Protein AF-0000000066668047 (afdb_homodimer)

Radius of gyration: 26.84 Å; Cα contacts (8 Å, |Δi|>4): 1616; chains: 2; bounding box: 47×83×62 Å

Sequence (648 aa):
MSNALHILTRTDLADIDLTPAEVIDLVEEGYLAYARGESRCPVKLMMPIPKVERDAVSYSMLGYDSSLEQIGFKTSYRQGSESADKYYTTISLYDDTTGLPFAFMDCQRVGAARTPATTAITAKHCAREGATKALMIGTGVQGRNTLPYLLTALPDLQELRLFGTHPDGIAETLATMRRWYPDRKIELVGDVPTAVADSDIVVVASGRAAHPKVRTEWLPPGGLLISVASKGVESGALRAADYAIATSAGQLGVTGTRLAGPDGPVIDAELPDIVAGRARGRIGADDRVFAFASGMIITDIPVAHALATRAVAAGRGQRVELWSMSNALHILTRTDLADIDLTPAEVIDLVEEGYLAYARGESRCPVKLMMPIPKVERDAVSYSMLGYDSSLEQIGFKTSYRQGSESADKYYTTISLYDDTTGLPFAFMDCQRVGAARTPATTAITAKHCAREGATKALMIGTGVQGRNTLPYLLTALPDLQELRLFGTHPDGIAETLATMRRWYPDRKIELVGDVPTAVADSDIVVVASGRAAHPKVRTEWLPPGGLLISVASKGVESGALRAADYAIATSAGQLGVTGTRLAGPDGPVIDAELPDIVAGRARGRIGADDRVFAFASGMIITDIPVAHALATRAVAAGRGQRVELWS

InterPro domains:
  IPR003462 Ornithine cyclodeaminase/mu-crystallin [PF02423] (21-311)
  IPR003462 Ornithine cyclodeaminase/mu-crystallin [PIRSF001439] (4-323)
  IPR003462 Ornithine cyclodeaminase/mu-crystallin [PTHR13812] (6-316)
  IPR023401 Ornithine cyclodeaminase, N-terminal [G3DSA:3.30.1780.10] (8-318)
  IPR036291 NAD(P)-binding domain superfamily [SSF51735] (5-323)

Solvent-accessible surface area (backbone atoms only — not comparable to full-atom values): 32433 Å² total; per-residue (Å²): 135,75,67,34,30,34,39,32,25,35,62,49,51,66,81,62,89,73,52,58,67,57,47,32,51,42,32,50,49,27,34,38,36,38,57,70,65,59,26,42,63,62,65,60,48,73,44,76,46,82,60,63,90,47,46,30,42,34,38,38,35,49,25,32,35,55,87,79,35,31,36,34,41,35,40,35,42,31,38,39,84,83,46,79,81,28,58,52,43,35,35,35,37,29,36,61,85,80,42,37,50,45,35,37,28,43,29,63,67,32,51,36,46,40,49,17,26,50,51,15,54,49,44,60,55,35,42,36,90,83,52,33,29,37,34,40,33,25,35,43,73,54,28,31,46,25,63,57,22,36,40,67,58,38,70,70,51,67,48,38,34,37,33,61,87,47,69,69,27,46,53,48,26,52,50,48,33,42,72,76,40,65,87,62,70,73,43,80,55,84,56,61,68,64,51,43,42,69,21,34,31,37,38,30,31,29,62,87,72,87,62,81,53,44,50,59,81,44,39,32,81,16,10,23,40,36,33,43,70,58,34,52,47,34,68,26,32,36,67,66,27,75,39,19,35,23,49,36,72,63,43,36,65,73,67,31,52,63,32,27,41,93,86,42,77,65,65,76,39,37,46,28,39,31,74,61,67,75,40,68,55,55,90,52,70,56,36,32,30,25,32,41,49,56,89,51,57,37,33,38,44,51,48,41,50,54,54,50,53,52,27,50,72,70,68,42,54,46,79,38,56,39,79,74,135,76,70,33,31,35,39,32,28,36,60,50,52,66,80,61,85,74,53,58,66,57,46,35,51,41,33,50,50,28,32,38,37,38,58,69,66,59,26,44,62,62,66,61,48,74,45,77,46,81,57,63,90,47,46,30,43,36,38,39,37,49,25,32,36,52,87,78,35,32,38,34,42,36,39,35,42,29,35,40,83,83,46,78,82,30,58,51,41,35,36,35,38,30,37,62,84,80,43,37,52,47,35,39,29,41,29,62,67,33,50,36,45,40,49,16,26,52,52,16,53,48,44,61,55,34,42,36,90,82,51,33,29,37,34,39,33,25,35,42,72,53,28,31,45,24,62,56,23,35,40,65,57,39,70,70,52,67,47,37,34,38,33,62,86,48,69,67,27,45,52,49,26,53,50,46,32,42,72,77,38,64,88,60,70,71,44,79,54,86,56,62,67,63,51,42,42,69,22,34,32,37,37,30,36,31,60,86,72,87,61,81,54,44,50,57,80,45,40,32,81,18,11,24,40,37,31,54,66,57,35,52,46,34,69,25,32,36,65,65,27,75,41,18,34,22,48,35,72,63,43,35,66,74,67,30,52,62,31,25,40,93,87,41,78,66,66,76,37,37,44,28,37,33,76,62,67,75,39,67,56,56,88,52,70,57,36,31,30,26,33,41,46,56,91,53,56,37,33,37,45,52,47,42,49,53,54,49,53,53,28,48,73,69,68,43,54,47,79,38,55,39,79,73

Secondary structure (DSSP, 8-state):
---PEEEE-HHHHTT----HHHHHHHHHHHHHHHHTT-SB-PPPEEEE-S-GGG--EEEEEEEEETTTTEEEEEEEEE--SS-GGGEEEEEEEEETTTTEEEEEEE-HHHHHHHHHHHHHHHHHHHSPTT--EEEEE--STTTTTHHHHHHHH-TT--EEEEE-S-HHHHHHHHHHHHHH-TT--EEE-S-HHHHHHT-SEEEE---S---PPB-GGGSPTT-EEEEETTTTB-TTHHHHSSEEEES-HHHHHHH-HHHH-TT----SEEHHHHHTTSS-S-SSTT--EEEEE---HHHHHHHHHHHHHHHHHTT-SEEE-TT-/----EEEE-HHHHTT----HHHHHHHHHHHHHHHHTT-SB-PPPEEEE-S-GGG--EEEEEEEEETTTTEEEEEEEEE--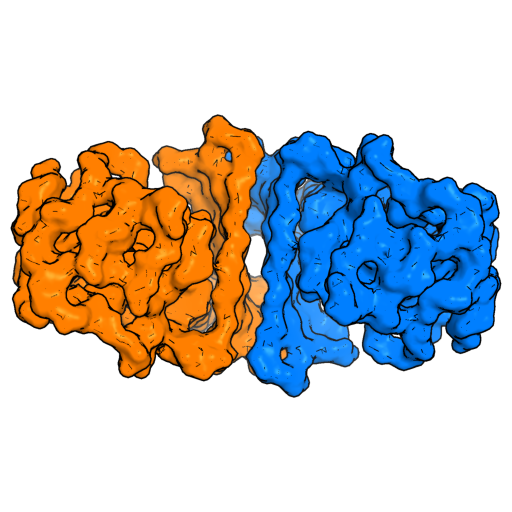SS-GGGEEEEEEEEETTTTEEEEEEE-HHHHHHHHHHHHHHHHHHHSPTT--EEEEE--STTTTTHHHHHHHH-TT--EEEEE-S-HHHHHHHHHHHHHH-TT--EEE-S-HHHHHHT-SEEEE---S--PPPB-GGGSPTT-EEEESSSTTB-TTHHHHSSEEEES-HHHHHHH-HHHH-TT----SEEHHHHHTTSS-S-SSTT--EEEE----HHHHHHHHHHHHHHHHHTT-SEEE-TT-

pLDDT: mean 93.53, std 8.3, range [48.72, 98.88]

Organism: Nocardia brasiliensis (strain ATCC 700358 / HUJEG-1) (NCBI:txid1133849)

Nearest PDB structures (foldseek):
  4m54-assembly1_A-2  TM=8.499E-01  e=1.352E-21  Staphylococcus aureus subsp. aureus MW2
  4mp6-assembly1_A  TM=8.282E-01  e=1.007E-21  Staphylococcus aureus subsp. aureus MW2
  4mpd-assembly1_A-2  TM=8.189E-01  e=7.497E-22  Staphylococcus aureus subsp. aureus MW2
  8j1g-assembly1_B  TM=7.868E-01  e=1.434E-21  Pseudomonas veronii
  8j1c-assembly2_C  TM=8.004E-01  e=3.262E-20  Pseudomonas veronii

Structure (mmCIF, N/CA/C/O backbone):
data_AF-0000000066668047-model_v1
#
loop_
_entity.id
_entity.type
_entity.pdbx_description
1 polymer 'Ornithine cyclodeaminase'
#
loop_
_atom_site.group_PDB
_atom_site.id
_atom_site.type_symbol
_atom_site.label_atom_id
_atom_site.label_alt_id
_atom_site.label_comp_id
_atom_site.label_asym_id
_atom_site.label_entity_id
_atom_site.label_seq_id
_atom_site.pdbx_PDB_ins_code
_atom_site.Cartn_x
_atom_site.Cartn_y
_atom_site.Cartn_z
_atom_site.occupancy
_atom_site.B_iso_or_equiv
_atom_site.auth_seq_id
_atom_site.auth_comp_id
_atom_site.auth_asym_id
_atom_site.auth_atom_id
_atom_site.pdbx_PDB_model_num
ATOM 1 N N . MET A 1 1 ? 19.797 12.312 -14.797 1 48.72 1 MET A N 1
ATOM 2 C CA . MET A 1 1 ? 18.891 11.18 -14.977 1 48.72 1 MET A CA 1
ATOM 3 C C . MET A 1 1 ? 17.469 11.547 -14.57 1 48.72 1 MET A C 1
ATOM 5 O O . MET A 1 1 ? 17.266 12.289 -13.609 1 48.72 1 MET A O 1
ATOM 9 N N . SER A 1 2 ? 16.438 11.367 -15.508 1 65.19 2 SER A N 1
ATOM 10 C CA . SER A 1 2 ? 15.156 12.055 -15.383 1 65.19 2 SER A CA 1
ATOM 11 C C . SER A 1 2 ? 14.258 11.375 -14.359 1 65.19 2 SER A C 1
ATOM 13 O O . SER A 1 2 ? 14.344 10.164 -14.156 1 65.19 2 SER A O 1
ATOM 15 N N . ASN A 1 3 ? 13.617 12.117 -13.438 1 84 3 ASN A N 1
ATOM 16 C CA . ASN A 1 3 ? 12.633 11.742 -12.43 1 84 3 ASN A CA 1
ATOM 17 C C . ASN A 1 3 ? 11.305 11.352 -13.062 1 84 3 ASN A C 1
ATOM 19 O O . ASN A 1 3 ? 10.25 11.469 -12.43 1 84 3 ASN A O 1
ATOM 23 N N . ALA A 1 4 ? 11.523 10.836 -14.359 1 92.25 4 ALA A N 1
ATOM 24 C CA . ALA A 1 4 ? 10.289 10.484 -15.055 1 92.25 4 ALA A CA 1
ATOM 25 C C . ALA A 1 4 ? 9.859 9.062 -14.711 1 92.25 4 ALA A C 1
ATOM 27 O O . ALA A 1 4 ? 10.695 8.18 -14.539 1 92.25 4 ALA A O 1
ATOM 28 N N . LEU A 1 5 ? 8.594 8.883 -14.617 1 96.88 5 LEU A N 1
ATOM 29 C CA . LEU A 1 5 ? 7.957 7.59 -14.383 1 96.88 5 LEU A CA 1
ATOM 30 C C . LEU A 1 5 ? 7.465 6.977 -15.688 1 96.88 5 LEU A C 1
ATOM 32 O O . LEU A 1 5 ? 6.762 7.637 -16.469 1 96.88 5 LEU A O 1
ATOM 36 N N . HIS A 1 6 ? 7.93 5.777 -16.078 1 98.12 6 HIS A N 1
ATOM 37 C CA . HIS A 1 6 ? 7.387 5.078 -17.234 1 98.12 6 HIS A CA 1
ATOM 38 C C . HIS A 1 6 ? 6.027 4.465 -16.922 1 98.12 6 HIS A C 1
ATOM 40 O O . HIS A 1 6 ? 5.922 3.588 -16.062 1 98.12 6 HIS A O 1
ATOM 46 N N . ILE A 1 7 ? 5.008 4.906 -17.578 1 98.56 7 ILE A N 1
ATOM 47 C CA . ILE A 1 7 ? 3.68 4.316 -17.438 1 98.56 7 ILE A CA 1
ATOM 48 C C . ILE A 1 7 ? 3.473 3.242 -18.5 1 98.56 7 ILE A C 1
ATOM 50 O O . ILE A 1 7 ? 3.537 3.525 -19.703 1 98.56 7 ILE A O 1
ATOM 54 N N . LEU A 1 8 ? 3.258 2.047 -18.125 1 98.69 8 LEU A N 1
ATOM 55 C CA . LEU A 1 8 ? 3.088 0.919 -19.031 1 98.69 8 LEU A CA 1
ATOM 56 C C . LEU A 1 8 ? 1.704 0.298 -18.875 1 98.69 8 LEU A C 1
ATOM 58 O O . LEU A 1 8 ? 1.38 -0.246 -17.812 1 98.69 8 LEU A O 1
ATOM 62 N N . THR A 1 9 ? 0.876 0.34 -19.922 1 98.19 9 THR A N 1
ATOM 63 C CA . THR A 1 9 ? -0.474 -0.212 -19.906 1 98.19 9 THR A CA 1
ATOM 64 C C . THR A 1 9 ? -0.442 -1.725 -20.109 1 98.19 9 THR A C 1
ATOM 66 O O . THR A 1 9 ? 0.596 -2.287 -20.453 1 98.19 9 THR A O 1
ATOM 69 N N . ARG A 1 10 ? -1.607 -2.326 -19.859 1 97 10 ARG A N 1
ATOM 70 C CA . ARG A 1 10 ? -1.738 -3.754 -20.125 1 97 10 ARG A CA 1
ATOM 71 C C . ARG A 1 10 ? -1.345 -4.074 -21.562 1 97 10 ARG A C 1
ATOM 73 O O . ARG A 1 10 ? -0.663 -5.07 -21.828 1 97 10 ARG A O 1
ATOM 80 N N . THR A 1 11 ? -1.739 -3.258 -22.484 1 96.88 11 THR A N 1
ATOM 81 C CA . THR A 1 11 ? -1.427 -3.449 -23.906 1 96.88 11 THR A CA 1
ATOM 82 C C . THR A 1 11 ? 0.074 -3.32 -24.141 1 96.88 11 THR A C 1
ATOM 84 O O . THR A 1 11 ? 0.649 -4.086 -24.922 1 96.88 11 THR A O 1
ATOM 87 N N . ASP A 1 12 ? 0.731 -2.35 -23.484 1 97.88 12 ASP A N 1
ATOM 88 C CA . ASP A 1 12 ? 2.17 -2.148 -23.625 1 97.88 12 ASP A CA 1
ATOM 89 C C . ASP A 1 12 ? 2.943 -3.402 -23.219 1 97.88 12 ASP A C 1
ATOM 91 O O . ASP A 1 12 ? 4.047 -3.643 -23.719 1 97.88 12 ASP A O 1
ATOM 95 N N . LEU A 1 13 ? 2.326 -4.258 -22.312 1 97.94 13 LEU A N 1
ATOM 96 C CA . LEU A 1 13 ? 3.039 -5.391 -21.734 1 97.94 13 LEU A CA 1
ATOM 97 C C . LEU A 1 13 ? 2.607 -6.699 -22.375 1 97.94 13 LEU A C 1
ATOM 99 O O . LEU A 1 13 ? 3.223 -7.746 -22.156 1 97.94 13 LEU A O 1
ATOM 103 N N . ALA A 1 14 ? 1.573 -6.746 -23.188 1 93.44 14 ALA A N 1
ATOM 104 C CA . ALA A 1 14 ? 0.835 -7.934 -23.609 1 93.44 14 ALA A CA 1
ATOM 105 C C . ALA A 1 14 ? 1.739 -8.898 -24.359 1 93.44 14 ALA A C 1
ATOM 107 O O . ALA A 1 14 ? 1.618 -10.117 -24.219 1 93.44 14 ALA A O 1
ATOM 108 N N . ASP A 1 15 ? 2.656 -8.461 -25.156 1 91.69 15 ASP A N 1
ATOM 109 C CA . ASP A 1 15 ? 3.389 -9.383 -26.031 1 91.69 15 ASP A CA 1
ATOM 110 C C . ASP A 1 15 ? 4.875 -9.406 -25.672 1 91.69 15 ASP A C 1
ATOM 112 O O . ASP A 1 15 ? 5.711 -9.75 -26.5 1 91.69 15 ASP A O 1
ATOM 116 N N . ILE A 1 16 ? 5.137 -8.922 -24.469 1 94.69 16 ILE A N 1
ATOM 117 C CA . ILE A 1 16 ? 6.516 -9.031 -24.016 1 94.69 16 ILE A CA 1
ATOM 118 C C . ILE A 1 16 ? 6.82 -10.484 -23.641 1 94.69 16 ILE A C 1
ATOM 120 O O . ILE A 1 16 ? 6.09 -11.102 -22.859 1 94.69 16 ILE A O 1
ATOM 124 N N . ASP A 1 17 ? 7.812 -10.969 -24.172 1 89 17 ASP A N 1
ATOM 125 C CA . ASP A 1 17 ? 8.133 -12.383 -24.016 1 89 17 ASP A CA 1
ATOM 126 C C . ASP A 1 17 ? 8.844 -12.633 -22.688 1 89 17 ASP A C 1
ATOM 128 O O . ASP A 1 17 ? 9.898 -12.055 -22.422 1 89 17 ASP A O 1
ATOM 132 N N . LEU A 1 18 ? 8.336 -13.438 -21.859 1 95.31 18 LEU A N 1
ATOM 133 C CA . LEU A 1 18 ? 8.93 -14.078 -20.688 1 95.31 18 LEU A CA 1
ATOM 134 C C . LEU A 1 18 ? 8.609 -15.57 -20.672 1 95.31 18 LEU A C 1
ATOM 136 O O . LEU A 1 18 ? 7.441 -15.961 -20.562 1 95.31 18 LEU A O 1
ATOM 140 N N . THR A 1 19 ? 9.672 -16.406 -20.734 1 97.69 19 THR A N 1
ATOM 141 C CA . THR A 1 19 ? 9.438 -17.844 -20.734 1 97.69 19 THR A CA 1
ATOM 142 C C . THR A 1 19 ? 9.141 -18.344 -19.312 1 97.69 19 THR A C 1
ATOM 144 O O . THR A 1 19 ? 9.555 -17.719 -18.344 1 97.69 19 THR A O 1
ATOM 147 N N . PRO A 1 20 ? 8.453 -19.5 -19.25 1 98 20 PRO A N 1
ATOM 148 C CA . PRO A 1 20 ? 8.227 -20.078 -17.922 1 98 20 PRO A CA 1
ATOM 149 C C . PRO A 1 20 ? 9.523 -20.297 -17.156 1 98 20 PRO A C 1
ATOM 151 O O . PRO A 1 20 ? 9.594 -19.984 -15.961 1 98 20 PRO A O 1
ATOM 154 N N . ALA A 1 21 ? 10.531 -20.75 -17.812 1 98.62 21 ALA A N 1
ATOM 155 C CA . ALA A 1 21 ? 11.812 -21 -17.172 1 98.62 21 ALA A CA 1
ATOM 156 C C . ALA A 1 21 ? 12.406 -19.719 -16.609 1 98.62 21 ALA A C 1
ATOM 158 O O . ALA A 1 21 ? 12.898 -19.703 -15.469 1 98.62 21 ALA A O 1
ATOM 159 N N . GLU A 1 22 ? 12.336 -18.656 -17.391 1 98.5 22 GLU A N 1
ATOM 160 C CA . GLU A 1 22 ? 12.859 -17.375 -16.953 1 98.5 22 GLU A CA 1
ATOM 161 C C . GLU A 1 22 ? 12.109 -16.859 -15.734 1 98.5 22 GLU A C 1
ATOM 163 O O . GLU A 1 22 ? 12.727 -16.359 -14.781 1 98.5 22 GLU A O 1
ATOM 168 N N . VAL A 1 23 ? 10.828 -16.938 -15.789 1 98.69 23 VAL A N 1
ATOM 169 C CA . VAL A 1 23 ? 10.016 -16.438 -14.688 1 98.69 23 VAL A CA 1
ATOM 170 C C . VAL A 1 23 ? 10.273 -17.266 -13.43 1 98.69 23 VAL A C 1
ATOM 172 O O . VAL A 1 23 ? 10.391 -16.719 -12.328 1 98.69 23 VAL A O 1
ATOM 175 N N . ILE A 1 24 ? 10.344 -18.594 -13.57 1 98.88 24 ILE A N 1
ATOM 176 C CA . ILE A 1 24 ? 10.633 -19.453 -12.43 1 98.88 24 ILE A CA 1
ATOM 177 C C . ILE A 1 24 ? 11.953 -19.047 -11.789 1 98.88 24 ILE A C 1
ATOM 179 O O . ILE A 1 24 ? 12.055 -18.953 -10.562 1 98.88 24 ILE A O 1
ATOM 183 N N . ASP A 1 25 ? 12.938 -18.75 -12.586 1 98.75 25 ASP A N 1
ATOM 184 C CA . ASP A 1 25 ? 14.242 -18.312 -12.078 1 98.75 25 ASP A CA 1
ATOM 185 C C . ASP A 1 25 ? 14.125 -17 -11.312 1 98.75 25 ASP A C 1
ATOM 187 O O . ASP A 1 25 ? 14.703 -16.859 -10.234 1 98.75 25 ASP A O 1
ATOM 191 N N . LEU A 1 26 ? 13.422 -16.047 -11.883 1 98.62 26 LEU A N 1
ATOM 192 C CA . LEU A 1 26 ? 13.234 -14.742 -11.258 1 98.62 26 LEU A CA 1
ATOM 193 C C . LEU A 1 26 ? 12.555 -14.883 -9.906 1 98.62 26 LEU A C 1
ATOM 195 O O . LEU A 1 26 ? 12.977 -14.273 -8.922 1 98.62 26 LEU A O 1
ATOM 199 N N . VAL A 1 27 ? 11.531 -15.672 -9.875 1 98.69 27 VAL A N 1
ATOM 200 C CA . VAL A 1 27 ? 10.734 -15.859 -8.664 1 98.69 27 VAL A CA 1
ATOM 201 C C . VAL A 1 27 ? 11.555 -16.609 -7.617 1 98.69 27 VAL A C 1
ATOM 203 O O . VAL A 1 27 ? 11.539 -16.25 -6.438 1 98.69 27 VAL A O 1
ATOM 206 N N . GLU A 1 28 ? 12.273 -17.641 -8.016 1 98.5 28 GLU A N 1
ATOM 207 C CA . GLU A 1 28 ? 13.141 -18.391 -7.102 1 98.5 28 GLU A CA 1
ATOM 208 C C . GLU A 1 28 ? 14.188 -17.469 -6.473 1 98.5 28 GLU A C 1
ATOM 210 O O . GLU A 1 28 ? 14.445 -17.547 -5.27 1 98.5 28 GLU A O 1
ATOM 215 N N . GLU A 1 29 ? 14.742 -16.656 -7.273 1 97.88 29 GLU A N 1
ATOM 216 C CA . GLU A 1 29 ? 15.711 -15.703 -6.754 1 97.88 29 GLU A CA 1
ATOM 217 C C . GLU A 1 29 ? 15.07 -14.742 -5.754 1 97.88 29 GLU A C 1
ATOM 219 O O . GLU A 1 29 ? 15.703 -14.359 -4.766 1 97.88 29 GLU A O 1
ATOM 224 N N . GLY A 1 30 ? 13.875 -14.312 -6.066 1 98.06 30 GLY A N 1
ATOM 225 C CA . GLY A 1 30 ? 13.148 -13.5 -5.109 1 98.06 30 GLY A CA 1
ATOM 226 C C . GLY A 1 30 ? 12.992 -14.156 -3.754 1 98.06 30 GLY A C 1
ATOM 227 O O . GLY A 1 30 ? 13.25 -13.531 -2.721 1 98.06 30 GLY A O 1
ATOM 228 N N . TYR A 1 31 ? 12.594 -15.43 -3.75 1 98.38 31 TYR A N 1
ATOM 229 C CA . TYR A 1 31 ? 12.461 -16.188 -2.508 1 98.38 31 TYR A CA 1
ATOM 230 C C . TYR A 1 31 ? 13.805 -16.328 -1.806 1 98.38 31 TYR A C 1
ATOM 232 O O . TYR A 1 31 ? 13.891 -16.188 -0.583 1 98.38 31 TYR A O 1
ATOM 240 N N . LEU A 1 32 ? 14.867 -16.609 -2.547 1 97.94 32 LEU A N 1
ATOM 241 C CA . LEU A 1 32 ? 16.188 -16.812 -1.978 1 97.94 32 LEU A CA 1
ATOM 242 C C . LEU A 1 32 ? 16.688 -15.531 -1.305 1 97.94 32 LEU A C 1
ATOM 244 O O . LEU A 1 32 ? 17.203 -15.578 -0.187 1 97.94 32 LEU A O 1
ATOM 248 N N . ALA A 1 33 ? 16.516 -14.43 -1.989 1 96.88 33 ALA A N 1
ATOM 249 C CA . ALA A 1 33 ? 16.938 -13.141 -1.438 1 96.88 33 ALA A CA 1
ATOM 250 C C . ALA A 1 33 ? 16.188 -12.828 -0.147 1 96.88 33 ALA A C 1
ATOM 252 O O . ALA A 1 33 ? 16.781 -12.305 0.807 1 96.88 33 ALA A O 1
ATOM 253 N N . TYR A 1 34 ? 14.992 -13.148 -0.135 1 97.5 34 TYR A N 1
ATOM 254 C CA . TYR A 1 34 ? 14.195 -12.945 1.067 1 97.5 34 TYR A CA 1
ATOM 255 C C . TYR A 1 34 ? 14.664 -13.859 2.193 1 97.5 34 TYR A C 1
ATOM 257 O O . TYR A 1 34 ? 14.805 -13.422 3.336 1 97.5 34 TYR A O 1
ATOM 265 N N . ALA A 1 35 ? 14.844 -15.078 1.88 1 97.44 35 ALA A N 1
ATOM 266 C CA . ALA A 1 35 ? 15.273 -16.047 2.875 1 97.44 35 ALA A CA 1
ATOM 267 C C . ALA A 1 35 ? 16.625 -15.656 3.484 1 97.44 35 ALA A C 1
ATOM 269 O O . ALA A 1 35 ? 16.891 -15.961 4.648 1 97.44 35 ALA A O 1
ATOM 270 N N . ARG A 1 36 ? 17.422 -14.969 2.711 1 94.81 36 ARG A N 1
ATOM 271 C CA . ARG A 1 36 ? 18.734 -14.523 3.184 1 94.81 36 ARG A CA 1
ATOM 272 C C . ARG A 1 36 ? 18.609 -13.344 4.141 1 94.81 36 ARG A C 1
ATOM 274 O O . ARG A 1 36 ? 19.594 -12.922 4.754 1 94.81 36 ARG A O 1
ATOM 281 N N . GLY A 1 37 ? 17.484 -12.789 4.281 1 92 37 GLY A N 1
ATOM 282 C CA . GLY A 1 37 ? 17.25 -11.703 5.219 1 92 37 GLY A CA 1
ATOM 283 C C . GLY A 1 37 ? 17.594 -10.336 4.656 1 92 37 GLY A C 1
ATOM 284 O O . GLY A 1 37 ? 17.641 -9.352 5.391 1 92 37 GLY A O 1
ATOM 285 N N . GLU A 1 38 ? 17.828 -10.312 3.406 1 90.06 38 GLU A N 1
ATOM 286 C CA . GLU A 1 38 ? 18.25 -9.07 2.77 1 90.06 38 GLU A CA 1
ATOM 287 C C . GLU A 1 38 ? 17.062 -8.328 2.164 1 90.06 38 GLU A C 1
ATOM 289 O O . GLU A 1 38 ? 17.094 -7.105 2.004 1 90.06 38 GLU A O 1
ATOM 294 N N . SER A 1 39 ? 16.078 -9.031 1.711 1 96.19 39 SER A N 1
ATOM 295 C CA . SER A 1 39 ? 14.859 -8.461 1.158 1 96.19 39 SER A CA 1
ATOM 296 C C . SER A 1 39 ? 13.789 -8.297 2.236 1 96.19 39 SER A C 1
ATOM 298 O O . SER A 1 39 ? 13.922 -8.836 3.336 1 96.19 39 SER A O 1
ATOM 300 N N . ARG A 1 40 ? 12.875 -7.387 2.002 1 96.94 40 ARG A N 1
ATOM 301 C CA . ARG A 1 40 ? 11.773 -7.129 2.932 1 96.94 40 ARG A CA 1
ATOM 302 C C . ARG A 1 40 ? 10.422 -7.355 2.262 1 96.94 40 ARG A C 1
ATOM 304 O O . ARG A 1 40 ? 10.234 -6.996 1.099 1 96.94 40 ARG A O 1
ATOM 311 N N . CYS A 1 41 ? 9.586 -7.934 2.998 1 97.25 41 CYS A N 1
ATOM 312 C CA . CYS A 1 41 ? 8.242 -8.227 2.51 1 97.25 41 CYS A CA 1
ATOM 313 C C . CYS A 1 41 ? 7.23 -8.219 3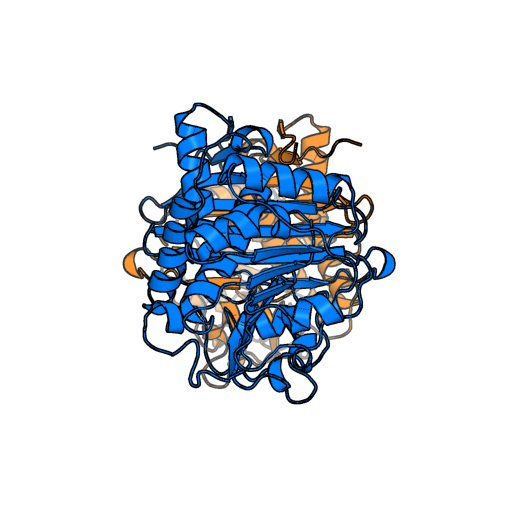.652 1 97.25 41 CYS A C 1
ATOM 315 O O . CYS A 1 41 ? 6.789 -9.281 4.102 1 97.25 41 CYS A O 1
ATOM 317 N N . PRO A 1 42 ? 6.828 -7.039 4.129 1 96.31 42 PRO A N 1
ATOM 318 C CA . PRO A 1 42 ? 5.793 -7.008 5.164 1 96.31 42 PRO A CA 1
ATOM 319 C C . PRO A 1 42 ? 4.492 -7.668 4.715 1 96.31 42 PRO A C 1
ATOM 321 O O . PRO A 1 42 ? 4.242 -7.793 3.514 1 96.31 42 PRO A O 1
ATOM 324 N N . VAL A 1 43 ? 3.713 -8.148 5.695 1 95.81 43 VAL A N 1
ATOM 325 C CA . VAL A 1 43 ? 2.395 -8.703 5.414 1 95.81 43 VAL A CA 1
ATOM 326 C C . VAL A 1 43 ? 1.519 -7.648 4.742 1 95.81 43 VAL A C 1
ATOM 328 O O . VAL A 1 43 ? 1.516 -6.484 5.148 1 95.81 43 VAL A O 1
ATOM 331 N N . LYS A 1 44 ? 0.84 -8.047 3.736 1 96.19 44 LYS A N 1
ATOM 332 C CA . LYS A 1 44 ? 0.03 -7.113 2.959 1 96.19 44 LYS A CA 1
ATOM 333 C C . LYS A 1 44 ? -1.118 -6.555 3.795 1 96.19 44 LYS A C 1
ATOM 335 O O . LYS A 1 44 ? -1.547 -7.18 4.766 1 96.19 44 LYS A O 1
ATOM 340 N N . LEU A 1 45 ? -1.521 -5.336 3.418 1 95.88 45 LEU A N 1
ATOM 341 C CA . LEU A 1 45 ? -2.785 -4.797 3.904 1 95.88 45 LEU A CA 1
ATOM 342 C C . LEU A 1 45 ? -3.957 -5.355 3.104 1 95.88 45 LEU A C 1
ATOM 344 O O . LEU A 1 45 ? -3.949 -5.309 1.87 1 95.88 45 LEU A O 1
ATOM 348 N N . MET A 1 46 ? -4.844 -5.934 3.764 1 93.31 46 MET A N 1
ATOM 349 C CA . MET A 1 46 ? -6.117 -6.328 3.166 1 93.31 46 MET A CA 1
ATOM 350 C C . MET A 1 46 ? -7.281 -5.617 3.844 1 93.31 46 MET A C 1
ATOM 352 O O . MET A 1 46 ? -7.344 -5.551 5.074 1 93.31 46 MET A O 1
ATOM 356 N N . MET A 1 47 ? -8.078 -5.094 3.043 1 92.25 47 MET A N 1
ATOM 357 C CA . MET A 1 47 ? -9.188 -4.32 3.6 1 92.25 47 MET A CA 1
ATOM 358 C C . MET A 1 47 ? -10.492 -4.656 2.891 1 92.25 47 MET A C 1
ATOM 360 O O . MET A 1 47 ? -10.648 -4.371 1.702 1 92.25 47 MET A O 1
ATOM 364 N N . PRO A 1 48 ? -11.391 -5.293 3.639 1 84.75 48 PRO A N 1
ATOM 365 C CA . PRO A 1 48 ? -12.75 -5.398 3.1 1 84.75 48 PRO A CA 1
ATOM 366 C C . PRO A 1 48 ? -13.477 -4.055 3.053 1 84.75 48 PRO A C 1
ATOM 368 O O . PRO A 1 48 ? -13.25 -3.199 3.914 1 84.75 48 PRO A O 1
ATOM 371 N N . ILE A 1 49 ? -14.234 -3.842 2.092 1 82.88 49 ILE A N 1
ATOM 372 C CA . ILE A 1 49 ? -15.055 -2.639 1.989 1 82.88 49 ILE A CA 1
ATOM 373 C C . ILE A 1 49 ? -16.391 -2.861 2.693 1 82.88 49 ILE A C 1
ATOM 375 O O . ILE A 1 49 ? -17.016 -3.908 2.523 1 82.88 49 ILE A O 1
ATOM 379 N N . PRO A 1 50 ? -16.781 -1.975 3.564 1 80.31 50 PRO A N 1
ATOM 380 C CA . PRO A 1 50 ? -17.922 -2.188 4.457 1 80.31 50 PRO A CA 1
ATOM 381 C C . PRO A 1 50 ? -19.203 -2.518 3.699 1 80.31 50 PRO A C 1
ATOM 383 O O . PRO A 1 50 ? -20.094 -3.188 4.238 1 80.31 50 PRO A O 1
ATOM 386 N N . LYS A 1 51 ? -19.422 -2.09 2.551 1 84.5 51 LYS A N 1
ATOM 387 C CA . LYS A 1 51 ? -20.609 -2.457 1.791 1 84.5 51 LYS A CA 1
ATOM 388 C C . LYS A 1 51 ? -20.484 -3.861 1.213 1 84.5 51 LYS A C 1
ATOM 390 O O . LYS A 1 51 ? -20.062 -4.031 0.066 1 84.5 51 LYS A O 1
ATOM 395 N N . VAL A 1 52 ? -20.953 -4.832 1.919 1 80.31 52 VAL A N 1
ATOM 396 C CA . VAL A 1 52 ? -20.734 -6.254 1.677 1 80.31 52 VAL A CA 1
ATOM 397 C C . VAL A 1 52 ? -21.375 -6.652 0.345 1 80.31 52 VAL A C 1
ATOM 399 O O . VAL A 1 52 ? -20.844 -7.512 -0.366 1 80.31 52 VAL A O 1
ATOM 402 N N . GLU A 1 53 ? -22.406 -5.926 0.002 1 82.5 53 GLU A N 1
ATOM 403 C CA . GLU A 1 53 ? -23.141 -6.262 -1.218 1 82.5 53 GLU A CA 1
ATOM 404 C C . GLU A 1 53 ? -22.281 -6.004 -2.457 1 82.5 53 GLU A C 1
ATOM 406 O O . GLU A 1 53 ? -22.516 -6.602 -3.512 1 82.5 53 GLU A O 1
ATOM 411 N N . ARG A 1 54 ? -21.359 -5.148 -2.307 1 83.94 54 ARG A N 1
ATOM 412 C CA . ARG A 1 54 ? -20.5 -4.824 -3.441 1 83.94 54 ARG A CA 1
ATOM 413 C C . ARG A 1 54 ? -19.406 -5.867 -3.613 1 83.94 54 ARG A C 1
ATOM 415 O O . ARG A 1 54 ? -18.766 -5.934 -4.664 1 83.94 54 ARG A O 1
ATOM 422 N N . ASP A 1 55 ? -19.188 -6.719 -2.578 1 84.06 55 ASP A N 1
ATOM 423 C CA . ASP A 1 55 ? -18.188 -7.781 -2.625 1 84.06 55 ASP A CA 1
ATOM 424 C C . ASP A 1 55 ? -16.844 -7.25 -3.09 1 84.06 55 ASP A C 1
ATOM 426 O O . ASP A 1 55 ? -16.234 -7.789 -4.023 1 84.06 55 ASP A O 1
ATOM 430 N N . ALA A 1 56 ? -16.484 -6.156 -2.531 1 86.12 56 ALA A N 1
ATOM 431 C CA . ALA A 1 56 ? -15.258 -5.484 -2.926 1 86.12 56 ALA A CA 1
ATOM 432 C C . ALA A 1 56 ? -14.125 -5.789 -1.943 1 86.12 56 ALA A C 1
ATOM 434 O O . ALA A 1 56 ? -14.375 -6.07 -0.77 1 86.12 56 ALA A O 1
ATOM 435 N N . VAL A 1 57 ? -12.93 -5.836 -2.51 1 87.94 57 VAL A N 1
ATOM 436 C CA . VAL A 1 57 ? -11.742 -6.035 -1.681 1 87.94 57 VAL A CA 1
ATOM 437 C C . VAL A 1 57 ? -10.586 -5.195 -2.221 1 87.94 57 VAL A C 1
ATOM 439 O O . VAL A 1 57 ? -10.547 -4.879 -3.412 1 87.94 57 VAL A O 1
ATOM 442 N N . SER A 1 58 ? -9.75 -4.82 -1.361 1 93.81 58 SER A N 1
ATOM 443 C CA . SER A 1 58 ? -8.555 -4.062 -1.727 1 93.81 58 SER A CA 1
ATOM 444 C C . SER A 1 58 ? -7.34 -4.535 -0.938 1 93.81 58 SER A C 1
ATOM 446 O O . SER A 1 58 ? -7.461 -4.945 0.219 1 93.81 58 SER A O 1
ATOM 448 N N . TYR A 1 59 ? -6.18 -4.492 -1.653 1 95.12 59 TYR A N 1
ATOM 449 C CA . TYR A 1 59 ? -4.918 -4.863 -1.019 1 95.12 59 TYR A CA 1
ATOM 450 C C . TYR A 1 59 ? -3.82 -3.863 -1.367 1 95.12 59 TYR A C 1
ATOM 452 O O . TYR A 1 59 ? -3.842 -3.258 -2.441 1 95.12 59 TYR A O 1
ATOM 460 N N . SER A 1 60 ? -2.971 -3.67 -0.442 1 97.94 60 SER A N 1
ATOM 461 C CA . SER A 1 60 ? -1.739 -2.92 -0.664 1 97.94 60 SER A CA 1
ATOM 462 C C . SER A 1 60 ? -0.523 -3.689 -0.161 1 97.94 60 SER A C 1
ATOM 464 O O . SER A 1 60 ? -0.535 -4.223 0.951 1 97.94 60 SER A O 1
ATOM 466 N N . MET A 1 61 ? 0.44 -3.82 -1.03 1 98.38 61 MET A N 1
ATOM 467 C CA . MET A 1 61 ? 1.691 -4.488 -0.682 1 98.38 61 MET A CA 1
ATOM 468 C C . MET A 1 61 ? 2.879 -3.549 -0.872 1 98.38 61 MET A C 1
ATOM 470 O O . MET A 1 61 ? 2.844 -2.662 -1.727 1 98.38 61 MET A O 1
ATOM 474 N N . LEU A 1 62 ? 3.828 -3.73 -0.04 1 98.44 62 LEU A N 1
ATOM 475 C CA . LEU A 1 62 ? 5.098 -3.014 -0.053 1 98.44 62 LEU A CA 1
ATOM 476 C C . LEU A 1 62 ? 6.266 -3.975 0.144 1 98.44 62 LEU A C 1
ATOM 478 O O . LEU A 1 62 ? 6.199 -4.879 0.979 1 98.44 62 LEU A O 1
ATOM 482 N N . GLY A 1 63 ? 7.297 -3.83 -0.711 1 98.19 63 GLY A N 1
ATOM 483 C CA . GLY A 1 63 ? 8.445 -4.703 -0.527 1 98.19 63 GLY A CA 1
ATOM 484 C C . GLY A 1 63 ? 9.719 -4.152 -1.132 1 98.19 63 GLY A C 1
ATOM 485 O O . GLY A 1 63 ? 9.688 -3.154 -1.855 1 98.19 63 GLY A O 1
ATOM 486 N N . TYR A 1 64 ? 10.82 -4.75 -0.774 1 97.88 64 TYR A N 1
ATOM 487 C CA . TYR A 1 64 ? 12.164 -4.445 -1.251 1 97.88 64 TYR A CA 1
ATOM 488 C C . TYR A 1 64 ? 12.883 -5.711 -1.711 1 97.88 64 TYR A C 1
ATOM 490 O O . TYR A 1 64 ? 12.992 -6.68 -0.954 1 97.88 64 TYR A O 1
ATOM 498 N N . ASP A 1 65 ? 13.289 -5.734 -2.91 1 97.69 65 ASP A N 1
ATOM 499 C CA . ASP A 1 65 ? 14.117 -6.809 -3.443 1 97.69 65 ASP A CA 1
ATOM 500 C C . ASP A 1 65 ? 15.594 -6.434 -3.402 1 97.69 65 ASP A C 1
ATOM 502 O O . ASP A 1 65 ? 16.031 -5.539 -4.125 1 97.69 65 ASP A O 1
ATOM 506 N N . SER A 1 66 ? 16.391 -7.113 -2.672 1 95.5 66 SER A N 1
ATOM 507 C CA . SER A 1 66 ? 17.781 -6.758 -2.482 1 95.5 66 SER A CA 1
ATOM 508 C C . SER A 1 66 ? 18.625 -7.145 -3.697 1 95.5 66 SER A C 1
ATOM 510 O O . SER A 1 66 ? 19.688 -6.559 -3.943 1 95.5 66 SER A O 1
ATOM 512 N N . SER A 1 67 ? 18.188 -8.188 -4.414 1 96.06 67 SER A N 1
ATOM 513 C CA . SER A 1 67 ? 18.953 -8.625 -5.586 1 96.06 67 SER A CA 1
ATOM 514 C C . SER A 1 67 ? 18.953 -7.547 -6.668 1 96.06 67 SER A C 1
ATOM 516 O O . SER A 1 67 ? 20 -7.27 -7.27 1 96.06 67 SER A O 1
ATOM 518 N N . LEU A 1 68 ? 17.812 -6.949 -6.867 1 96.81 68 LEU A N 1
ATOM 519 C CA . LEU A 1 68 ? 17.672 -5.914 -7.891 1 96.81 68 LEU A CA 1
ATOM 520 C C . LEU A 1 68 ? 17.812 -4.527 -7.281 1 96.81 68 LEU A C 1
ATOM 522 O O . LEU A 1 68 ? 17.969 -3.537 -8.008 1 96.81 68 LEU A O 1
ATOM 526 N N . GLU A 1 69 ? 17.734 -4.43 -5.945 1 96 69 GLU A N 1
ATOM 527 C CA . GLU A 1 69 ? 17.703 -3.174 -5.203 1 96 69 GLU A CA 1
ATOM 528 C C . GLU A 1 69 ? 16.578 -2.271 -5.68 1 96 69 GLU A C 1
ATOM 530 O O . GLU A 1 69 ? 16.797 -1.102 -5.996 1 96 69 GLU A O 1
ATOM 535 N N . GLN A 1 70 ? 15.398 -2.857 -5.754 1 97.31 70 GLN A N 1
ATOM 536 C CA . GLN A 1 70 ? 14.172 -2.188 -6.164 1 97.31 70 GLN A CA 1
ATOM 537 C C . GLN A 1 70 ? 13.141 -2.188 -5.035 1 97.31 70 GLN A C 1
ATOM 539 O O . GLN A 1 70 ? 13.008 -3.178 -4.312 1 97.31 70 GLN A O 1
ATOM 544 N N . ILE A 1 71 ? 12.5 -1.035 -4.855 1 97.56 71 ILE A N 1
ATOM 545 C CA . ILE A 1 71 ? 11.305 -0.953 -4.02 1 97.56 71 ILE A CA 1
ATOM 546 C C . ILE A 1 71 ? 10.055 -1.162 -4.875 1 97.56 71 ILE A C 1
ATOM 548 O O . ILE A 1 71 ? 9.977 -0.659 -5.996 1 97.56 71 ILE A O 1
ATOM 552 N N . GLY A 1 72 ? 9.148 -1.946 -4.383 1 98.62 72 GLY A N 1
ATOM 553 C CA . GLY A 1 72 ? 7.902 -2.174 -5.102 1 98.62 72 GLY A CA 1
ATOM 554 C C . GLY A 1 72 ? 6.672 -1.876 -4.266 1 98.62 72 GLY A C 1
ATOM 555 O O . GLY A 1 72 ? 6.637 -2.182 -3.072 1 98.62 72 GLY A O 1
ATOM 556 N N . PHE A 1 73 ? 5.672 -1.189 -4.848 1 98.81 73 PHE A N 1
ATOM 557 C CA . PHE A 1 73 ? 4.328 -1.004 -4.312 1 98.81 73 PHE A CA 1
ATOM 558 C C . PHE A 1 73 ? 3.293 -1.666 -5.215 1 98.81 73 PHE A C 1
ATOM 560 O O . PHE A 1 73 ? 3.217 -1.363 -6.406 1 98.81 73 PHE A O 1
ATOM 567 N N . LYS A 1 74 ? 2.557 -2.537 -4.668 1 98.75 74 LYS A N 1
ATOM 568 C CA . LYS A 1 74 ? 1.47 -3.154 -5.422 1 98.75 74 LYS A CA 1
ATOM 569 C C . LYS A 1 74 ? 0.116 -2.85 -4.789 1 98.75 74 LYS A C 1
ATOM 571 O O . LYS A 1 74 ? -0.028 -2.898 -3.564 1 98.75 74 LYS A O 1
ATOM 576 N N . THR A 1 75 ? -0.807 -2.477 -5.609 1 98.38 75 THR A N 1
ATOM 577 C CA . THR A 1 75 ? -2.162 -2.207 -5.141 1 98.38 75 THR A CA 1
ATOM 578 C C . THR A 1 75 ? -3.184 -2.994 -5.957 1 98.38 75 THR A C 1
ATOM 580 O O . THR A 1 75 ? -2.93 -3.336 -7.113 1 98.38 75 THR A O 1
ATOM 583 N N . SER A 1 76 ? -4.285 -3.311 -5.328 1 95.94 76 SER A N 1
ATOM 584 C CA . SER A 1 76 ? -5.375 -4.012 -5.992 1 95.94 76 SER A CA 1
ATOM 585 C C . SER A 1 76 ? -6.73 -3.541 -5.477 1 95.94 76 SER A C 1
ATOM 587 O O . SER A 1 76 ? -6.926 -3.402 -4.266 1 95.94 76 SER A O 1
ATOM 589 N N . TYR A 1 77 ? -7.574 -3.238 -6.367 1 95.31 77 TYR A N 1
ATOM 590 C CA . TYR A 1 77 ? -8.977 -2.969 -6.074 1 95.31 77 TYR A CA 1
ATOM 591 C C . TYR A 1 77 ? -9.891 -3.785 -6.98 1 95.31 77 TYR A C 1
ATOM 593 O O . TYR A 1 77 ? -9.727 -3.787 -8.203 1 95.31 77 TYR A O 1
ATOM 601 N N . ARG A 1 78 ? -10.75 -4.48 -6.355 1 91.5 78 ARG A N 1
ATOM 602 C CA . ARG A 1 78 ? -11.758 -5.246 -7.09 1 91.5 78 ARG A CA 1
ATOM 603 C C . ARG A 1 78 ? -13.156 -4.945 -6.57 1 91.5 78 ARG A C 1
ATOM 605 O O . ARG A 1 78 ? -13.375 -4.879 -5.359 1 91.5 78 ARG A O 1
ATOM 612 N N . GLN A 1 79 ? -14 -4.645 -7.477 1 88.38 79 GLN A N 1
ATOM 613 C CA . GLN A 1 79 ? -15.414 -4.641 -7.125 1 88.38 79 GLN A CA 1
ATOM 614 C C . GLN A 1 79 ? -16.156 -5.801 -7.789 1 88.38 79 GLN A C 1
ATOM 616 O O . GLN A 1 79 ? -16.078 -5.973 -9.008 1 88.38 79 GLN A O 1
ATOM 621 N N . GLY A 1 80 ? -16.969 -6.473 -7.012 1 78 80 GLY A N 1
ATOM 622 C CA . GLY A 1 80 ? -17.703 -7.625 -7.496 1 78 80 GLY A CA 1
ATOM 623 C C . GLY A 1 80 ? -16.875 -8.883 -7.605 1 78 80 GLY A C 1
ATOM 624 O O . GLY A 1 80 ? -15.641 -8.805 -7.715 1 78 80 GLY A O 1
ATOM 625 N N . SER A 1 81 ? -17.547 -9.977 -7.328 1 61.56 81 SER A N 1
ATOM 626 C CA . SER A 1 81 ? -16.844 -11.25 -7.387 1 61.56 81 SER A CA 1
ATOM 627 C C . SER A 1 81 ? -17.078 -11.953 -8.719 1 61.56 81 SER A C 1
ATOM 629 O O . SER A 1 81 ? -16.391 -12.914 -9.047 1 61.56 81 SER A O 1
ATOM 631 N N . GLU A 1 82 ? -18 -11.375 -9.406 1 56.5 82 GLU A N 1
ATOM 632 C CA . GLU A 1 82 ? -18.422 -12.203 -10.539 1 56.5 82 GLU A CA 1
ATOM 633 C C . GLU A 1 82 ? -17.781 -11.711 -11.844 1 56.5 82 GLU A C 1
ATOM 635 O O . GLU A 1 82 ? -17.766 -12.43 -12.844 1 56.5 82 GLU A O 1
ATOM 640 N N . SER A 1 83 ? -17.422 -10.461 -11.836 1 58.84 83 SER A N 1
ATOM 641 C CA . SER A 1 83 ? -16.828 -10.016 -13.094 1 58.84 83 SER A CA 1
ATOM 642 C C . SER A 1 83 ? -15.391 -9.539 -12.883 1 58.84 83 SER A C 1
ATOM 644 O O . SER A 1 83 ? -15.102 -8.852 -11.898 1 58.84 83 SER A O 1
ATOM 646 N N . ALA A 1 84 ? -14.562 -10.156 -13.719 1 62.66 84 ALA A N 1
ATOM 647 C CA . ALA A 1 84 ? -13.156 -9.773 -13.781 1 62.66 84 ALA A CA 1
ATOM 648 C C . ALA A 1 84 ? -13 -8.367 -14.359 1 62.66 84 ALA A C 1
ATOM 650 O O . ALA A 1 84 ? -11.898 -7.809 -14.352 1 62.66 84 ALA A O 1
ATOM 651 N N . ASP A 1 85 ? -14.07 -7.875 -14.602 1 70.56 85 ASP A N 1
ATOM 652 C CA . ASP A 1 85 ? -13.977 -6.652 -15.398 1 70.56 85 ASP A CA 1
ATOM 653 C C . ASP A 1 85 ? -13.586 -5.461 -14.531 1 70.56 85 ASP A C 1
ATOM 655 O O . ASP A 1 85 ? -12.977 -4.508 -15.016 1 70.56 85 ASP A O 1
ATOM 659 N N . LYS A 1 86 ? -13.828 -5.582 -13.266 1 87 86 LYS A N 1
ATOM 660 C CA . LYS A 1 86 ? -13.492 -4.465 -12.391 1 87 86 LYS A CA 1
ATOM 661 C C . LYS A 1 86 ? -12.422 -4.863 -11.383 1 87 86 LYS A C 1
ATOM 663 O O . LYS A 1 86 ? -12.672 -4.867 -10.172 1 87 86 LYS A O 1
ATOM 668 N N . TYR A 1 87 ? -11.414 -5.285 -11.875 1 89.69 87 TYR A N 1
ATOM 669 C CA . TYR A 1 87 ? -10.242 -5.66 -11.094 1 89.69 87 TYR A CA 1
ATOM 670 C C . TYR A 1 87 ? -9.016 -4.875 -11.539 1 89.69 87 TYR A C 1
ATOM 672 O O . TYR A 1 87 ? -8.477 -5.105 -12.625 1 89.69 87 TYR A O 1
ATOM 680 N N . TYR A 1 88 ? -8.562 -3.932 -10.695 1 95.19 88 TYR A N 1
ATOM 681 C CA . TYR A 1 88 ? -7.504 -2.984 -11.039 1 95.19 88 TYR A CA 1
ATOM 682 C C . TYR A 1 88 ? -6.27 -3.215 -10.172 1 95.19 88 TYR A C 1
ATOM 684 O O . TYR A 1 88 ? -6.258 -2.875 -8.992 1 95.19 88 TYR A O 1
ATOM 692 N N . THR A 1 89 ? -5.305 -3.84 -10.766 1 96.5 89 THR A N 1
ATOM 693 C CA . THR A 1 89 ? -4.039 -4.066 -10.078 1 96.5 89 THR A CA 1
ATOM 694 C C . THR A 1 89 ? -2.936 -3.201 -10.68 1 96.5 89 THR A C 1
ATOM 696 O O . THR A 1 89 ? -2.891 -2.994 -11.891 1 96.5 89 THR A O 1
ATOM 699 N N . THR A 1 90 ? -2.111 -2.604 -9.852 1 98.56 90 THR A N 1
ATOM 700 C CA . THR A 1 90 ? -0.955 -1.829 -10.289 1 98.56 90 THR A CA 1
ATOM 701 C C . THR A 1 90 ? 0.292 -2.229 -9.5 1 98.56 90 THR A C 1
ATOM 703 O O . THR A 1 90 ? 0.19 -2.811 -8.422 1 98.56 90 THR A O 1
ATOM 706 N N . ILE A 1 91 ? 1.414 -1.99 -10.07 1 98.81 91 ILE A N 1
ATOM 707 C CA . ILE A 1 91 ? 2.68 -2.064 -9.352 1 98.81 91 ILE A CA 1
ATOM 708 C C . ILE A 1 91 ? 3.594 -0.924 -9.789 1 98.81 91 ILE A C 1
ATOM 710 O O . ILE A 1 91 ? 3.658 -0.595 -10.977 1 98.81 91 ILE A O 1
ATOM 714 N N . SER A 1 92 ? 4.215 -0.238 -8.891 1 98.75 92 SER A N 1
ATOM 715 C CA . SER A 1 92 ? 5.238 0.765 -9.164 1 98.75 92 SER A CA 1
ATOM 716 C C . SER A 1 92 ? 6.594 0.336 -8.609 1 98.75 92 SER A C 1
ATOM 718 O O . SER A 1 92 ? 6.668 -0.321 -7.57 1 98.75 92 SER A O 1
ATOM 720 N N . LEU A 1 93 ? 7.609 0.668 -9.344 1 98.62 93 LEU A N 1
ATOM 721 C CA . LEU A 1 93 ? 8.984 0.309 -8.992 1 98.62 93 LEU A CA 1
ATOM 722 C C . LEU A 1 93 ? 9.852 1.555 -8.852 1 98.62 93 LEU A C 1
ATOM 724 O O . LEU A 1 93 ? 9.719 2.502 -9.625 1 98.62 93 LEU A O 1
ATOM 728 N N . TYR A 1 94 ? 10.711 1.522 -7.883 1 97.25 94 TYR A N 1
ATOM 729 C CA . TYR A 1 94 ? 11.711 2.555 -7.641 1 97.25 94 TYR A CA 1
ATOM 730 C C . TYR A 1 94 ? 13.102 1.942 -7.488 1 97.25 94 TYR A C 1
ATOM 732 O O . TYR A 1 94 ? 13.266 0.915 -6.828 1 97.25 94 TYR A O 1
ATOM 740 N N . ASP A 1 95 ? 14.07 2.574 -8.102 1 95.69 95 ASP A N 1
ATOM 741 C CA . ASP A 1 95 ? 15.461 2.143 -8 1 95.69 95 ASP A CA 1
ATOM 742 C C . ASP A 1 95 ? 16.109 2.682 -6.727 1 95.69 95 ASP A C 1
ATOM 744 O O . ASP A 1 95 ? 16.391 3.877 -6.625 1 95.69 95 ASP A O 1
ATOM 748 N N . ASP A 1 96 ? 16.406 1.801 -5.797 1 93.5 96 ASP A N 1
ATOM 749 C CA . ASP A 1 96 ? 16.938 2.227 -4.508 1 93.5 96 ASP A CA 1
ATOM 750 C C . ASP A 1 96 ? 18.391 2.674 -4.633 1 93.5 96 ASP A C 1
ATOM 752 O O . ASP A 1 96 ? 18.906 3.389 -3.771 1 93.5 96 ASP A O 1
ATOM 756 N N . THR A 1 97 ? 19.094 2.23 -5.641 1 92.25 97 THR A N 1
ATOM 757 C CA . THR A 1 97 ? 20.469 2.633 -5.848 1 92.25 97 THR A CA 1
ATOM 758 C C . THR A 1 97 ? 20.562 4.113 -6.215 1 92.25 97 THR A C 1
ATOM 760 O O . THR A 1 97 ? 21.375 4.848 -5.656 1 92.25 97 THR A O 1
ATOM 763 N N . THR A 1 98 ? 19.703 4.555 -7.102 1 91.19 98 THR A N 1
ATOM 764 C CA . THR A 1 98 ? 19.766 5.926 -7.602 1 91.19 98 THR A CA 1
ATOM 765 C C . THR A 1 98 ? 18.766 6.816 -6.852 1 91.19 98 THR A C 1
ATOM 767 O O . THR A 1 98 ? 18.906 8.047 -6.863 1 91.19 98 THR A O 1
ATOM 770 N N . GLY A 1 99 ? 17.781 6.203 -6.227 1 92.06 99 GLY A N 1
ATOM 771 C CA . GLY A 1 99 ? 16.703 6.949 -5.59 1 92.06 99 GLY A CA 1
ATOM 772 C C . GLY A 1 99 ? 15.664 7.445 -6.57 1 92.06 99 GLY A C 1
ATOM 773 O O . GLY A 1 99 ? 14.859 8.32 -6.242 1 92.06 99 GLY A O 1
ATOM 774 N N . LEU A 1 100 ? 15.609 6.898 -7.816 1 94.5 100 LEU A N 1
ATOM 775 C CA . LEU A 1 100 ? 14.734 7.422 -8.859 1 94.5 100 LEU A CA 1
ATOM 776 C C . LEU A 1 100 ? 13.555 6.488 -9.102 1 94.5 100 LEU A C 1
ATOM 778 O O . LEU A 1 100 ? 13.672 5.273 -8.922 1 94.5 100 LEU A O 1
ATOM 782 N N . PRO A 1 101 ? 12.406 7.094 -9.508 1 96.56 101 PRO A N 1
ATOM 783 C CA . PRO A 1 101 ? 11.305 6.234 -9.953 1 96.56 101 PRO A CA 1
ATOM 784 C C . PRO A 1 101 ? 11.602 5.52 -11.266 1 96.56 101 PRO A C 1
ATOM 786 O O . PRO A 1 101 ? 12.398 6.016 -12.078 1 96.56 101 PRO A O 1
ATOM 789 N N . PHE A 1 102 ? 10.961 4.43 -11.477 1 97.31 102 PHE A N 1
ATOM 790 C CA . PHE A 1 102 ? 11.242 3.666 -12.688 1 97.31 102 PHE A CA 1
ATOM 791 C C . PHE A 1 102 ? 9.977 3.449 -13.5 1 97.31 102 PHE A C 1
ATOM 793 O O . PHE A 1 102 ? 9.797 4.051 -14.562 1 97.31 102 PHE A O 1
ATOM 800 N N . ALA A 1 103 ? 8.984 2.766 -12.883 1 98.38 103 ALA A N 1
ATOM 801 C CA . ALA A 1 103 ? 7.824 2.414 -13.688 1 98.38 103 ALA A CA 1
ATOM 802 C C . ALA A 1 103 ? 6.562 2.346 -12.836 1 98.38 103 ALA A C 1
ATOM 804 O O . ALA A 1 103 ? 6.629 2.061 -11.641 1 98.38 103 ALA A O 1
ATOM 805 N N . PHE A 1 104 ? 5.477 2.707 -13.375 1 98.81 104 PHE A N 1
ATOM 806 C CA . PHE A 1 104 ? 4.113 2.43 -12.938 1 98.81 104 PHE A CA 1
ATOM 807 C C . PHE A 1 104 ? 3.35 1.661 -14.016 1 98.81 104 PHE A C 1
ATOM 809 O O . PHE A 1 104 ? 3.217 2.133 -15.148 1 98.81 104 PHE A O 1
ATOM 816 N N . MET A 1 105 ? 2.77 0.436 -13.617 1 98.69 105 MET A N 1
ATOM 817 C CA . MET A 1 105 ? 2.256 -0.375 -14.719 1 98.69 105 MET A CA 1
ATOM 818 C C . MET A 1 105 ? 1.082 -1.232 -14.258 1 98.69 105 MET A C 1
ATOM 820 O O . MET A 1 105 ? 0.886 -1.436 -13.055 1 98.69 105 MET A O 1
ATOM 824 N N . ASP A 1 106 ? 0.267 -1.683 -15.258 1 97.94 106 ASP A N 1
ATOM 825 C CA . ASP A 1 106 ? -0.694 -2.752 -15.016 1 97.94 106 ASP A CA 1
ATOM 826 C C . ASP A 1 106 ? 0.001 -4 -14.477 1 97.94 106 ASP A C 1
ATOM 828 O O . ASP A 1 106 ? 1.074 -4.375 -14.953 1 97.94 106 ASP A O 1
ATOM 832 N N . CYS A 1 107 ? -0.621 -4.617 -13.508 1 97.19 107 CYS A N 1
ATOM 833 C CA . CYS A 1 107 ? 0.077 -5.68 -12.797 1 97.19 107 CYS A CA 1
ATOM 834 C C . CYS A 1 107 ? -0.487 -7.047 -13.164 1 97.19 107 CYS A C 1
ATOM 836 O O . CYS A 1 107 ? -0.099 -8.062 -12.578 1 97.19 107 CYS A O 1
ATOM 838 N N . GLN A 1 108 ? -1.421 -7.137 -14.078 1 94.44 108 GLN A N 1
ATOM 839 C CA . GLN A 1 108 ? -2.078 -8.398 -14.406 1 94.44 108 GLN A CA 1
ATOM 840 C C . GLN A 1 108 ? -1.072 -9.43 -14.898 1 94.44 108 GLN A C 1
ATOM 842 O O . GLN A 1 108 ? -1.056 -10.57 -14.43 1 94.44 108 GLN A O 1
ATOM 847 N N . ARG A 1 109 ? -0.217 -9.031 -15.805 1 95.88 109 ARG A N 1
ATOM 848 C CA . ARG A 1 109 ? 0.75 -9.961 -16.375 1 95.88 109 ARG A CA 1
ATOM 849 C C . ARG A 1 109 ? 1.76 -10.414 -15.32 1 95.88 109 ARG A C 1
ATOM 851 O O . ARG A 1 109 ? 2.23 -11.555 -15.352 1 95.88 109 ARG A O 1
ATOM 858 N N . VAL A 1 110 ? 2.088 -9.5 -14.453 1 97.69 110 VAL A N 1
ATOM 859 C CA . VAL A 1 110 ? 3.023 -9.828 -13.375 1 97.69 110 VAL A CA 1
ATOM 860 C C . VAL A 1 110 ? 2.455 -10.961 -12.523 1 97.69 110 VAL A C 1
ATOM 862 O O . VAL A 1 110 ? 3.109 -11.984 -12.336 1 97.69 110 VAL A O 1
ATOM 865 N N . GLY A 1 111 ? 1.202 -10.797 -12.07 1 96 111 GLY A N 1
ATOM 866 C CA . GLY A 1 111 ? 0.547 -11.82 -11.273 1 96 111 GLY A CA 1
ATOM 867 C C . GLY A 1 111 ? 0.342 -13.125 -12.023 1 96 111 GLY A C 1
ATOM 868 O O . GLY A 1 111 ? 0.547 -14.203 -11.469 1 96 111 GLY A O 1
ATOM 869 N N . ALA A 1 112 ? 0.008 -12.984 -13.281 1 94.94 112 ALA A N 1
ATOM 870 C CA . ALA A 1 112 ? -0.295 -14.141 -14.125 1 94.94 112 ALA A CA 1
ATOM 871 C C . ALA A 1 112 ? 0.959 -14.969 -14.391 1 94.94 112 ALA A C 1
ATOM 873 O O . ALA A 1 112 ? 0.87 -16.125 -14.797 1 94.94 112 ALA A O 1
ATOM 874 N N . ALA A 1 113 ? 2.115 -14.359 -14.133 1 96.88 113 ALA A N 1
ATOM 875 C CA . ALA A 1 113 ? 3.377 -15.055 -14.375 1 96.88 113 ALA A CA 1
ATOM 876 C C . ALA A 1 113 ? 3.979 -15.562 -13.07 1 96.88 113 ALA A C 1
ATOM 878 O O . ALA A 1 113 ? 4.281 -16.75 -12.938 1 96.88 113 ALA A O 1
ATOM 879 N N . ARG A 1 114 ? 4.039 -14.711 -12.102 1 97.94 114 ARG A N 1
ATOM 880 C CA . ARG A 1 114 ? 4.742 -15.102 -10.883 1 97.94 114 ARG A CA 1
ATOM 881 C C . ARG A 1 114 ? 3.945 -16.141 -10.094 1 97.94 114 ARG A C 1
ATOM 883 O O . ARG A 1 114 ? 4.52 -16.969 -9.391 1 97.94 114 ARG A O 1
ATOM 890 N N . THR A 1 115 ? 2.586 -16.156 -10.219 1 97.25 115 THR A N 1
ATOM 891 C CA . THR A 1 115 ? 1.752 -17.078 -9.461 1 97.25 115 THR A CA 1
ATOM 892 C C . THR A 1 115 ? 1.981 -18.516 -9.922 1 97.25 115 THR A C 1
ATOM 894 O O . THR A 1 115 ? 2.318 -19.391 -9.117 1 97.25 115 THR A O 1
ATOM 897 N N . PRO A 1 116 ? 1.902 -18.797 -11.18 1 97.31 116 PRO A N 1
ATOM 898 C CA . PRO A 1 116 ? 2.221 -20.156 -11.594 1 97.31 116 PRO A CA 1
ATOM 899 C C . PRO A 1 116 ? 3.682 -20.531 -11.344 1 97.31 116 PRO A C 1
ATOM 901 O O . PRO A 1 116 ? 3.992 -21.688 -11.094 1 97.31 116 PRO A O 1
ATOM 904 N N . ALA A 1 117 ? 4.57 -19.547 -11.391 1 98.62 117 ALA A N 1
ATOM 905 C CA . ALA A 1 117 ? 5.961 -19.828 -11.039 1 98.62 117 ALA A CA 1
ATOM 906 C C . ALA A 1 117 ? 6.074 -20.297 -9.586 1 98.62 117 ALA A C 1
ATOM 908 O O . ALA A 1 117 ? 6.777 -21.266 -9.297 1 98.62 117 ALA A O 1
ATOM 909 N N . THR A 1 118 ? 5.395 -19.625 -8.703 1 98.44 118 THR A N 1
ATOM 910 C CA . THR A 1 118 ? 5.359 -20.031 -7.305 1 98.44 118 THR A CA 1
ATOM 911 C C . THR A 1 118 ? 4.816 -21.453 -7.168 1 98.44 118 THR A C 1
ATOM 913 O O . THR A 1 118 ? 5.359 -22.25 -6.406 1 98.44 118 THR A O 1
ATOM 916 N N . THR A 1 119 ? 3.777 -21.703 -7.887 1 98.12 119 THR A N 1
ATOM 917 C CA . THR A 1 119 ? 3.186 -23.047 -7.871 1 98.12 119 THR A CA 1
ATOM 918 C C . THR A 1 119 ? 4.191 -24.078 -8.352 1 98.12 119 THR A C 1
ATOM 920 O O . THR A 1 119 ? 4.359 -25.125 -7.711 1 98.12 119 THR A O 1
ATOM 923 N N . ALA A 1 120 ? 4.871 -23.812 -9.406 1 98.62 120 ALA A N 1
ATOM 924 C CA . ALA A 1 120 ? 5.855 -24.734 -9.977 1 98.62 120 ALA A CA 1
ATOM 925 C C . ALA A 1 120 ? 7.012 -24.953 -9.008 1 98.62 120 ALA A C 1
ATOM 927 O O . ALA A 1 120 ? 7.469 -26.094 -8.828 1 98.62 120 ALA A O 1
ATOM 928 N N . ILE A 1 121 ? 7.48 -23.906 -8.414 1 98.81 121 ILE A N 1
ATOM 929 C CA . ILE A 1 121 ? 8.57 -23.984 -7.449 1 98.81 121 ILE A CA 1
ATOM 930 C C . ILE A 1 121 ? 8.133 -24.828 -6.254 1 98.81 121 ILE A C 1
ATOM 932 O O . ILE A 1 121 ? 8.891 -25.672 -5.77 1 98.81 121 ILE A O 1
ATOM 936 N N . THR A 1 122 ? 6.918 -24.594 -5.805 1 98.69 122 THR A N 1
ATOM 937 C CA . THR A 1 122 ? 6.363 -25.391 -4.715 1 98.69 122 THR A CA 1
ATOM 938 C C . THR A 1 122 ? 6.336 -26.875 -5.086 1 98.69 122 THR A C 1
ATOM 940 O O . THR A 1 122 ? 6.785 -27.719 -4.309 1 98.69 122 THR A O 1
ATOM 943 N N . ALA A 1 123 ? 5.891 -27.188 -6.227 1 98.75 123 ALA A N 1
ATOM 944 C CA . ALA A 1 123 ? 5.805 -28.578 -6.688 1 98.75 123 ALA A CA 1
ATOM 945 C C . ALA A 1 123 ? 7.188 -29.203 -6.805 1 98.75 123 ALA A C 1
ATOM 947 O O . ALA A 1 123 ? 7.395 -30.344 -6.402 1 98.75 123 ALA A O 1
ATOM 948 N N . LYS A 1 124 ? 8.109 -28.453 -7.352 1 98.44 124 LYS A N 1
ATOM 949 C CA . LYS A 1 124 ? 9.484 -28.922 -7.512 1 98.44 124 LYS A CA 1
ATOM 950 C C . LYS A 1 124 ? 10.055 -29.406 -6.184 1 98.44 124 LYS A C 1
ATOM 952 O O . LYS A 1 124 ? 10.758 -30.422 -6.141 1 98.44 124 LYS A O 1
ATOM 957 N N . HIS A 1 125 ? 9.695 -28.719 -5.121 1 98.31 125 HIS A N 1
ATOM 958 C CA . HIS A 1 125 ? 10.328 -28.984 -3.836 1 98.31 125 HIS A CA 1
ATOM 959 C C . HIS A 1 125 ? 9.477 -29.922 -2.986 1 98.31 125 HIS A C 1
ATOM 961 O O . HIS A 1 125 ? 9.969 -30.531 -2.039 1 98.31 125 HIS A O 1
ATOM 967 N N . CYS A 1 126 ? 8.164 -30.031 -3.34 1 98.44 126 CYS A N 1
ATOM 968 C CA . CYS A 1 126 ? 7.285 -30.656 -2.361 1 98.44 126 CYS A CA 1
ATOM 969 C C . CYS A 1 126 ? 6.613 -31.906 -2.943 1 98.44 126 CYS A C 1
ATOM 971 O O . CYS A 1 126 ? 6.047 -32.719 -2.207 1 98.44 126 CYS A O 1
ATOM 973 N N . ALA A 1 127 ? 6.605 -32.062 -4.234 1 98.44 127 ALA A N 1
ATOM 974 C CA . ALA A 1 127 ? 6.023 -33.25 -4.836 1 98.44 127 ALA A CA 1
ATOM 975 C C . ALA A 1 127 ? 6.82 -34.5 -4.457 1 98.44 127 ALA A C 1
ATOM 977 O O . ALA A 1 127 ? 8.023 -34.406 -4.176 1 98.44 127 ALA A O 1
ATOM 978 N N . ARG A 1 128 ? 6.164 -35.594 -4.422 1 97.75 128 ARG A N 1
ATOM 979 C CA . ARG A 1 128 ? 6.883 -36.844 -4.176 1 97.75 128 ARG A CA 1
ATOM 980 C C . ARG A 1 128 ? 7.812 -37.188 -5.34 1 97.75 128 ARG A C 1
ATOM 982 O O . ARG A 1 128 ? 7.531 -36.812 -6.484 1 97.75 128 ARG A O 1
ATOM 989 N N . GLU A 1 129 ? 8.914 -37.844 -5.031 1 95.94 129 GLU A N 1
ATOM 990 C CA . GLU A 1 129 ? 9.812 -38.312 -6.086 1 95.94 129 GLU A CA 1
ATOM 991 C C . GLU A 1 129 ? 9.07 -39.219 -7.078 1 95.94 129 GLU A C 1
ATOM 993 O O . GLU A 1 129 ? 8.281 -40.062 -6.68 1 95.94 129 GLU A O 1
ATOM 998 N N . GLY A 1 130 ? 9.172 -38.906 -8.312 1 96.06 130 GLY A N 1
ATOM 999 C CA . GLY A 1 130 ? 8.586 -39.75 -9.352 1 96.06 130 GLY A CA 1
ATOM 1000 C C . GLY A 1 130 ? 7.164 -39.344 -9.695 1 96.06 130 GLY A C 1
ATOM 1001 O O . GLY A 1 130 ? 6.48 -40.031 -10.438 1 96.06 130 GLY A O 1
ATOM 1002 N N . ALA A 1 131 ? 6.68 -38.25 -9.195 1 97.75 131 ALA A N 1
ATOM 1003 C CA . ALA A 1 131 ? 5.355 -37.781 -9.555 1 97.75 131 ALA A CA 1
ATOM 1004 C C . ALA A 1 131 ? 5.203 -37.688 -11.07 1 97.75 131 ALA A C 1
ATOM 1006 O O . ALA A 1 131 ? 6.102 -37.188 -11.766 1 97.75 131 ALA A O 1
ATOM 1007 N N . THR A 1 132 ? 4.016 -38.156 -11.617 1 98.25 132 THR A N 1
ATOM 1008 C CA . THR A 1 132 ? 3.842 -38.156 -13.062 1 98.25 132 THR A CA 1
ATOM 1009 C C . THR A 1 132 ? 2.48 -37.594 -13.453 1 98.25 132 THR A C 1
ATOM 1011 O O . THR A 1 132 ? 2.238 -37.312 -14.625 1 98.25 132 THR A O 1
ATOM 1014 N N . LYS A 1 133 ? 1.61 -37.375 -12.469 1 98.75 133 LYS A N 1
ATOM 1015 C CA . LYS A 1 133 ? 0.243 -36.938 -12.758 1 98.75 133 LYS A CA 1
ATOM 1016 C C . LYS A 1 133 ? -0.08 -35.625 -12.062 1 98.75 133 LYS A C 1
ATOM 1018 O O . LYS A 1 133 ? 0.1 -35.5 -10.852 1 98.75 133 LYS A O 1
ATOM 1023 N N . ALA A 1 134 ? -0.541 -34.688 -12.852 1 98.75 134 ALA A N 1
ATOM 1024 C CA . ALA A 1 134 ? -0.915 -33.375 -12.289 1 98.75 134 ALA A CA 1
ATOM 1025 C C . ALA A 1 134 ? -2.326 -33 -12.719 1 98.75 134 ALA A C 1
ATOM 1027 O O . ALA A 1 134 ? -2.721 -33.219 -13.867 1 98.75 134 ALA A O 1
ATOM 1028 N N . LEU A 1 135 ? -3.041 -32.438 -11.781 1 98.12 135 LEU A N 1
ATOM 1029 C CA . LEU A 1 135 ? -4.391 -31.922 -12.016 1 98.12 135 LEU A CA 1
ATOM 1030 C C . LEU A 1 135 ? -4.465 -30.422 -11.727 1 98.12 135 LEU A C 1
ATOM 1032 O O . LEU A 1 135 ? -4.117 -29.984 -10.633 1 98.12 135 LEU A O 1
ATOM 1036 N N . MET A 1 136 ? -4.855 -29.656 -12.727 1 97.12 136 MET A N 1
ATOM 1037 C CA . MET A 1 136 ? -5.145 -28.234 -12.594 1 97.12 136 MET A CA 1
ATOM 1038 C C . MET A 1 136 ? -6.648 -27.984 -12.484 1 97.12 136 MET A C 1
ATOM 1040 O O . MET A 1 136 ? -7.414 -28.406 -13.352 1 97.12 136 MET A O 1
ATOM 1044 N N . ILE A 1 137 ? -7.004 -27.344 -11.375 1 95.88 137 ILE A N 1
ATOM 1045 C CA . ILE A 1 137 ? -8.406 -27 -11.188 1 95.88 137 ILE A CA 1
ATOM 1046 C C . ILE A 1 137 ? -8.578 -25.484 -11.266 1 95.88 137 ILE A C 1
ATOM 1048 O O . ILE A 1 137 ? -8.078 -24.75 -10.406 1 95.88 137 ILE A O 1
ATOM 1052 N N . GLY A 1 138 ? -9.336 -25.016 -12.258 1 93.75 138 GLY A N 1
ATOM 1053 C CA . GLY A 1 138 ? -9.555 -23.594 -12.484 1 93.75 138 GLY A CA 1
ATOM 1054 C C . GLY A 1 138 ? -8.898 -23.094 -13.758 1 93.75 138 GLY A C 1
ATOM 1055 O O . GLY A 1 138 ? -7.766 -23.453 -14.07 1 93.75 138 GLY A O 1
ATOM 1056 N N . THR A 1 139 ? -9.641 -22.25 -14.477 1 92.44 139 THR A N 1
ATOM 1057 C CA . THR A 1 139 ? -9.164 -21.734 -15.75 1 92.44 139 THR A CA 1
ATOM 1058 C C . THR A 1 139 ? -9.234 -20.203 -15.773 1 92.44 139 THR A C 1
ATOM 1060 O O . THR A 1 139 ? -9.492 -19.609 -16.812 1 92.44 139 THR A O 1
ATOM 1063 N N . GLY A 1 140 ? -9.094 -19.594 -14.562 1 88.19 140 GLY A N 1
ATOM 1064 C CA . GLY A 1 140 ? -8.914 -18.156 -14.484 1 88.19 140 GLY A CA 1
ATOM 1065 C C . GLY A 1 140 ? -7.512 -17.703 -14.867 1 88.19 140 GLY A C 1
ATOM 1066 O O . GLY A 1 140 ? -6.688 -18.531 -15.289 1 88.19 140 GLY A O 1
ATOM 1067 N N . VAL A 1 141 ? -7.297 -16.453 -14.641 1 83.69 141 VAL A N 1
ATOM 1068 C CA . VAL A 1 141 ? -6.039 -15.836 -15.047 1 83.69 141 VAL A CA 1
ATOM 1069 C C . VAL A 1 141 ? -4.871 -16.562 -14.383 1 83.69 141 VAL A C 1
ATOM 1071 O O . VAL A 1 141 ? -3.842 -16.797 -15.016 1 83.69 141 VAL A O 1
ATOM 1074 N N . GLN A 1 142 ? -5.047 -17 -13.195 1 84.56 142 GLN A N 1
ATOM 1075 C CA . GLN A 1 142 ? -3.959 -17.625 -12.445 1 84.56 142 GLN A CA 1
ATOM 1076 C C . GLN A 1 142 ? -3.721 -19.062 -12.906 1 84.56 142 GLN A C 1
ATOM 1078 O O . GLN A 1 142 ? -2.602 -19.562 -12.82 1 84.56 142 GLN A O 1
ATOM 1083 N N . GLY A 1 143 ? -4.738 -19.688 -13.352 1 89.38 143 GLY A N 1
ATOM 1084 C CA . GLY A 1 143 ? -4.656 -21.109 -13.672 1 89.38 143 GLY A CA 1
ATOM 1085 C C . GLY A 1 143 ? -4.215 -21.375 -15.094 1 89.38 143 GLY A C 1
ATOM 1086 O O . GLY A 1 143 ? -3.678 -22.453 -15.398 1 89.38 143 GLY A O 1
ATOM 1087 N N . ARG A 1 144 ? -4.363 -20.406 -15.953 1 93.44 144 ARG A N 1
ATOM 1088 C CA . ARG A 1 144 ? -4.18 -20.594 -17.391 1 93.44 144 ARG A CA 1
ATOM 1089 C C . ARG A 1 144 ? -2.719 -20.891 -17.719 1 93.44 144 ARG A C 1
ATOM 1091 O O . ARG A 1 144 ? -2.426 -21.594 -18.688 1 93.44 144 ARG A O 1
ATOM 1098 N N . ASN A 1 145 ? -1.858 -20.375 -16.875 1 95.25 145 ASN A N 1
ATOM 1099 C CA . ASN A 1 145 ? -0.436 -20.5 -17.172 1 95.25 145 ASN A CA 1
ATOM 1100 C C . ASN A 1 145 ? 0.208 -21.594 -16.328 1 95.25 145 ASN A C 1
ATOM 1102 O O . ASN A 1 145 ? 1.389 -21.906 -16.5 1 95.25 145 ASN A O 1
ATOM 1106 N N . THR A 1 146 ? -0.49 -22.297 -15.547 1 97.25 146 THR A N 1
ATOM 1107 C CA . THR A 1 146 ? 0.091 -23.125 -14.5 1 97.25 146 THR A CA 1
ATOM 1108 C C . THR A 1 146 ? 0.714 -24.391 -15.086 1 97.25 146 THR A C 1
ATOM 1110 O O . THR A 1 146 ? 1.845 -24.75 -14.75 1 97.25 146 THR A O 1
ATOM 1113 N N . LEU A 1 147 ? 0.078 -25.062 -16.016 1 98.06 147 LEU A N 1
ATOM 1114 C CA . LEU A 1 147 ? 0.519 -26.375 -16.484 1 98.06 147 LEU A CA 1
ATOM 1115 C C . LEU A 1 147 ? 1.863 -26.281 -17.203 1 98.06 147 LEU A C 1
ATOM 1117 O O . LEU A 1 147 ? 2.783 -27.047 -16.906 1 98.06 147 LEU A O 1
ATOM 1121 N N . PRO A 1 148 ? 2.061 -25.266 -18.078 1 97.88 148 PRO A N 1
ATOM 1122 C CA . PRO A 1 148 ? 3.395 -25.141 -18.672 1 97.88 148 PRO A CA 1
ATOM 1123 C C . PRO A 1 148 ? 4.48 -24.875 -17.625 1 97.88 148 PRO A C 1
ATOM 1125 O O . PRO A 1 148 ? 5.605 -25.359 -17.766 1 97.88 148 PRO A O 1
ATOM 1128 N N . TYR A 1 149 ? 4.188 -24.125 -16.609 1 98.38 149 TYR A N 1
ATOM 1129 C CA . TYR A 1 149 ? 5.152 -23.844 -15.555 1 98.38 149 TYR A CA 1
ATOM 1130 C C . TYR A 1 149 ? 5.473 -25.125 -14.773 1 98.38 149 TYR A C 1
ATOM 1132 O O . TYR A 1 149 ? 6.633 -25.391 -14.469 1 98.38 149 TYR A O 1
ATOM 1140 N N . LEU A 1 150 ? 4.445 -25.938 -14.484 1 98.38 150 LEU A N 1
ATOM 1141 C CA . LEU A 1 150 ? 4.648 -27.203 -13.797 1 98.38 150 LEU A CA 1
ATOM 1142 C C . LEU A 1 150 ? 5.559 -28.125 -14.609 1 98.38 150 LEU A C 1
ATOM 1144 O O . LEU A 1 150 ? 6.508 -28.688 -14.07 1 98.38 150 LEU A O 1
ATOM 1148 N N . LEU A 1 151 ? 5.293 -28.172 -15.891 1 98.19 151 LEU A N 1
ATOM 1149 C CA . LEU A 1 151 ? 6.078 -29.047 -16.766 1 98.19 151 LEU A CA 1
ATOM 1150 C C . LEU A 1 151 ? 7.523 -28.562 -16.859 1 98.19 151 LEU A C 1
ATOM 1152 O O . LEU A 1 151 ? 8.445 -29.375 -16.984 1 98.19 151 LEU A O 1
ATOM 1156 N N . THR A 1 152 ? 7.684 -27.297 -16.828 1 98.44 152 THR A N 1
ATOM 1157 C CA . THR A 1 152 ? 9.023 -26.719 -16.875 1 98.44 152 THR A CA 1
ATOM 1158 C C . THR A 1 152 ? 9.812 -27.109 -15.625 1 98.44 152 THR A C 1
ATOM 1160 O O . THR A 1 152 ? 10.992 -27.469 -15.711 1 98.44 152 THR A O 1
ATOM 1163 N N . ALA A 1 153 ? 9.211 -27.094 -14.492 1 98.38 153 ALA A N 1
ATOM 1164 C CA . ALA A 1 153 ? 9.859 -27.422 -13.227 1 98.38 153 ALA A CA 1
ATOM 1165 C C . ALA A 1 153 ? 9.984 -28.938 -13.047 1 98.38 153 ALA A C 1
ATOM 1167 O O . ALA A 1 153 ? 10.906 -29.406 -12.383 1 98.38 153 ALA A O 1
ATOM 1168 N N . LEU A 1 154 ? 8.984 -29.672 -13.586 1 98.44 154 LEU A N 1
ATOM 1169 C CA . LEU A 1 154 ? 8.914 -31.125 -13.477 1 98.44 154 LEU A CA 1
ATOM 1170 C C . LEU A 1 154 ? 8.719 -31.766 -14.852 1 98.44 154 LEU A C 1
ATOM 1172 O O . LEU A 1 154 ? 7.629 -32.25 -15.164 1 98.44 154 LEU A O 1
ATOM 1176 N N . PRO A 1 155 ? 9.758 -31.906 -15.562 1 97.25 155 PRO A N 1
ATOM 1177 C CA . PRO A 1 155 ? 9.656 -32.344 -16.953 1 97.25 155 PRO A CA 1
ATOM 1178 C C . PRO A 1 155 ? 9.188 -33.781 -17.094 1 97.25 155 PRO A C 1
ATOM 1180 O O . PRO A 1 155 ? 8.773 -34.188 -18.172 1 97.25 155 PRO A O 1
ATOM 1183 N N . ASP A 1 156 ? 9.188 -34.531 -16.047 1 96.69 156 ASP A N 1
ATOM 1184 C CA . ASP A 1 156 ? 8.844 -35.969 -16.109 1 96.69 156 ASP A CA 1
ATOM 1185 C C . ASP A 1 156 ? 7.336 -36.156 -15.953 1 96.69 156 ASP A C 1
ATOM 1187 O O . ASP A 1 156 ? 6.848 -37.281 -16.031 1 96.69 156 ASP A O 1
ATOM 1191 N N . LEU A 1 157 ? 6.594 -35.094 -15.766 1 98.25 157 LEU A N 1
ATOM 1192 C CA . LEU A 1 157 ? 5.141 -35.219 -15.719 1 98.25 157 LEU A CA 1
ATOM 1193 C C . LEU A 1 157 ? 4.602 -35.781 -17.031 1 98.25 157 LEU A C 1
ATOM 1195 O O . LEU A 1 157 ? 5.016 -35.375 -18.109 1 98.25 157 LEU A O 1
ATOM 1199 N N . GLN A 1 158 ? 3.668 -36.719 -16.906 1 97.81 158 GLN A N 1
ATOM 1200 C CA . GLN A 1 158 ? 3.162 -37.406 -18.078 1 97.81 158 GLN A CA 1
ATOM 1201 C C . GLN A 1 158 ? 1.685 -37.125 -18.297 1 97.81 158 GLN A C 1
ATOM 1203 O O . GLN A 1 158 ? 1.282 -36.75 -19.406 1 97.81 158 GLN A O 1
ATOM 1208 N N . GLU A 1 159 ? 0.919 -37.281 -17.266 1 98.38 159 GLU A N 1
ATOM 1209 C CA . GLU A 1 159 ? -0.521 -37.062 -17.375 1 98.38 159 GLU A CA 1
ATOM 1210 C C . GLU A 1 159 ? -0.921 -35.688 -16.812 1 98.38 159 GLU A C 1
ATOM 1212 O O . GLU A 1 159 ? -0.748 -35.438 -15.617 1 98.38 159 GLU A O 1
ATOM 1217 N N . LEU A 1 160 ? -1.395 -34.875 -17.656 1 98.56 160 LEU A N 1
ATOM 1218 C CA . LEU A 1 160 ? -1.874 -33.531 -17.281 1 98.56 160 LEU A CA 1
ATOM 1219 C C . LEU A 1 160 ? -3.391 -33.438 -17.422 1 98.56 160 LEU A C 1
ATOM 1221 O O . LEU A 1 160 ? -3.936 -33.719 -18.484 1 98.56 160 LEU A O 1
ATOM 1225 N N . ARG A 1 161 ? -4.031 -33.125 -16.359 1 98.31 161 ARG A N 1
ATOM 1226 C CA . ARG A 1 161 ? -5.488 -33.031 -16.344 1 98.31 161 ARG A CA 1
ATOM 1227 C C . ARG A 1 161 ? -5.945 -31.625 -16 1 98.31 161 ARG A C 1
ATOM 1229 O O . ARG A 1 161 ? -5.254 -30.891 -15.289 1 98.31 161 ARG A O 1
ATOM 1236 N N . LEU A 1 162 ? -7.074 -31.25 -16.562 1 97.25 162 LEU A N 1
ATOM 1237 C CA . LEU A 1 162 ? -7.652 -29.922 -16.359 1 97.25 162 LEU A CA 1
ATOM 1238 C C . LEU A 1 162 ? -9.141 -30.016 -16.047 1 97.25 162 LEU A C 1
ATOM 1240 O O . LEU A 1 162 ? -9.883 -30.719 -16.734 1 97.25 162 LEU A O 1
ATOM 1244 N N . PHE A 1 163 ? -9.477 -29.359 -15 1 96.44 163 PHE A N 1
ATOM 1245 C CA . PHE A 1 163 ? -10.898 -29.125 -14.75 1 96.44 163 PHE A CA 1
ATOM 1246 C C . PHE A 1 163 ? -11.219 -27.625 -14.859 1 96.44 163 PHE A C 1
ATOM 1248 O O . PHE A 1 163 ? -10.562 -26.797 -14.227 1 96.44 163 PHE A O 1
ATOM 1255 N N . GLY A 1 164 ? -12.141 -27.25 -15.609 1 93.06 164 GLY A N 1
ATOM 1256 C CA . GLY A 1 164 ? -12.672 -25.906 -15.758 1 93.06 164 GLY A CA 1
ATOM 1257 C C . GLY A 1 164 ? -14.109 -25.891 -16.234 1 93.06 164 GLY A C 1
ATOM 1258 O O . GLY A 1 164 ? -14.594 -26.875 -16.812 1 93.06 164 GLY A O 1
ATOM 1259 N N . THR A 1 165 ? -14.75 -24.766 -15.945 1 90.19 165 THR A N 1
ATOM 1260 C CA . THR A 1 165 ? -16.172 -24.703 -16.297 1 90.19 165 THR A CA 1
ATOM 1261 C C . THR A 1 165 ? -16.422 -23.625 -17.359 1 90.19 165 THR A C 1
ATOM 1263 O O . THR A 1 165 ? -17.484 -23.594 -17.984 1 90.19 165 THR A O 1
ATOM 1266 N N . HIS A 1 166 ? -15.539 -22.75 -17.609 1 89.38 166 HIS A N 1
ATOM 1267 C CA . HIS A 1 166 ? -15.727 -21.672 -18.578 1 89.38 166 HIS A CA 1
ATOM 1268 C C . HIS A 1 166 ? -15.055 -21.984 -19.906 1 89.38 166 HIS A C 1
ATOM 1270 O O . HIS A 1 166 ? -13.828 -22.156 -19.953 1 89.38 166 HIS A O 1
ATOM 1276 N N . PRO A 1 167 ? -15.836 -21.969 -20.969 1 93.69 167 PRO A N 1
ATOM 1277 C CA . PRO A 1 167 ? -15.273 -22.359 -22.266 1 93.69 167 PRO A CA 1
ATOM 1278 C C . PRO A 1 167 ? -14.086 -21.5 -22.688 1 93.69 167 PRO A C 1
ATOM 1280 O O . PRO A 1 167 ? -13.078 -22.016 -23.172 1 93.69 167 PRO A O 1
ATOM 1283 N N . ASP A 1 168 ? -14.18 -20.219 -22.484 1 93.56 168 ASP A N 1
ATOM 1284 C CA . ASP A 1 168 ? -13.086 -19.328 -22.875 1 93.56 168 ASP A CA 1
ATOM 1285 C C . ASP A 1 168 ? -11.828 -19.625 -22.062 1 93.56 168 ASP A C 1
ATOM 1287 O O . ASP A 1 168 ? -10.719 -19.625 -22.609 1 93.56 168 ASP A O 1
ATOM 1291 N N . GLY A 1 169 ? -12.016 -19.859 -20.781 1 93.44 169 GLY A N 1
ATOM 1292 C CA . GLY A 1 169 ? -10.883 -20.219 -19.938 1 93.44 169 GLY A CA 1
ATOM 1293 C C . GLY A 1 169 ? -10.219 -21.516 -20.344 1 93.44 169 GLY A C 1
ATOM 1294 O O . GLY A 1 169 ? -8.992 -21.609 -20.359 1 93.44 169 GLY A O 1
ATOM 1295 N N . ILE A 1 170 ? -11.031 -22.469 -20.656 1 95.56 170 ILE A N 1
ATOM 1296 C CA . ILE A 1 170 ? -10.531 -23.766 -21.109 1 95.56 170 ILE A CA 1
ATOM 1297 C C . ILE A 1 170 ? -9.742 -23.594 -22.406 1 95.56 170 ILE A C 1
ATOM 1299 O O . ILE A 1 170 ? -8.609 -24.062 -22.531 1 95.56 170 ILE A O 1
ATOM 1303 N N . ALA A 1 171 ? -10.328 -22.859 -23.312 1 97.19 171 ALA A N 1
ATOM 1304 C CA . ALA A 1 171 ? -9.688 -22.625 -24.609 1 97.19 171 ALA A CA 1
ATOM 1305 C C . ALA A 1 171 ? -8.344 -21.922 -24.438 1 97.19 171 ALA A C 1
ATOM 1307 O O . ALA A 1 171 ? -7.359 -22.281 -25.078 1 97.19 171 ALA A O 1
ATOM 1308 N N . GLU A 1 172 ? -8.305 -20.953 -23.547 1 96 172 GLU A N 1
ATOM 1309 C CA . GLU A 1 172 ? -7.078 -20.188 -23.312 1 96 172 GLU A CA 1
ATOM 1310 C C . GLU A 1 172 ? -6.012 -21.062 -22.641 1 96 172 GLU A C 1
ATOM 1312 O O . GLU A 1 172 ? -4.824 -20.938 -22.953 1 96 172 GLU A O 1
ATOM 1317 N N . THR A 1 173 ? -6.453 -21.891 -21.734 1 96.69 173 THR A N 1
ATOM 1318 C CA . THR A 1 173 ? -5.52 -22.812 -21.094 1 96.69 173 THR A CA 1
ATOM 1319 C C . THR A 1 173 ? -4.891 -23.75 -22.109 1 96.69 173 THR A C 1
ATOM 1321 O O . THR A 1 173 ? -3.672 -23.953 -22.125 1 96.69 173 THR A O 1
ATOM 1324 N N . LEU A 1 174 ? -5.695 -24.281 -22.984 1 97.44 174 LEU A N 1
ATOM 1325 C CA . LEU A 1 174 ? -5.211 -25.188 -24.016 1 97.44 174 LEU A CA 1
ATOM 1326 C C . LEU A 1 174 ? -4.277 -24.469 -24.984 1 97.44 174 LEU A C 1
ATOM 1328 O O . LEU A 1 174 ? -3.25 -25.016 -25.375 1 97.44 174 LEU A O 1
ATOM 1332 N N . ALA A 1 175 ? -4.617 -23.281 -25.312 1 97 175 ALA A N 1
ATOM 1333 C CA . ALA A 1 175 ? -3.783 -22.484 -26.203 1 97 175 ALA A CA 1
ATOM 1334 C C . ALA A 1 175 ? -2.422 -22.203 -25.578 1 97 175 ALA A C 1
ATOM 1336 O O . ALA A 1 175 ? -1.395 -22.266 -26.266 1 97 175 ALA A O 1
ATOM 1337 N N . THR A 1 176 ? -2.449 -21.875 -24.328 1 96.31 176 THR A N 1
ATOM 1338 C CA . THR A 1 176 ? -1.209 -21.609 -23.609 1 96.31 176 THR A CA 1
ATOM 1339 C C . THR A 1 176 ? -0.324 -22.844 -23.578 1 96.31 176 THR A C 1
ATOM 1341 O O . THR A 1 176 ? 0.887 -22.766 -23.781 1 96.31 176 THR A O 1
ATOM 1344 N N . MET A 1 177 ? -0.939 -24.016 -23.328 1 96.81 177 MET A N 1
ATOM 1345 C CA . MET A 1 177 ? -0.191 -25.266 -23.328 1 96.81 177 MET A CA 1
ATOM 1346 C C . MET A 1 177 ? 0.425 -25.547 -24.703 1 96.81 177 MET A C 1
ATOM 1348 O O . MET A 1 177 ? 1.602 -25.891 -24.797 1 96.81 177 MET A O 1
ATOM 1352 N N . ARG A 1 178 ? -0.343 -25.328 -25.703 1 96.88 178 ARG A N 1
ATOM 1353 C CA . ARG A 1 178 ? 0.132 -25.578 -27.062 1 96.88 178 ARG A CA 1
ATOM 1354 C C . ARG A 1 178 ? 1.307 -24.672 -27.406 1 96.88 178 ARG A C 1
ATOM 1356 O O . ARG A 1 178 ? 2.221 -25.078 -28.125 1 96.88 178 ARG A O 1
ATOM 1363 N N . ARG A 1 179 ? 1.293 -23.516 -26.906 1 95.62 179 ARG A N 1
ATOM 1364 C CA . ARG A 1 179 ? 2.342 -22.531 -27.188 1 95.62 179 ARG A CA 1
ATOM 1365 C C . ARG A 1 179 ? 3.684 -23 -26.625 1 95.62 179 ARG A C 1
ATOM 1367 O O . ARG A 1 179 ? 4.707 -22.906 -27.312 1 95.62 179 ARG A O 1
ATOM 1374 N N . TRP A 1 180 ? 3.654 -23.547 -25.469 1 96.69 180 TRP A N 1
ATOM 1375 C CA . TRP A 1 180 ? 4.914 -23.828 -24.797 1 96.69 180 TRP A CA 1
ATOM 1376 C C . TRP A 1 180 ? 5.305 -25.297 -24.969 1 96.69 180 TRP A C 1
ATOM 1378 O O . TRP A 1 180 ? 6.492 -25.609 -25.047 1 96.69 180 TRP A O 1
ATOM 1388 N N . TYR A 1 181 ? 4.223 -26.125 -24.984 1 97.44 181 TYR A N 1
ATOM 1389 C CA . TYR A 1 181 ? 4.445 -27.562 -25.109 1 97.44 181 TYR A CA 1
ATOM 1390 C C . TYR A 1 181 ? 3.457 -28.172 -26.094 1 97.44 181 TYR A C 1
ATOM 1392 O O . TYR A 1 181 ? 2.566 -28.938 -25.703 1 97.44 181 TYR A O 1
ATOM 1400 N N . PRO A 1 182 ? 3.682 -27.969 -27.359 1 97 182 PRO A N 1
ATOM 1401 C CA . PRO A 1 182 ? 2.715 -28.375 -28.375 1 97 182 PRO A CA 1
ATOM 1402 C C . PRO A 1 182 ? 2.514 -29.891 -28.422 1 97 182 PRO A C 1
ATOM 1404 O O . PRO A 1 182 ? 1.466 -30.359 -28.875 1 97 182 PRO A O 1
ATOM 1407 N N . ASP A 1 183 ? 3.465 -30.641 -27.938 1 96.5 183 ASP A N 1
ATOM 1408 C CA . ASP A 1 183 ? 3.393 -32.094 -28.078 1 96.5 183 ASP A CA 1
ATOM 1409 C C . ASP A 1 183 ? 2.75 -32.719 -26.844 1 96.5 183 ASP A C 1
ATOM 1411 O O . ASP A 1 183 ? 2.596 -33.938 -26.766 1 96.5 183 ASP A O 1
ATOM 1415 N N . ARG A 1 184 ? 2.402 -31.891 -25.891 1 97.19 184 ARG A N 1
ATOM 1416 C CA . ARG A 1 184 ? 1.786 -32.406 -24.672 1 97.19 184 ARG A CA 1
ATOM 1417 C C . ARG A 1 184 ? 0.27 -32.25 -24.719 1 97.19 184 ARG A C 1
ATOM 1419 O O . ARG A 1 184 ? -0.239 -31.234 -25.188 1 97.19 184 ARG A O 1
ATOM 1426 N N . LYS A 1 185 ? -0.432 -33.281 -24.266 1 95.56 185 LYS A N 1
ATOM 1427 C CA . LYS A 1 185 ? -1.892 -33.281 -24.266 1 95.56 185 LYS A CA 1
ATOM 1428 C C . LYS A 1 185 ? -2.432 -33.062 -22.859 1 95.56 185 LYS A C 1
ATOM 1430 O O . LYS A 1 185 ? -1.811 -33.469 -21.875 1 95.56 185 LYS A O 1
ATOM 1435 N N . ILE A 1 186 ? -3.506 -32.344 -22.781 1 97.5 186 ILE A N 1
ATOM 1436 C CA . ILE A 1 186 ? -4.23 -32.125 -21.547 1 97.5 186 ILE A CA 1
ATOM 1437 C C . ILE A 1 186 ? -5.566 -32.875 -21.578 1 97.5 186 ILE A C 1
ATOM 1439 O O . ILE A 1 186 ? -6.297 -32.781 -22.578 1 97.5 186 ILE A O 1
ATOM 1443 N N . GLU A 1 187 ? -5.832 -33.656 -20.609 1 98 187 GLU A N 1
ATOM 1444 C CA . GLU A 1 187 ? -7.121 -34.312 -20.484 1 98 187 GLU A CA 1
ATOM 1445 C C . GLU A 1 187 ? -8.102 -33.469 -19.672 1 98 187 GLU A C 1
ATOM 1447 O O . GLU A 1 187 ? -7.824 -33.125 -18.531 1 98 187 GLU A O 1
ATOM 1452 N N . LEU A 1 188 ? -9.273 -33.156 -20.25 1 97.62 188 LEU A N 1
ATOM 1453 C CA . LEU A 1 188 ? -10.336 -32.5 -19.5 1 97.62 188 LEU A CA 1
ATOM 1454 C C . LEU A 1 188 ? -11.078 -33.5 -18.625 1 97.62 188 LEU A C 1
ATOM 1456 O O . LEU A 1 188 ? -11.445 -34.594 -19.094 1 97.62 188 LEU A O 1
ATOM 1460 N N . VAL A 1 189 ? -11.242 -33.094 -17.391 1 96.69 189 VAL A N 1
ATOM 1461 C CA . VAL A 1 189 ? -11.914 -34.031 -16.484 1 96.69 189 VAL 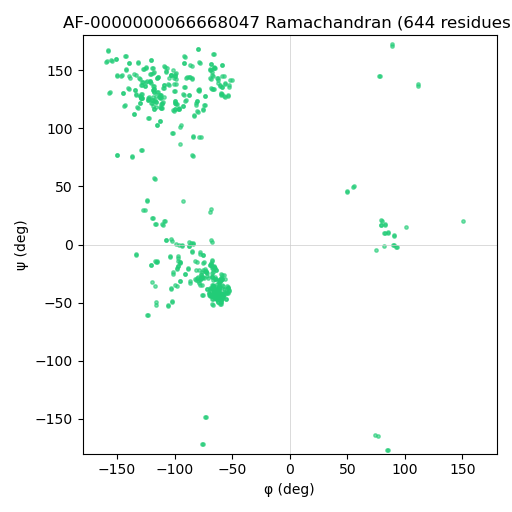A CA 1
ATOM 1462 C C . VAL A 1 189 ? -13.188 -33.375 -15.938 1 96.69 189 VAL A C 1
ATOM 1464 O O . VAL A 1 189 ? -13.328 -32.156 -15.961 1 96.69 189 VAL A O 1
ATOM 1467 N N . GLY A 1 190 ? -14.133 -34.188 -15.461 1 93.75 190 GLY A N 1
ATOM 1468 C CA . GLY A 1 190 ? -15.398 -33.719 -14.945 1 93.75 190 GLY A CA 1
ATOM 1469 C C . GLY A 1 190 ? -15.617 -34.031 -13.477 1 93.75 190 GLY A C 1
ATOM 1470 O O . GLY A 1 190 ? -16.266 -33.281 -12.758 1 93.75 190 GLY A O 1
ATOM 1471 N N . ASP A 1 191 ? -15.125 -35.188 -13.078 1 95.81 191 ASP A N 1
ATOM 1472 C CA . ASP A 1 191 ? -15.289 -35.625 -11.695 1 95.81 191 ASP A CA 1
ATOM 1473 C C . ASP A 1 191 ? -14.07 -35.25 -10.852 1 95.81 191 ASP A C 1
ATOM 1475 O O . ASP A 1 191 ? -13.102 -36 -10.773 1 95.81 191 ASP A O 1
ATOM 1479 N N . VAL A 1 192 ? -14.227 -34.219 -10.07 1 95.75 192 VAL A N 1
ATOM 1480 C CA . VAL A 1 192 ? -13.109 -33.594 -9.375 1 95.75 192 VAL A CA 1
ATOM 1481 C C . VAL A 1 192 ? -12.594 -34.531 -8.289 1 95.75 192 VAL A C 1
ATOM 1483 O O . VAL A 1 192 ? -11.391 -34.812 -8.219 1 95.75 192 VAL A O 1
ATOM 1486 N N . PRO A 1 193 ? -13.453 -35.219 -7.469 1 97.19 193 PRO A N 1
ATOM 1487 C CA . PRO A 1 193 ? -12.938 -36.125 -6.438 1 97.19 193 PRO A CA 1
ATOM 1488 C C . PRO A 1 193 ? -12.141 -37.281 -7.016 1 97.19 193 PRO A C 1
ATOM 1490 O O . PRO A 1 193 ? -11.047 -37.594 -6.527 1 97.19 193 PRO A O 1
ATOM 1493 N N . THR A 1 194 ? -12.617 -37.875 -8.039 1 97.88 194 THR A N 1
ATOM 1494 C CA . THR A 1 194 ? -11.93 -39 -8.68 1 97.88 194 THR A CA 1
ATOM 1495 C C . THR A 1 194 ? -10.602 -38.531 -9.281 1 97.88 194 THR A C 1
ATOM 1497 O O . THR A 1 194 ? -9.594 -39.25 -9.156 1 97.88 194 THR A O 1
ATOM 1500 N N . ALA A 1 195 ? -10.633 -37.438 -9.922 1 98.12 195 ALA A N 1
ATOM 1501 C CA . ALA A 1 195 ? -9.414 -36.906 -10.531 1 98.12 195 ALA A CA 1
ATOM 1502 C C . ALA A 1 195 ? -8.367 -36.562 -9.469 1 98.12 195 ALA A C 1
ATOM 1504 O O . ALA A 1 195 ? -7.176 -36.812 -9.672 1 98.12 195 ALA A O 1
ATOM 1505 N N . VAL A 1 196 ? -8.828 -35.969 -8.359 1 98.12 196 VAL A N 1
ATOM 1506 C CA . VAL A 1 196 ? -7.914 -35.656 -7.266 1 98.12 196 VAL A CA 1
ATOM 1507 C C . VAL A 1 196 ? -7.27 -36.938 -6.734 1 98.12 196 VAL A C 1
ATOM 1509 O O . VAL A 1 196 ? -6.051 -37 -6.559 1 98.12 196 VAL A O 1
ATOM 1512 N N . ALA A 1 197 ? -8.023 -37.969 -6.586 1 98.38 197 ALA A N 1
ATOM 1513 C CA . ALA A 1 197 ? -7.559 -39.219 -6.012 1 98.38 197 ALA A CA 1
ATOM 1514 C C . ALA A 1 197 ? -6.543 -39.906 -6.93 1 98.38 197 ALA A C 1
ATOM 1516 O O . ALA A 1 197 ? -5.738 -40.719 -6.477 1 98.38 197 ALA A O 1
ATOM 1517 N N . ASP A 1 198 ? -6.57 -39.531 -8.156 1 98.31 198 ASP A N 1
ATOM 1518 C CA . ASP A 1 198 ? -5.699 -40.188 -9.133 1 98.31 198 ASP A CA 1
ATOM 1519 C C . ASP A 1 198 ? -4.578 -39.25 -9.57 1 98.31 198 ASP A C 1
ATOM 1521 O O . ASP A 1 198 ? -4.023 -39.375 -10.664 1 98.31 198 ASP A O 1
ATOM 1525 N N . SER A 1 199 ? -4.266 -38.25 -8.82 1 98.69 199 SER A N 1
ATOM 1526 C CA . SER A 1 199 ? -3.24 -37.281 -9.188 1 98.69 199 SER A CA 1
ATOM 1527 C C . SER A 1 199 ? -2.166 -37.156 -8.109 1 98.69 199 SER A C 1
ATOM 1529 O O . SER A 1 199 ? -2.471 -37.219 -6.918 1 98.69 199 SER A O 1
ATOM 1531 N N . ASP A 1 200 ? -0.862 -37.031 -8.523 1 98.69 200 ASP A N 1
ATOM 1532 C CA . ASP A 1 200 ? 0.252 -36.812 -7.605 1 98.69 200 ASP A CA 1
ATOM 1533 C C . ASP A 1 200 ? 0.303 -35.375 -7.121 1 98.69 200 ASP A C 1
ATOM 1535 O O . ASP A 1 200 ? 0.721 -35.094 -5.992 1 98.69 200 ASP A O 1
ATOM 1539 N N . ILE A 1 201 ? -0.055 -34.438 -7.984 1 98.81 201 ILE A N 1
ATOM 1540 C CA . ILE A 1 201 ? -0.057 -33.031 -7.723 1 98.81 201 ILE A CA 1
ATOM 1541 C C . ILE A 1 201 ? -1.409 -32.438 -8.109 1 98.81 201 ILE A C 1
ATOM 1543 O O . ILE A 1 201 ? -1.877 -32.625 -9.234 1 98.81 201 ILE A O 1
ATOM 1547 N N . VAL A 1 202 ? -2.02 -31.734 -7.195 1 98.25 202 VAL A N 1
ATOM 1548 C CA . VAL A 1 202 ? -3.277 -31.031 -7.445 1 98.25 202 VAL A CA 1
ATOM 1549 C C . VAL A 1 202 ? -3.111 -29.547 -7.16 1 98.25 202 VAL A C 1
ATOM 1551 O O . VAL A 1 202 ? -2.67 -29.156 -6.078 1 98.25 202 VAL A O 1
ATOM 1554 N N . VAL A 1 203 ? -3.426 -28.719 -8.141 1 97.62 203 VAL A N 1
ATOM 1555 C CA . VAL A 1 203 ? -3.398 -27.266 -7.98 1 97.62 203 VAL A CA 1
ATOM 1556 C C . VAL A 1 203 ? -4.82 -26.719 -8.047 1 97.62 203 VAL A C 1
ATOM 1558 O O . VAL A 1 203 ? -5.559 -27 -8.992 1 97.62 203 VAL A O 1
ATOM 1561 N N . VAL A 1 204 ? -5.141 -26 -7.051 1 95.69 204 VAL A N 1
ATOM 1562 C CA . VAL A 1 204 ? -6.473 -25.391 -7.008 1 95.69 204 VAL A CA 1
ATOM 1563 C C . VAL A 1 204 ? -6.359 -23.875 -7.125 1 95.69 204 VAL A C 1
ATOM 1565 O O . VAL A 1 204 ? -5.918 -23.203 -6.191 1 95.69 204 VAL A O 1
ATOM 1568 N N . ALA A 1 205 ? -6.711 -23.328 -8.242 1 90.5 205 ALA A N 1
ATOM 1569 C CA . ALA A 1 205 ? -6.77 -21.891 -8.492 1 90.5 205 ALA A CA 1
ATOM 1570 C C . ALA A 1 205 ? -8.164 -21.469 -8.961 1 90.5 205 ALA A C 1
ATOM 1572 O O . ALA A 1 205 ? -8.305 -20.688 -9.906 1 90.5 205 ALA A O 1
ATOM 1573 N N . SER A 1 206 ? -9.148 -22 -8.461 1 73.94 206 SER A N 1
ATOM 1574 C CA . SER A 1 206 ? -10.516 -21.781 -8.922 1 73.94 206 SER A CA 1
ATOM 1575 C C . SER A 1 206 ? -11.125 -20.531 -8.281 1 73.94 206 SER A C 1
ATOM 1577 O O . SER A 1 206 ? -10.688 -20.094 -7.219 1 73.94 206 SER A O 1
ATOM 1579 N N . GLY A 1 207 ? -11.898 -19.875 -9.148 1 65.38 207 GLY A N 1
ATOM 1580 C CA . GLY A 1 207 ? -12.742 -18.828 -8.586 1 65.38 207 GLY A CA 1
ATOM 1581 C C . GLY A 1 207 ? -13.914 -19.375 -7.789 1 65.38 207 GLY A C 1
ATOM 1582 O O . GLY A 1 207 ? -13.797 -20.406 -7.137 1 65.38 207 GLY A O 1
ATOM 1583 N N . ARG A 1 208 ? -14.953 -18.656 -7.824 1 60.53 208 ARG A N 1
ATOM 1584 C CA . ARG A 1 208 ? -16.141 -18.984 -7.051 1 60.53 208 ARG A CA 1
ATOM 1585 C C . ARG A 1 208 ? -16.938 -20.094 -7.727 1 60.53 208 ARG A C 1
ATOM 1587 O O . ARG A 1 208 ? -17.875 -20.656 -7.137 1 60.53 208 ARG A O 1
ATOM 1594 N N . ALA A 1 209 ? -16.406 -20.453 -9.062 1 61.66 209 ALA A N 1
ATOM 1595 C CA . ALA A 1 209 ? -17.203 -21.438 -9.797 1 61.66 209 ALA A CA 1
ATOM 1596 C C . ALA A 1 209 ? -17.25 -22.766 -9.039 1 61.66 209 ALA A C 1
ATOM 1598 O O . ALA A 1 209 ? -16.266 -23.156 -8.391 1 61.66 209 ALA A O 1
ATOM 1599 N N . ALA A 1 210 ? -18.391 -23.391 -9.078 1 63.66 210 ALA A N 1
ATOM 1600 C CA . ALA A 1 210 ? -18.844 -24.359 -8.102 1 63.66 210 ALA A CA 1
ATOM 1601 C C . ALA A 1 210 ? -18.297 -25.75 -8.414 1 63.66 210 ALA A C 1
ATOM 1603 O O . ALA A 1 210 ? -18.391 -26.219 -9.555 1 63.66 210 ALA A O 1
ATOM 1604 N N . HIS A 1 211 ? -17.281 -26.281 -7.977 1 75.62 211 HIS A N 1
ATOM 1605 C CA . HIS A 1 211 ? -16.906 -27.672 -7.699 1 75.62 211 HIS A CA 1
ATOM 1606 C C . HIS A 1 211 ? -16.891 -27.938 -6.199 1 75.62 211 HIS A C 1
ATOM 1608 O O . HIS A 1 211 ? -16.859 -27.016 -5.395 1 75.62 211 HIS A O 1
ATOM 1614 N N . PRO A 1 212 ? -17.172 -29.266 -5.945 1 84.88 212 PRO A N 1
ATOM 1615 C CA . PRO A 1 212 ? -16.953 -29.5 -4.516 1 84.88 212 PRO A CA 1
ATOM 1616 C C . PRO A 1 212 ? -15.578 -29.016 -4.047 1 84.88 212 PRO A C 1
ATOM 1618 O O . PRO A 1 212 ? -14.602 -29.094 -4.793 1 84.88 212 PRO A O 1
ATOM 1621 N N . LYS A 1 213 ? -15.609 -28.469 -2.873 1 92.19 213 LYS A N 1
ATOM 1622 C CA . LYS A 1 213 ? -14.328 -28.062 -2.291 1 92.19 213 LYS A CA 1
ATOM 1623 C C . LYS A 1 213 ? -13.391 -29.266 -2.148 1 92.19 213 LYS A C 1
ATOM 1625 O O . LYS A 1 213 ? -13.789 -30.312 -1.644 1 92.19 213 LYS A O 1
ATOM 1630 N N . VAL A 1 214 ? -12.273 -29.062 -2.607 1 95.06 214 VAL A N 1
ATOM 1631 C CA . VAL A 1 214 ? -11.297 -30.156 -2.578 1 95.06 214 VAL A CA 1
ATOM 1632 C C . VAL A 1 214 ? -10.891 -30.453 -1.134 1 95.06 214 VAL A C 1
ATOM 1634 O O . VAL A 1 214 ? -10.578 -29.531 -0.373 1 95.06 214 VAL A O 1
ATOM 1637 N N . ARG A 1 215 ? -10.875 -31.703 -0.838 1 94.88 215 ARG A N 1
ATOM 1638 C CA . ARG A 1 215 ? -10.453 -32.156 0.484 1 94.88 215 ARG A CA 1
ATOM 1639 C C . ARG A 1 215 ? -9.062 -32.781 0.432 1 94.88 215 ARG A C 1
ATOM 1641 O O . ARG A 1 215 ? -8.758 -33.562 -0.475 1 94.88 215 ARG A O 1
ATOM 1648 N N . THR A 1 216 ? -8.289 -32.438 1.419 1 94.88 216 THR A N 1
ATOM 1649 C CA . THR A 1 216 ? -6.934 -32.969 1.491 1 94.88 216 THR A CA 1
ATOM 1650 C C . THR A 1 216 ? -6.957 -34.5 1.555 1 94.88 216 THR A C 1
ATOM 1652 O O . THR A 1 216 ? -6.078 -35.156 1.006 1 94.88 216 THR A O 1
ATOM 1655 N N . GLU A 1 217 ? -7.977 -35.062 2.127 1 94.75 217 GLU A N 1
ATOM 1656 C CA . GLU A 1 217 ? -8.125 -36.5 2.332 1 94.75 217 GLU A CA 1
ATOM 1657 C C . GLU A 1 217 ? -8.344 -37.219 1.008 1 94.75 217 GLU A C 1
ATOM 1659 O O . GLU A 1 217 ? -8.203 -38.438 0.933 1 94.75 217 GLU A O 1
ATOM 1664 N N . TRP A 1 218 ? -8.703 -36.469 0.051 1 97.5 218 TRP A N 1
ATOM 1665 C CA . TRP A 1 218 ? -8.914 -37.062 -1.257 1 97.5 218 TRP A CA 1
ATOM 1666 C C . TRP A 1 218 ? -7.59 -37.438 -1.911 1 97.5 218 TRP A C 1
ATOM 1668 O O . TRP A 1 218 ? -7.555 -38.25 -2.844 1 97.5 218 TRP A O 1
ATOM 1678 N N . LEU A 1 219 ? -6.512 -36.781 -1.475 1 98.12 219 LEU A N 1
ATOM 1679 C CA . LEU A 1 219 ? -5.203 -37.031 -2.072 1 98.12 219 LEU A CA 1
ATOM 1680 C C . LEU A 1 219 ? -4.766 -38.469 -1.853 1 98.12 219 LEU A C 1
ATOM 1682 O O . LEU A 1 219 ? -5.012 -39.062 -0.788 1 98.12 219 LEU A O 1
ATOM 1686 N N . PRO A 1 220 ? -4.109 -39.094 -2.795 1 98.31 220 PRO A N 1
ATOM 1687 C CA . PRO A 1 220 ? -3.422 -40.344 -2.512 1 98.31 220 PRO A CA 1
ATOM 1688 C C . PRO A 1 220 ? -2.248 -40.188 -1.55 1 98.31 220 PRO A C 1
ATOM 1690 O O . PRO A 1 220 ? -1.771 -39.062 -1.346 1 98.31 220 PRO A O 1
ATOM 1693 N N . PRO A 1 221 ? -1.81 -41.344 -0.999 1 97.69 221 PRO A N 1
ATOM 1694 C CA . PRO A 1 221 ? -0.552 -41.25 -0.256 1 97.69 221 PRO A CA 1
ATOM 1695 C C . PRO A 1 221 ? 0.567 -40.625 -1.082 1 97.69 221 PRO A C 1
ATOM 1697 O O . PRO A 1 221 ? 0.761 -40.969 -2.244 1 97.69 221 PRO A O 1
ATOM 1700 N N . GLY A 1 222 ? 1.214 -39.594 -0.499 1 98.38 222 GLY A N 1
ATOM 1701 C CA . GLY A 1 222 ? 2.303 -38.906 -1.176 1 98.38 222 GLY A CA 1
ATOM 1702 C C . GLY A 1 222 ? 1.841 -37.719 -2.006 1 98.38 222 GLY A C 1
ATOM 1703 O O . GLY A 1 222 ? 2.66 -37 -2.576 1 98.38 222 GLY A O 1
ATOM 1704 N N . GLY A 1 223 ? 0.54 -37.469 -2.027 1 98.69 223 GLY A N 1
ATOM 1705 C CA . GLY A 1 223 ? -0.028 -36.406 -2.854 1 98.69 223 GLY A CA 1
ATOM 1706 C C . GLY A 1 223 ? 0.329 -35.031 -2.371 1 98.69 223 GLY A C 1
ATOM 1707 O O . GLY A 1 223 ? 0.578 -34.812 -1.182 1 98.69 223 GLY A O 1
ATOM 1708 N N . LEU A 1 224 ? 0.398 -34.062 -3.268 1 98.75 224 LEU A N 1
ATOM 1709 C CA . LEU A 1 224 ? 0.615 -32.656 -3.002 1 98.75 224 LEU A CA 1
ATOM 1710 C C . LEU A 1 224 ? -0.582 -31.828 -3.457 1 98.75 224 LEU A C 1
ATOM 1712 O O . LEU A 1 224 ? -0.999 -31.922 -4.613 1 98.75 224 LEU A O 1
ATOM 1716 N N . LEU A 1 225 ? -1.152 -31.078 -2.564 1 98 225 LEU A N 1
ATOM 1717 C CA . LEU A 1 225 ? -2.221 -30.125 -2.857 1 98 225 LEU A CA 1
ATOM 1718 C C . LEU A 1 225 ? -1.732 -28.688 -2.701 1 98 225 LEU A C 1
ATOM 1720 O O . LEU A 1 225 ? -1.284 -28.297 -1.622 1 98 225 LEU A O 1
ATOM 1724 N N . ILE A 1 226 ? -1.817 -27.922 -3.785 1 97.5 226 ILE A N 1
ATOM 1725 C CA . ILE A 1 226 ? -1.417 -26.516 -3.754 1 97.5 226 ILE A CA 1
ATOM 1726 C C . ILE A 1 226 ? -2.645 -25.625 -3.926 1 97.5 226 ILE A C 1
ATOM 1728 O O . ILE A 1 226 ? -3.307 -25.656 -4.969 1 97.5 226 ILE A O 1
ATOM 1732 N N . SER A 1 227 ? -2.957 -24.859 -2.992 1 95.5 227 SER A N 1
ATOM 1733 C CA . SER A 1 227 ? -4.051 -23.906 -3.051 1 95.5 227 SER A CA 1
ATOM 1734 C C . SER A 1 227 ? -3.545 -22.516 -3.441 1 95.5 227 SER A C 1
ATOM 1736 O O . SER A 1 227 ? -2.734 -21.922 -2.729 1 95.5 227 SER A O 1
ATOM 1738 N N . VAL A 1 228 ? -4.09 -22.062 -4.656 1 91.44 228 VAL A N 1
ATOM 1739 C CA . VAL A 1 228 ? -3.744 -20.734 -5.152 1 91.44 228 VAL A CA 1
ATOM 1740 C C . VAL A 1 228 ? -4.805 -19.734 -4.719 1 91.44 228 VAL A C 1
ATOM 1742 O O . VAL A 1 228 ? -5.965 -19.828 -5.137 1 91.44 228 VAL A O 1
ATOM 1745 N N . ALA A 1 229 ? -4.973 -19.031 -3.652 1 74.19 229 ALA A N 1
ATOM 1746 C CA . ALA A 1 229 ? -5.809 -17.938 -3.162 1 74.19 229 ALA A CA 1
ATOM 1747 C C . ALA A 1 229 ? -6.93 -18.469 -2.268 1 74.19 229 ALA A C 1
ATOM 1749 O O . ALA A 1 229 ? -7.941 -17.797 -2.074 1 74.19 229 ALA A O 1
ATOM 1750 N N . SER A 1 230 ? -6.93 -19.562 -1.812 1 68.81 230 SER A N 1
ATOM 1751 C CA . SER A 1 230 ? -7.676 -20.141 -0.698 1 68.81 230 SER A CA 1
ATOM 1752 C C . SER A 1 230 ? -9.078 -20.547 -1.126 1 68.81 230 SER A C 1
ATOM 1754 O O . SER A 1 230 ? -9.828 -21.141 -0.337 1 68.81 230 SER A O 1
ATOM 1756 N N . LYS A 1 231 ? -9.422 -20.312 -2.34 1 79.94 231 LYS A N 1
ATOM 1757 C CA . LYS A 1 231 ? -10.766 -20.703 -2.771 1 79.94 231 LYS A CA 1
ATOM 1758 C C . LYS A 1 231 ? -10.766 -22.125 -3.332 1 79.94 231 LYS A C 1
ATOM 1760 O O . LYS A 1 231 ? -9.727 -22.625 -3.771 1 79.94 231 LYS A O 1
ATOM 1765 N N . GLY A 1 232 ? -11.781 -22.875 -3.105 1 88.25 232 GLY A N 1
ATOM 1766 C CA . GLY A 1 232 ? -11.977 -24.172 -3.725 1 88.25 232 GLY A CA 1
ATOM 1767 C C . GLY A 1 232 ? -11.438 -25.312 -2.881 1 88.25 232 GLY A C 1
ATOM 1768 O O . GLY A 1 232 ? -11.492 -26.469 -3.295 1 88.25 232 GLY A O 1
ATOM 1769 N N . VAL A 1 233 ? -10.867 -24.969 -1.797 1 92.12 233 VAL A N 1
ATOM 1770 C CA . VAL A 1 233 ? -10.32 -25.969 -0.9 1 92.12 233 VAL A CA 1
ATOM 1771 C C . VAL A 1 233 ? -11.102 -25.969 0.415 1 92.12 233 VAL A C 1
ATOM 1773 O O . VAL A 1 233 ? -11.516 -24.922 0.898 1 92.12 233 VAL A O 1
ATOM 1776 N N . GLU A 1 234 ? -11.25 -27.094 0.947 1 90.38 234 GLU A N 1
ATOM 1777 C CA . GLU A 1 234 ? -12.016 -27.25 2.18 1 90.38 234 GLU A CA 1
ATOM 1778 C C . GLU A 1 234 ? -11.312 -26.594 3.359 1 90.38 234 GLU A C 1
ATOM 1780 O O . GLU A 1 234 ? -10.078 -26.609 3.445 1 90.38 234 GLU A O 1
ATOM 1785 N N . SER A 1 235 ? -12.125 -26.078 4.246 1 88.38 235 SER A N 1
ATOM 1786 C CA . SER A 1 235 ? -11.586 -25.5 5.469 1 88.38 235 SER A CA 1
ATOM 1787 C C . SER A 1 235 ? -10.781 -26.531 6.258 1 88.38 235 SER A C 1
ATOM 1789 O O . SER A 1 235 ? -11.094 -27.719 6.23 1 88.38 235 SER A O 1
ATOM 1791 N N . GLY A 1 236 ? -9.781 -26.078 6.859 1 87.44 236 GLY A N 1
ATOM 1792 C CA . GLY A 1 236 ? -8.977 -26.953 7.695 1 87.44 236 GLY A CA 1
ATOM 1793 C C . GLY A 1 236 ? -7.961 -27.766 6.91 1 87.44 236 GLY A C 1
ATOM 1794 O O . GLY A 1 236 ? -7.355 -28.703 7.441 1 87.44 236 GLY A O 1
ATOM 1795 N N . ALA A 1 237 ? -7.793 -27.469 5.695 1 90 237 ALA A N 1
ATOM 1796 C CA . ALA A 1 237 ? -6.883 -28.188 4.816 1 90 237 ALA A CA 1
ATOM 1797 C C . ALA A 1 237 ? -5.48 -28.25 5.414 1 90 237 ALA A C 1
ATOM 1799 O O . ALA A 1 237 ? -4.789 -29.266 5.281 1 90 237 ALA A O 1
ATOM 1800 N N . LEU A 1 238 ? -5.078 -27.203 6.078 1 89.38 238 LEU A N 1
ATOM 1801 C CA . LEU A 1 238 ? -3.76 -27.156 6.707 1 89.38 238 LEU A CA 1
ATOM 1802 C C . LEU A 1 238 ? -3.629 -28.25 7.762 1 89.38 238 LEU A C 1
ATOM 1804 O O . LEU A 1 238 ? -2.605 -28.938 7.828 1 89.38 238 LEU A O 1
ATOM 1808 N N . ARG A 1 239 ? -4.625 -28.516 8.461 1 88.81 239 ARG A N 1
ATOM 1809 C CA . ARG A 1 239 ? -4.609 -29.484 9.562 1 88.81 239 ARG A CA 1
ATOM 1810 C C . ARG A 1 239 ? -4.773 -30.906 9.039 1 88.81 239 ARG A C 1
ATOM 1812 O O . ARG A 1 239 ? -4.258 -31.844 9.633 1 88.81 239 ARG A O 1
ATOM 1819 N N . ALA A 1 240 ? -5.426 -31.016 8.016 1 92.44 240 ALA A N 1
ATOM 1820 C CA . ALA A 1 240 ? -5.719 -32.344 7.461 1 92.44 240 ALA A CA 1
ATOM 1821 C C . ALA A 1 240 ? -4.484 -32.938 6.789 1 92.44 240 ALA A C 1
ATOM 1823 O O . ALA A 1 240 ? -4.43 -34.125 6.539 1 92.44 240 ALA A O 1
ATOM 1824 N N . ALA A 1 241 ? -3.502 -32.125 6.52 1 95.5 241 ALA A N 1
ATOM 1825 C CA . ALA A 1 241 ? -2.295 -32.562 5.828 1 95.5 241 ALA A CA 1
ATOM 1826 C C . ALA A 1 241 ? -1.279 -33.156 6.812 1 95.5 241 ALA A C 1
ATOM 1828 O O . ALA A 1 241 ? -1.292 -32.812 7.996 1 95.5 241 ALA A O 1
ATOM 1829 N N . ASP A 1 242 ? -0.423 -34.031 6.363 1 96.5 242 ASP A N 1
ATOM 1830 C CA . ASP A 1 242 ? 0.683 -34.531 7.168 1 96.5 242 ASP A CA 1
ATOM 1831 C C . ASP A 1 242 ? 1.812 -33.5 7.262 1 96.5 242 ASP A C 1
ATOM 1833 O O . ASP A 1 242 ? 2.582 -33.5 8.227 1 96.5 242 ASP A O 1
ATOM 1837 N N . TYR A 1 243 ? 1.92 -32.719 6.305 1 96.81 243 TYR A N 1
ATOM 1838 C CA . TYR A 1 243 ? 2.922 -31.672 6.215 1 96.81 243 TYR A CA 1
ATOM 1839 C C . TYR A 1 243 ? 2.352 -30.438 5.539 1 96.81 243 TYR A C 1
ATOM 1841 O O . TYR A 1 243 ? 1.894 -30.5 4.395 1 96.81 243 TYR A O 1
ATOM 1849 N N . ALA A 1 244 ? 2.326 -29.328 6.223 1 96.19 244 ALA A N 1
ATOM 1850 C CA . ALA A 1 244 ? 1.685 -28.109 5.738 1 96.19 244 ALA A CA 1
ATOM 1851 C C . ALA A 1 244 ? 2.711 -27 5.492 1 96.19 244 ALA A C 1
ATOM 1853 O O . ALA A 1 244 ? 3.527 -26.703 6.367 1 96.19 244 ALA A O 1
ATOM 1854 N N . ILE A 1 245 ? 2.592 -26.406 4.309 1 96.5 245 ILE A N 1
ATOM 1855 C CA . ILE A 1 245 ? 3.508 -25.344 3.889 1 96.5 245 ILE A CA 1
ATOM 1856 C C . ILE A 1 245 ? 2.717 -24.109 3.498 1 96.5 245 ILE A C 1
ATOM 1858 O O . ILE A 1 245 ? 1.545 -24.203 3.125 1 96.5 245 ILE A O 1
ATOM 1862 N N . ALA A 1 246 ? 3.379 -22.969 3.678 1 96.31 246 ALA A N 1
ATOM 1863 C CA . ALA A 1 246 ? 2.873 -21.719 3.115 1 96.31 246 ALA A CA 1
ATOM 1864 C C . ALA A 1 246 ? 4.008 -20.875 2.539 1 96.31 246 ALA A C 1
ATOM 1866 O O . ALA A 1 246 ? 5.168 -21.047 2.92 1 96.31 246 ALA A O 1
ATOM 1867 N N . THR A 1 247 ? 3.68 -20.047 1.655 1 97.12 247 THR A N 1
ATOM 1868 C CA . THR A 1 247 ? 4.691 -19.094 1.215 1 97.12 247 THR A CA 1
ATOM 1869 C C . THR A 1 247 ? 5.133 -18.188 2.371 1 97.12 247 THR A C 1
ATOM 1871 O O . THR A 1 247 ? 6.305 -17.828 2.465 1 97.12 247 THR A O 1
ATOM 1874 N N . SER A 1 248 ? 4.164 -17.859 3.166 1 95.75 248 SER A N 1
ATOM 1875 C CA . SER A 1 248 ? 4.41 -17 4.328 1 95.75 248 SER A CA 1
ATOM 1876 C C . SER A 1 248 ? 3.342 -17.203 5.398 1 95.75 248 SER A C 1
ATOM 1878 O O . SER A 1 248 ? 2.146 -17.172 5.098 1 95.75 248 SER A O 1
ATOM 1880 N N . ALA A 1 249 ? 3.826 -17.406 6.648 1 93.69 249 ALA A N 1
ATOM 1881 C CA . ALA A 1 249 ? 2.891 -17.531 7.766 1 93.69 249 ALA A CA 1
ATOM 1882 C C . ALA A 1 249 ? 2.082 -16.25 7.941 1 93.69 249 ALA A C 1
ATOM 1884 O O . ALA A 1 249 ? 0.883 -16.297 8.227 1 93.69 249 ALA A O 1
ATOM 1885 N N . GLY A 1 250 ? 2.752 -15.141 7.82 1 91.62 250 GLY A N 1
ATOM 1886 C CA . GLY A 1 250 ? 2.072 -13.859 7.938 1 91.62 250 GLY A CA 1
ATOM 1887 C C . GLY A 1 250 ? 0.977 -13.664 6.91 1 91.62 250 GLY A C 1
ATOM 1888 O O . GLY A 1 250 ? -0.138 -13.266 7.246 1 91.62 250 GLY A O 1
ATOM 1889 N N . GLN A 1 251 ? 1.307 -13.922 5.68 1 91.88 251 GLN A N 1
ATOM 1890 C CA . GLN A 1 251 ? 0.319 -13.797 4.613 1 91.88 251 GLN A CA 1
ATOM 1891 C C . GLN A 1 251 ? -0.849 -14.758 4.828 1 91.88 251 GLN A C 1
ATOM 1893 O O . GLN A 1 251 ? -1.998 -14.414 4.539 1 91.88 251 GLN A O 1
ATOM 1898 N N . LEU A 1 252 ? -0.536 -15.938 5.207 1 90.12 252 LEU A N 1
ATOM 1899 C CA . LEU A 1 252 ? -1.562 -16.922 5.531 1 90.12 252 LEU A CA 1
ATOM 1900 C C . LEU A 1 252 ? -2.549 -16.359 6.555 1 90.12 252 LEU A C 1
ATOM 1902 O O . LEU A 1 252 ? -3.756 -16.594 6.445 1 90.12 252 LEU A O 1
ATOM 1906 N N . GLY A 1 253 ? -2.102 -15.656 7.496 1 87.69 253 GLY A N 1
ATOM 1907 C CA . GLY A 1 253 ? -2.934 -15.086 8.539 1 87.69 253 GLY A CA 1
ATOM 1908 C C . GLY A 1 253 ? -3.908 -14.047 8.023 1 87.69 253 GLY A C 1
ATOM 1909 O O . GLY A 1 253 ? -4.914 -13.75 8.672 1 87.69 253 GLY A O 1
ATOM 1910 N N . VAL A 1 254 ? -3.652 -13.516 6.891 1 86.12 254 VAL A N 1
ATOM 1911 C CA . VAL A 1 254 ? -4.473 -12.438 6.348 1 86.12 254 VAL A CA 1
ATOM 1912 C C . VAL A 1 254 ? -5.398 -12.984 5.266 1 86.12 254 VAL A C 1
ATOM 1914 O O . VAL A 1 254 ? -6.574 -12.609 5.195 1 86.12 254 VAL A O 1
ATOM 1917 N N . THR A 1 255 ? -4.973 -13.906 4.469 1 83.75 255 THR A N 1
ATOM 1918 C CA . THR A 1 255 ? -5.738 -14.328 3.301 1 83.75 255 THR A CA 1
ATOM 1919 C C . THR A 1 255 ? -6.184 -15.781 3.441 1 83.75 255 THR A C 1
ATOM 1921 O O . THR A 1 255 ? -7.023 -16.25 2.676 1 83.75 255 THR A O 1
ATOM 1924 N N . GLY A 1 256 ? -5.609 -16.453 4.336 1 82 256 GLY A N 1
ATOM 1925 C CA . GLY A 1 256 ? -5.863 -17.891 4.414 1 82 256 GLY A CA 1
ATOM 1926 C C . GLY A 1 256 ? -6.484 -18.312 5.73 1 82 256 GLY A C 1
ATOM 1927 O O . GLY A 1 256 ? -6.352 -19.469 6.145 1 82 256 GLY A O 1
ATOM 1928 N N . THR A 1 257 ? -7.098 -17.469 6.41 1 78.56 257 THR A N 1
ATOM 1929 C CA . THR A 1 257 ? -7.605 -17.75 7.75 1 78.56 257 THR A CA 1
ATOM 1930 C C . THR A 1 257 ? -8.578 -18.922 7.727 1 78.56 257 THR A C 1
ATOM 1932 O O . THR A 1 257 ? -8.609 -19.719 8.656 1 78.56 257 THR A O 1
ATOM 1935 N N . ARG A 1 258 ? -9.211 -19.078 6.691 1 80.81 258 ARG A N 1
ATOM 1936 C CA . ARG A 1 258 ? -10.211 -20.125 6.57 1 80.81 258 ARG A CA 1
ATOM 1937 C C . ARG A 1 258 ? -9.547 -21.5 6.473 1 80.81 258 ARG A C 1
ATOM 1939 O O . ARG A 1 258 ? -10.141 -22.516 6.836 1 80.81 258 ARG A O 1
ATOM 1946 N N . LEU A 1 259 ? -8.336 -21.5 6.039 1 84.5 259 LEU A N 1
ATOM 1947 C CA . LEU A 1 259 ? -7.637 -22.766 5.832 1 84.5 259 LEU A CA 1
ATOM 1948 C C . LEU A 1 259 ? -7.09 -23.312 7.148 1 84.5 259 LEU A C 1
ATOM 1950 O O . LEU A 1 259 ? -6.785 -24.5 7.258 1 84.5 259 LEU A O 1
ATOM 1954 N N . ALA A 1 260 ? -6.766 -22.422 8.125 1 78.94 260 ALA A N 1
ATOM 1955 C CA . ALA A 1 260 ? -6.117 -22.781 9.383 1 78.94 260 ALA A CA 1
ATOM 1956 C C . ALA A 1 260 ? -7.102 -23.453 10.336 1 78.94 260 ALA A C 1
ATOM 1958 O O . ALA A 1 260 ? -6.719 -24.328 11.117 1 78.94 260 ALA A O 1
ATOM 1959 N N . GLY A 1 261 ? -8.281 -23.344 10.273 1 71.62 261 GLY A N 1
ATOM 1960 C CA . GLY A 1 261 ? -9.234 -23.891 11.234 1 71.62 261 GLY A CA 1
ATOM 1961 C C . GLY A 1 261 ? -9.266 -23.125 12.547 1 71.62 261 GLY A C 1
ATOM 1962 O O . GLY A 1 261 ? -8.695 -22.031 12.656 1 71.62 261 GLY A O 1
ATOM 1963 N N . PRO A 1 262 ? -9.836 -23.703 13.609 1 71.06 262 PRO A N 1
ATOM 1964 C CA . PRO A 1 262 ? -10.117 -23 14.859 1 71.06 262 PRO A CA 1
ATOM 1965 C C . PRO A 1 262 ? -8.867 -22.766 15.703 1 71.06 262 PRO A C 1
ATOM 1967 O O . PRO A 1 262 ? -8.82 -21.828 16.5 1 71.06 262 PRO A O 1
ATOM 1970 N N . ASP A 1 263 ? -7.891 -23.625 15.562 1 72.25 263 ASP A N 1
ATOM 1971 C CA . ASP A 1 263 ? -6.703 -23.531 16.406 1 72.25 263 ASP A CA 1
ATOM 1972 C C . ASP A 1 263 ? -5.668 -22.594 15.789 1 72.25 263 ASP A C 1
ATOM 1974 O O . ASP A 1 263 ? -4.598 -22.375 16.359 1 72.25 263 ASP A O 1
ATOM 1978 N N . GLY A 1 264 ? -6.008 -22.047 14.711 1 74.75 264 GLY A N 1
ATOM 1979 C CA . GLY A 1 264 ? -5.102 -21.125 14.047 1 74.75 264 GLY A CA 1
ATOM 1980 C C . GLY A 1 264 ? -4.148 -21.797 13.086 1 74.75 264 GLY A C 1
ATOM 1981 O O . GLY A 1 264 ? -4.141 -23.031 12.977 1 74.75 264 GLY A O 1
ATOM 1982 N N . PRO A 1 265 ? -3.484 -20.984 12.383 1 76.19 265 PRO A N 1
ATOM 1983 C CA . PRO A 1 265 ? -2.607 -21.531 11.352 1 76.19 265 PRO A CA 1
ATOM 1984 C C . PRO A 1 265 ? -1.349 -22.172 11.922 1 76.19 265 PRO A C 1
ATOM 1986 O O . PRO A 1 265 ? -0.669 -21.578 12.758 1 76.19 265 PRO A O 1
ATOM 1989 N N . VAL A 1 266 ? -1.169 -23.438 11.664 1 85.12 266 VAL A N 1
ATOM 1990 C CA . VAL A 1 266 ? 0.097 -24.109 11.945 1 85.12 266 VAL A CA 1
ATOM 1991 C C . VAL A 1 266 ? 0.72 -24.594 10.641 1 85.12 266 VAL A C 1
ATOM 1993 O O . VAL A 1 266 ? 0.078 -25.312 9.867 1 85.12 266 VAL A O 1
ATOM 1996 N N . ILE A 1 267 ? 1.857 -24.094 10.352 1 94.44 267 ILE A N 1
ATOM 1997 C CA . ILE A 1 267 ? 2.572 -24.562 9.172 1 94.44 267 ILE A CA 1
ATOM 1998 C C . ILE A 1 267 ? 3.91 -25.172 9.586 1 94.44 267 ILE A C 1
ATOM 2000 O O . ILE A 1 267 ? 4.48 -24.797 10.609 1 94.44 267 ILE A O 1
ATOM 2004 N N . ASP A 1 268 ? 4.371 -26.094 8.797 1 96.69 268 ASP A N 1
ATOM 2005 C CA . ASP A 1 268 ? 5.621 -26.797 9.078 1 96.69 268 ASP A CA 1
ATOM 2006 C C . ASP A 1 268 ? 6.816 -26.031 8.516 1 96.69 268 ASP A C 1
ATOM 2008 O O . ASP A 1 268 ? 7.922 -26.109 9.055 1 96.69 268 ASP A O 1
ATOM 2012 N N . ALA A 1 269 ? 6.605 -25.375 7.422 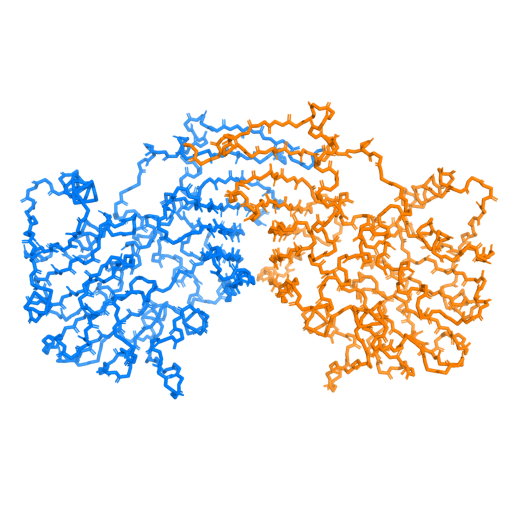1 97.56 269 ALA A N 1
ATOM 2013 C CA . ALA A 1 269 ? 7.691 -24.641 6.77 1 97.56 269 ALA A CA 1
ATOM 2014 C C . ALA A 1 269 ? 7.148 -23.562 5.84 1 97.56 269 ALA A C 1
ATOM 2016 O O . ALA A 1 269 ? 5.988 -23.609 5.422 1 97.56 269 ALA A O 1
ATOM 2017 N N . GLU A 1 270 ? 8.008 -22.609 5.609 1 98.12 270 GLU A N 1
ATOM 2018 C CA . GLU A 1 270 ? 7.734 -21.609 4.586 1 98.12 270 GLU A CA 1
ATOM 2019 C C . GLU A 1 270 ? 8.531 -21.875 3.314 1 98.12 270 GLU A C 1
ATOM 2021 O O . GLU A 1 270 ? 9.688 -22.297 3.381 1 98.12 270 GLU A O 1
ATOM 2026 N N . LEU A 1 271 ? 7.934 -21.562 2.227 1 98.56 271 LEU A N 1
ATOM 2027 C CA . LEU A 1 271 ? 8.523 -21.844 0.924 1 98.56 271 LEU A CA 1
ATOM 2028 C C . LEU A 1 271 ? 9.891 -21.188 0.788 1 98.56 271 LEU A C 1
ATOM 2030 O O . LEU A 1 271 ? 10.836 -21.812 0.286 1 98.56 271 LEU A O 1
ATOM 2034 N N . PRO A 1 272 ? 10.086 -19.906 1.204 1 98.69 272 PRO A N 1
ATOM 2035 C CA . PRO A 1 272 ? 11.422 -19.312 1.078 1 98.69 272 PRO A CA 1
ATOM 2036 C C . PRO A 1 272 ? 12.492 -20.125 1.796 1 98.69 272 PRO A C 1
ATOM 2038 O O . PRO A 1 272 ? 13.602 -20.281 1.279 1 98.69 272 PRO A O 1
ATOM 2041 N N . ASP A 1 273 ? 12.195 -20.656 2.922 1 98.44 273 ASP A N 1
ATOM 2042 C CA . ASP A 1 273 ? 13.148 -21.484 3.654 1 98.44 273 ASP A CA 1
ATOM 2043 C C . ASP A 1 273 ? 13.406 -22.797 2.924 1 98.44 273 ASP A C 1
ATOM 2045 O O . ASP A 1 273 ? 14.523 -23.312 2.938 1 98.44 273 ASP A O 1
ATOM 2049 N N . ILE A 1 274 ? 12.383 -23.328 2.336 1 98.69 274 ILE A N 1
ATOM 2050 C CA . ILE A 1 274 ? 12.523 -24.562 1.571 1 98.69 274 ILE A CA 1
ATOM 2051 C C . ILE A 1 274 ? 13.422 -24.312 0.36 1 98.69 274 ILE A C 1
ATOM 2053 O O . ILE A 1 274 ? 14.344 -25.094 0.101 1 98.69 274 ILE A O 1
ATOM 2057 N N . VAL A 1 275 ? 13.195 -23.234 -0.355 1 98.5 275 VAL A N 1
ATOM 2058 C CA . VAL A 1 275 ? 13.977 -22.875 -1.534 1 98.5 275 VAL A CA 1
ATOM 2059 C C . VAL A 1 275 ? 15.438 -22.656 -1.143 1 98.5 275 VAL A C 1
ATOM 2061 O O . VAL A 1 275 ? 16.344 -23.031 -1.887 1 98.5 275 VAL A O 1
ATOM 2064 N N . ALA A 1 276 ? 15.656 -22.172 0.036 1 98.25 276 ALA A N 1
ATOM 2065 C CA . ALA A 1 276 ? 17 -21.875 0.519 1 98.25 276 ALA A CA 1
ATOM 2066 C C . ALA A 1 276 ? 17.672 -23.109 1.104 1 98.25 276 ALA A C 1
ATOM 2068 O O . ALA A 1 276 ? 18.828 -23.062 1.533 1 98.25 276 ALA A O 1
ATOM 2069 N N . GLY A 1 277 ? 17 -24.188 1.22 1 97.94 277 GLY A N 1
ATOM 2070 C CA . GLY A 1 277 ? 17.547 -25.438 1.739 1 97.94 277 GLY A CA 1
ATOM 2071 C C . GLY A 1 277 ? 17.562 -25.5 3.256 1 97.94 277 GLY A C 1
ATOM 2072 O O . GLY A 1 277 ? 18.234 -26.344 3.844 1 97.94 277 GLY A O 1
ATOM 2073 N N . ARG A 1 278 ? 16.797 -24.641 3.881 1 97.94 278 ARG A N 1
ATOM 2074 C CA . ARG A 1 278 ? 16.781 -24.562 5.34 1 97.94 278 ARG A CA 1
ATOM 2075 C C . ARG A 1 278 ? 15.648 -25.391 5.918 1 97.94 278 ARG A C 1
ATOM 2077 O O . ARG A 1 278 ? 15.609 -25.656 7.121 1 97.94 278 ARG A O 1
ATOM 2084 N N . ALA A 1 279 ? 14.758 -25.75 5.121 1 98.06 279 ALA A N 1
ATOM 2085 C CA . ALA A 1 279 ? 13.641 -26.625 5.477 1 98.06 279 ALA A CA 1
ATOM 2086 C C . ALA A 1 279 ? 13.312 -27.594 4.344 1 98.06 279 ALA A C 1
ATOM 2088 O O . ALA A 1 279 ? 13.719 -27.375 3.199 1 98.06 279 ALA A O 1
ATOM 2089 N N . ARG A 1 280 ? 12.602 -28.625 4.719 1 97.56 280 ARG A N 1
ATOM 2090 C CA . ARG A 1 280 ? 12.203 -29.609 3.713 1 97.56 280 ARG A CA 1
ATOM 2091 C C . ARG A 1 280 ? 10.773 -29.375 3.254 1 97.56 280 ARG A C 1
ATOM 2093 O O . ARG A 1 280 ? 9.906 -29 4.055 1 97.56 280 ARG A O 1
ATOM 2100 N N . GLY A 1 281 ? 10.547 -29.578 1.996 1 97.81 281 GLY A N 1
ATOM 2101 C CA . GLY A 1 281 ? 9.195 -29.469 1.46 1 97.81 281 GLY A CA 1
ATOM 2102 C C . GLY A 1 281 ? 8.328 -30.672 1.779 1 97.81 281 GLY A C 1
ATOM 2103 O O . GLY A 1 281 ? 7.102 -30.578 1.745 1 97.81 281 GLY A O 1
ATOM 2104 N N . ARG A 1 282 ? 9.031 -31.719 1.966 1 97.06 282 ARG A N 1
ATOM 2105 C CA . ARG A 1 282 ? 8.445 -33 2.344 1 97.06 282 ARG A CA 1
ATOM 2106 C C . ARG A 1 282 ? 9.367 -33.781 3.27 1 97.06 282 ARG A C 1
ATOM 2108 O O . ARG A 1 282 ? 10.594 -33.719 3.125 1 97.06 282 ARG A O 1
ATOM 2115 N N . ILE A 1 283 ? 8.75 -34.531 4.211 1 96.5 283 ILE A N 1
ATOM 2116 C CA . ILE A 1 283 ? 9.562 -35.312 5.117 1 96.5 283 ILE A CA 1
ATOM 2117 C C . ILE A 1 283 ? 9.469 -36.812 4.73 1 96.5 283 ILE A C 1
ATOM 2119 O O . ILE A 1 283 ? 10.492 -37.469 4.535 1 96.5 283 ILE A O 1
ATOM 2123 N N . GLY A 1 284 ? 8.242 -37.219 4.633 1 96.19 284 GLY A N 1
ATOM 2124 C CA . GLY A 1 284 ? 8.031 -38.625 4.254 1 96.19 284 GLY A CA 1
ATOM 2125 C C . GLY A 1 284 ? 7.477 -38.781 2.85 1 96.19 284 GLY A C 1
ATOM 2126 O O . GLY A 1 284 ? 6.711 -37.938 2.381 1 96.19 284 GLY A O 1
ATOM 2127 N N . ALA A 1 285 ? 7.758 -39.938 2.207 1 95.94 285 ALA A N 1
ATOM 2128 C CA . ALA A 1 285 ? 7.32 -40.188 0.838 1 95.94 285 ALA A CA 1
ATOM 2129 C C . ALA A 1 285 ? 5.801 -40.312 0.759 1 95.94 285 ALA A C 1
ATOM 2131 O O . ALA A 1 285 ? 5.199 -39.938 -0.257 1 95.94 285 ALA A O 1
ATOM 2132 N N . ASP A 1 286 ? 5.211 -40.719 1.824 1 97.12 286 ASP A N 1
ATOM 2133 C CA . ASP A 1 286 ? 3.77 -40.969 1.809 1 97.12 286 ASP A CA 1
ATOM 2134 C C . ASP A 1 286 ? 3.016 -39.781 2.395 1 97.12 286 ASP A C 1
ATOM 2136 O O . ASP A 1 286 ? 1.785 -39.781 2.455 1 97.12 286 ASP A O 1
ATOM 2140 N N . ASP A 1 287 ? 3.738 -38.719 2.822 1 97.69 287 ASP A N 1
ATOM 2141 C CA . ASP A 1 287 ? 3.096 -37.531 3.377 1 97.69 287 ASP A CA 1
ATOM 2142 C C . ASP A 1 287 ? 2.152 -36.906 2.359 1 97.69 287 ASP A C 1
ATOM 2144 O O . ASP A 1 287 ? 2.529 -36.688 1.206 1 97.69 287 ASP A O 1
ATOM 2148 N N . ARG A 1 288 ? 0.938 -36.656 2.822 1 98.12 288 ARG A N 1
ATOM 2149 C CA . ARG A 1 288 ? 0.104 -35.688 2.094 1 98.12 288 ARG A CA 1
ATOM 2150 C C . ARG A 1 288 ? 0.481 -34.25 2.441 1 98.12 288 ARG A C 1
ATOM 2152 O O . ARG A 1 288 ? 0.335 -33.844 3.588 1 98.12 288 ARG A O 1
ATOM 2159 N N . VAL A 1 289 ? 0.989 -33.594 1.447 1 98.19 289 VAL A N 1
ATOM 2160 C CA . VAL A 1 289 ? 1.485 -32.219 1.667 1 98.19 289 VAL A CA 1
ATOM 2161 C C . VAL A 1 289 ? 0.447 -31.219 1.193 1 98.19 289 VAL A C 1
ATOM 2163 O O . VAL A 1 289 ? -0.129 -31.359 0.113 1 98.19 289 VAL A O 1
ATOM 2166 N N . PHE A 1 290 ? 0.162 -30.25 1.994 1 97.06 290 PHE A N 1
ATOM 2167 C CA . PHE A 1 290 ? -0.661 -29.109 1.618 1 97.06 290 PHE A CA 1
ATOM 2168 C C . PHE A 1 290 ? 0.171 -27.828 1.579 1 97.06 290 PHE A C 1
ATOM 2170 O O . PHE A 1 290 ? 0.903 -27.531 2.525 1 97.06 290 PHE A O 1
ATOM 2177 N N . ALA A 1 291 ? 0.05 -27.156 0.494 1 97 291 ALA A N 1
ATOM 2178 C CA . ALA A 1 291 ? 0.762 -25.891 0.347 1 97 291 ALA A CA 1
ATOM 2179 C C . ALA A 1 291 ? -0.204 -24.75 0.036 1 97 291 ALA A C 1
ATOM 2181 O O . ALA A 1 291 ? -0.981 -24.844 -0.917 1 97 291 ALA A O 1
ATOM 2182 N N . PHE A 1 292 ? -0.17 -23.734 0.847 1 95.75 292 PHE A N 1
ATOM 2183 C CA . PHE A 1 292 ? -0.933 -22.531 0.571 1 95.75 292 PHE A CA 1
ATOM 2184 C C . PHE A 1 292 ? -0.041 -21.453 -0.039 1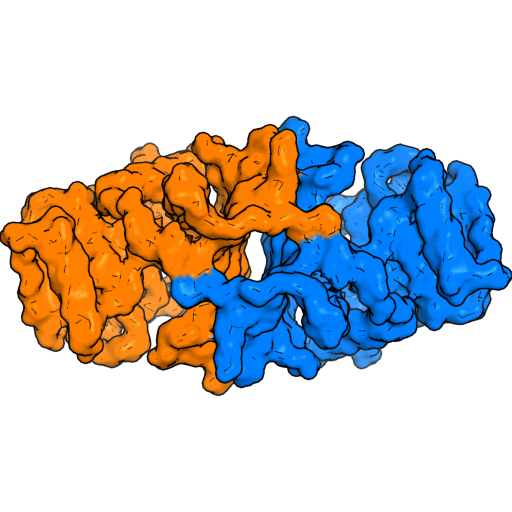 95.75 292 PHE A C 1
ATOM 2186 O O . PHE A 1 292 ? 0.887 -20.969 0.611 1 95.75 292 PHE A O 1
ATOM 2193 N N . ALA A 1 293 ? -0.394 -21.125 -1.261 1 94.69 293 ALA A N 1
ATOM 2194 C CA . ALA A 1 293 ? 0.403 -20.141 -2.004 1 94.69 293 ALA A CA 1
ATOM 2195 C C . ALA A 1 293 ? -0.265 -18.781 -1.999 1 94.69 293 ALA A C 1
ATOM 2197 O O . ALA A 1 293 ? -1.094 -18.484 -2.863 1 94.69 293 ALA A O 1
ATOM 2198 N N . SER A 1 294 ? 0.177 -17.969 -1.068 1 92.81 294 SER A N 1
ATOM 2199 C CA . SER A 1 294 ? -0.247 -16.578 -1.072 1 92.81 294 SER A CA 1
ATOM 2200 C C . SER A 1 294 ? 0.819 -15.68 -1.688 1 92.81 294 SER A C 1
ATOM 2202 O O . SER A 1 294 ? 2.016 -15.938 -1.542 1 92.81 294 SER A O 1
ATOM 2204 N N . GLY A 1 295 ? 0.302 -14.719 -2.334 1 94 295 GLY A N 1
ATOM 2205 C CA . GLY A 1 295 ? 1.2 -13.82 -3.045 1 94 295 GLY A CA 1
ATOM 2206 C C . GLY A 1 295 ? 2.092 -13.008 -2.121 1 94 295 GLY A C 1
ATOM 2207 O O . GLY A 1 295 ? 1.647 -12.547 -1.067 1 94 295 GLY A O 1
ATOM 2208 N N . MET A 1 296 ? 3.357 -12.938 -2.441 1 97.19 296 MET A N 1
ATOM 2209 C CA . MET A 1 296 ? 4.355 -12.07 -1.821 1 97.19 296 MET A CA 1
ATOM 2210 C C . MET A 1 296 ? 4.953 -11.109 -2.844 1 97.19 296 MET A C 1
ATOM 2212 O O . MET A 1 296 ? 5.363 -11.523 -3.928 1 97.19 296 MET A O 1
ATOM 2216 N N . ILE A 1 297 ? 5.031 -9.875 -2.488 1 98.38 297 ILE A N 1
ATOM 2217 C CA . ILE A 1 297 ? 5.445 -8.859 -3.453 1 98.38 297 ILE A CA 1
ATOM 2218 C C . ILE A 1 297 ? 6.895 -9.109 -3.867 1 98.38 297 ILE A C 1
ATOM 2220 O O . ILE A 1 297 ? 7.324 -8.664 -4.934 1 98.38 297 ILE A O 1
ATOM 2224 N N . ILE A 1 298 ? 7.664 -9.82 -3.117 1 98.25 298 ILE A N 1
ATOM 2225 C CA . ILE A 1 298 ? 9.062 -10.062 -3.441 1 98.25 298 ILE A CA 1
ATOM 2226 C C . ILE A 1 298 ? 9.156 -10.93 -4.695 1 98.25 298 ILE A C 1
ATOM 2228 O O . ILE A 1 298 ? 10.227 -11.031 -5.309 1 98.25 298 ILE A O 1
ATOM 2232 N N . THR A 1 299 ? 8.078 -11.602 -5.035 1 98.56 299 THR A N 1
ATOM 2233 C CA . THR A 1 299 ? 8.047 -12.375 -6.277 1 98.56 299 THR A CA 1
ATOM 2234 C C . THR A 1 299 ? 7.523 -11.523 -7.43 1 98.56 299 THR A C 1
ATOM 2236 O O . THR A 1 299 ? 7.816 -11.797 -8.594 1 98.56 299 THR A O 1
ATOM 2239 N N . ASP A 1 300 ? 6.738 -10.523 -7.16 1 98.75 300 ASP A N 1
ATOM 2240 C CA . ASP A 1 300 ? 6.203 -9.617 -8.172 1 98.75 300 ASP A CA 1
ATOM 2241 C C . ASP A 1 300 ? 7.293 -8.695 -8.711 1 98.75 300 ASP A C 1
ATOM 2243 O O . ASP A 1 300 ? 7.348 -8.422 -9.914 1 98.75 300 ASP A O 1
ATOM 2247 N N . ILE A 1 301 ? 8.203 -8.227 -7.836 1 98.88 301 ILE A N 1
ATOM 2248 C CA . ILE A 1 301 ? 9.156 -7.172 -8.148 1 98.88 301 ILE A CA 1
ATOM 2249 C C . ILE A 1 301 ? 10.078 -7.621 -9.281 1 98.88 301 ILE A C 1
ATOM 2251 O O . ILE A 1 301 ? 10.219 -6.926 -10.289 1 98.88 301 ILE A O 1
ATOM 2255 N N . PRO A 1 302 ? 10.664 -8.812 -9.195 1 98.75 302 PRO A N 1
ATOM 2256 C CA . PRO A 1 302 ? 11.57 -9.195 -10.281 1 98.75 302 PRO A CA 1
ATOM 2257 C C . PRO A 1 302 ? 10.836 -9.391 -11.609 1 98.75 302 PRO A C 1
ATOM 2259 O O . PRO A 1 302 ? 11.375 -9.062 -12.672 1 98.75 302 PRO A O 1
ATOM 2262 N N . VAL A 1 303 ? 9.648 -9.898 -11.602 1 98.81 303 VAL A N 1
ATOM 2263 C CA . VAL A 1 303 ? 8.883 -10.109 -12.828 1 98.81 303 VAL A CA 1
ATOM 2264 C C . VAL A 1 303 ? 8.461 -8.758 -13.406 1 98.81 303 VAL A C 1
ATOM 2266 O O . VAL A 1 303 ? 8.594 -8.523 -14.609 1 98.81 303 VAL A O 1
ATOM 2269 N N . ALA A 1 304 ? 8 -7.871 -12.547 1 98.88 304 ALA A N 1
ATOM 2270 C CA . ALA A 1 304 ? 7.629 -6.527 -12.984 1 98.88 304 ALA A CA 1
ATOM 2271 C C . ALA A 1 304 ? 8.82 -5.793 -13.594 1 98.88 304 ALA A C 1
ATOM 2273 O O . ALA A 1 304 ? 8.688 -5.133 -14.625 1 98.88 304 ALA A O 1
ATOM 2274 N N . HIS A 1 305 ? 9.953 -5.918 -12.914 1 98.81 305 HIS A N 1
ATOM 2275 C CA . HIS A 1 305 ? 11.164 -5.266 -13.398 1 98.81 305 HIS A CA 1
ATOM 2276 C C . HIS A 1 305 ? 11.547 -5.773 -14.781 1 98.81 305 HIS A C 1
ATOM 2278 O O . HIS A 1 305 ? 11.875 -4.98 -15.672 1 98.81 305 HIS A O 1
ATOM 2284 N N . ALA A 1 306 ? 11.492 -7.062 -14.984 1 98.75 306 ALA A N 1
ATOM 2285 C CA . ALA A 1 306 ? 11.836 -7.66 -16.266 1 98.75 306 ALA A CA 1
ATOM 2286 C C . ALA A 1 306 ? 10.883 -7.184 -17.359 1 98.75 306 ALA A C 1
ATOM 2288 O O . ALA A 1 306 ? 11.32 -6.785 -18.453 1 98.75 306 ALA A O 1
ATOM 2289 N N . LEU A 1 307 ? 9.594 -7.211 -17.125 1 98.69 307 LEU A N 1
ATOM 2290 C CA . LEU A 1 307 ? 8.594 -6.758 -18.078 1 98.69 307 LEU A CA 1
ATOM 2291 C C . LEU A 1 307 ? 8.797 -5.285 -18.422 1 98.69 307 LEU A C 1
ATOM 2293 O O . LEU A 1 307 ? 8.805 -4.91 -19.594 1 98.69 307 LEU A O 1
ATOM 2297 N N . ALA A 1 308 ? 9 -4.461 -17.406 1 98.56 308 ALA A N 1
ATOM 2298 C CA . ALA A 1 308 ? 9.141 -3.02 -17.594 1 98.56 308 ALA A CA 1
ATOM 2299 C C . ALA A 1 308 ? 10.391 -2.699 -18.406 1 98.56 308 ALA A C 1
ATOM 2301 O O . ALA A 1 308 ? 10.344 -1.894 -19.344 1 98.56 308 ALA A O 1
ATOM 2302 N N . THR A 1 309 ? 11.492 -3.371 -18.016 1 98.25 309 THR A N 1
ATOM 2303 C CA . THR A 1 309 ? 12.758 -3.135 -18.703 1 98.25 309 THR A CA 1
ATOM 2304 C C . THR A 1 309 ? 12.625 -3.463 -20.188 1 98.25 309 THR A C 1
ATOM 2306 O O . THR A 1 309 ? 13.062 -2.688 -21.047 1 98.25 309 THR A O 1
ATOM 2309 N N . ARG A 1 310 ? 12.008 -4.543 -20.531 1 98.38 310 ARG A N 1
ATOM 2310 C CA . ARG A 1 310 ? 11.852 -4.973 -21.922 1 98.38 310 ARG A CA 1
ATOM 2311 C C . ARG A 1 310 ? 10.883 -4.062 -22.672 1 98.38 310 ARG A C 1
ATOM 2313 O O . ARG A 1 310 ? 11.102 -3.74 -23.828 1 98.38 310 ARG A O 1
ATOM 2320 N N . ALA A 1 311 ? 9.797 -3.701 -21.984 1 98.31 311 ALA A N 1
ATOM 2321 C CA . ALA A 1 311 ? 8.828 -2.807 -22.625 1 98.31 311 ALA A CA 1
ATOM 2322 C C . ALA A 1 311 ? 9.469 -1.458 -22.953 1 98.31 311 ALA A C 1
ATOM 2324 O O . ALA A 1 311 ? 9.312 -0.95 -24.062 1 98.31 311 ALA A O 1
ATOM 2325 N N . VAL A 1 312 ? 10.227 -0.896 -22.016 1 97.56 312 VAL A N 1
ATOM 2326 C CA . VAL A 1 312 ? 10.883 0.393 -22.203 1 97.56 312 VAL A CA 1
ATOM 2327 C C . VAL A 1 312 ? 11.914 0.292 -23.328 1 97.56 312 VAL A C 1
ATOM 2329 O O . VAL A 1 312 ? 12.008 1.186 -24.172 1 97.56 312 VAL A O 1
ATOM 2332 N N . ALA A 1 313 ? 12.648 -0.786 -23.297 1 97.19 313 ALA A N 1
ATOM 2333 C CA . ALA A 1 313 ? 13.641 -1.007 -24.344 1 97.19 313 ALA A CA 1
ATOM 2334 C C . ALA A 1 313 ? 12.984 -1.078 -25.719 1 97.19 313 ALA A C 1
ATOM 2336 O O . ALA A 1 313 ? 13.578 -0.664 -26.719 1 97.19 313 ALA A O 1
ATOM 2337 N N . ALA A 1 314 ? 11.781 -1.561 -25.781 1 97.44 314 ALA A N 1
ATOM 2338 C CA . ALA A 1 314 ? 11.039 -1.69 -27.031 1 97.44 314 ALA A CA 1
ATOM 2339 C C . ALA A 1 314 ? 10.344 -0.382 -27.391 1 97.44 314 ALA A C 1
ATOM 2341 O O . ALA A 1 314 ? 9.609 -0.316 -28.375 1 97.44 314 ALA A O 1
ATOM 2342 N N . GLY A 1 315 ? 10.477 0.641 -26.625 1 97 315 GLY A N 1
ATOM 2343 C CA . GLY A 1 315 ? 9.922 1.956 -26.891 1 97 315 GLY A CA 1
ATOM 2344 C C . GLY A 1 315 ? 8.445 2.062 -26.531 1 97 315 GLY A C 1
ATOM 2345 O O . GLY A 1 315 ? 7.734 2.906 -27.078 1 97 315 GLY A O 1
ATOM 2346 N N . ARG A 1 316 ? 8.008 1.19 -25.703 1 97.69 316 ARG A N 1
ATOM 2347 C CA . ARG A 1 316 ? 6.59 1.17 -25.344 1 97.69 316 ARG A CA 1
ATOM 2348 C C . ARG A 1 316 ? 6.336 2.018 -24.094 1 97.69 316 ARG A C 1
ATOM 2350 O O . ARG A 1 316 ? 7.262 2.324 -23.344 1 97.69 316 ARG A O 1
ATOM 2357 N N . GLY A 1 317 ? 5.105 2.367 -23.891 1 97.06 317 GLY A N 1
ATOM 2358 C CA . GLY A 1 317 ? 4.691 3.137 -22.734 1 97.06 317 GLY A CA 1
ATOM 2359 C C . GLY A 1 317 ? 4.863 4.633 -22.906 1 97.06 317 GLY A C 1
ATOM 2360 O O . GLY A 1 317 ? 5.102 5.105 -24.031 1 97.06 317 GLY A O 1
ATOM 2361 N N . GLN A 1 318 ? 4.594 5.395 -21.922 1 96.75 318 GLN A N 1
ATOM 2362 C CA . GLN A 1 318 ? 4.73 6.848 -21.922 1 96.75 318 GLN A CA 1
ATOM 2363 C C . GLN A 1 318 ? 5.496 7.332 -20.703 1 96.75 318 GLN A C 1
ATOM 2365 O O . GLN A 1 318 ? 5.359 6.766 -19.609 1 96.75 318 GLN A O 1
ATOM 2370 N N . ARG A 1 319 ? 6.301 8.344 -20.906 1 96.5 319 ARG A N 1
ATOM 2371 C CA . ARG A 1 319 ? 7.039 8.961 -19.812 1 96.5 319 ARG A CA 1
ATOM 2372 C C . ARG A 1 319 ? 6.254 10.125 -19.203 1 96.5 319 ARG A C 1
ATOM 2374 O O . ARG A 1 319 ? 5.75 10.984 -19.938 1 96.5 319 ARG A O 1
ATOM 2381 N N . VAL A 1 320 ? 6.109 10.117 -17.922 1 97.56 320 VAL A N 1
ATOM 2382 C CA . VAL A 1 320 ? 5.414 11.195 -17.219 1 97.56 320 VAL A CA 1
ATOM 2383 C C . VAL A 1 320 ? 6.289 11.719 -16.078 1 97.56 320 VAL A C 1
ATOM 2385 O O . VAL A 1 320 ? 6.773 10.938 -15.25 1 97.56 320 VAL A O 1
ATOM 2388 N N . GLU A 1 321 ? 6.543 13.023 -16.031 1 96.44 321 GLU A N 1
ATOM 2389 C CA . GLU A 1 321 ? 7.223 13.656 -14.906 1 96.44 321 GLU A CA 1
ATOM 2390 C C . GLU A 1 321 ? 6.238 13.992 -13.789 1 96.44 321 GLU A C 1
ATOM 2392 O O . GLU A 1 321 ? 5.918 15.156 -13.562 1 96.44 321 GLU A O 1
ATOM 2397 N N . LEU A 1 322 ? 5.836 12.938 -13.039 1 97.06 322 LEU A N 1
ATOM 2398 C CA . LEU A 1 322 ? 4.727 13 -12.094 1 97.06 322 LEU A CA 1
ATOM 2399 C C . LEU A 1 322 ? 5.012 14.016 -10.992 1 97.06 322 LEU A C 1
ATOM 2401 O O . LEU A 1 322 ? 4.094 14.672 -10.492 1 97.06 322 LEU A O 1
ATOM 2405 N N . TRP A 1 323 ? 6.277 14.227 -10.625 1 95.88 323 TRP A N 1
ATOM 2406 C CA . TRP A 1 323 ? 6.629 15.031 -9.461 1 95.88 323 TRP A CA 1
ATOM 2407 C C . TRP A 1 323 ? 7.289 16.344 -9.875 1 95.88 323 TRP A C 1
ATOM 2409 O O . TRP A 1 323 ? 7.992 16.969 -9.078 1 95.88 323 TRP A O 1
ATOM 2419 N N . SER A 1 324 ? 7.082 16.656 -11.133 1 89.94 324 SER A N 1
ATOM 2420 C CA . SER A 1 324 ? 7.586 17.938 -11.602 1 89.94 324 SER A CA 1
ATOM 2421 C C . SER A 1 324 ? 6.605 19.062 -11.289 1 89.94 324 SER A C 1
ATOM 2423 O O . SER A 1 324 ? 5.406 18.812 -11.133 1 89.94 324 SER A O 1
ATOM 2425 N N . MET B 1 1 ? -18.906 4.293 -19.375 1 49.31 1 MET B N 1
ATOM 2426 C CA . MET B 1 1 ? -18.016 5.113 -18.562 1 49.31 1 MET B CA 1
ATOM 2427 C C . MET B 1 1 ? -16.609 4.551 -18.562 1 49.31 1 MET B C 1
ATOM 2429 O O . MET B 1 1 ? -16.422 3.332 -18.547 1 49.31 1 MET B O 1
ATOM 2433 N N . SER B 1 2 ? -15.539 5.363 -18.969 1 65.12 2 SER B N 1
ATOM 2434 C CA . SER B 1 2 ? -14.258 4.824 -19.406 1 65.12 2 SER B CA 1
ATOM 2435 C C . SER B 1 2 ? -13.391 4.43 -18.219 1 65.12 2 SER B C 1
ATOM 2437 O O . SER B 1 2 ? -13.484 5.027 -17.156 1 65.12 2 SER B O 1
ATOM 2439 N N . ASN B 1 3 ? -12.773 3.23 -18.203 1 83.94 3 ASN B N 1
ATOM 2440 C CA . ASN B 1 3 ? -11.812 2.65 -17.266 1 83.94 3 ASN B CA 1
ATOM 2441 C C . ASN B 1 3 ? -10.469 3.377 -17.328 1 83.94 3 ASN B C 1
ATOM 2443 O O . ASN B 1 3 ? -9.43 2.789 -17.031 1 83.94 3 ASN B O 1
ATOM 2447 N N . ALA B 1 4 ? -10.664 4.742 -17.672 1 92.25 4 ALA B N 1
ATOM 2448 C CA . ALA B 1 4 ? -9.414 5.492 -17.797 1 92.25 4 ALA B CA 1
ATOM 2449 C C . ALA B 1 4 ? -9.008 6.09 -16.453 1 92.25 4 ALA B C 1
ATOM 2451 O O . ALA B 1 4 ? -9.867 6.508 -15.664 1 92.25 4 ALA B O 1
ATOM 2452 N N . LEU B 1 5 ? -7.754 6.117 -16.219 1 96.88 5 LEU B N 1
ATOM 2453 C CA . LEU B 1 5 ? -7.137 6.715 -15.031 1 96.88 5 LEU B CA 1
ATOM 2454 C C . LEU B 1 5 ? -6.621 8.117 -15.344 1 96.88 5 LEU B C 1
ATOM 2456 O O . LEU B 1 5 ? -5.891 8.312 -16.312 1 96.88 5 LEU B O 1
ATOM 2460 N N . HIS B 1 6 ? -7.09 9.172 -14.641 1 98.12 6 HIS B N 1
ATOM 2461 C CA . HIS B 1 6 ? -6.523 10.508 -14.781 1 98.12 6 HIS B CA 1
ATOM 2462 C C . HIS B 1 6 ? -5.18 10.617 -14.07 1 98.12 6 HIS B C 1
ATOM 2464 O O . HIS B 1 6 ? -5.109 10.484 -12.844 1 98.12 6 HIS B O 1
ATOM 2470 N N . ILE B 1 7 ? -4.137 10.844 -14.797 1 98.56 7 ILE B N 1
ATOM 2471 C CA . ILE B 1 7 ? -2.822 11.07 -14.211 1 98.56 7 ILE B CA 1
ATOM 2472 C C . ILE B 1 7 ? -2.6 12.57 -14.008 1 98.56 7 ILE B C 1
ATOM 2474 O O . ILE B 1 7 ? -2.629 13.336 -14.969 1 98.56 7 ILE B O 1
ATOM 2478 N N . LEU B 1 8 ? -2.412 13.008 -12.828 1 98.75 8 LEU B N 1
ATOM 2479 C CA . LEU B 1 8 ? -2.23 14.414 -12.5 1 98.75 8 LEU B CA 1
ATOM 2480 C C . LEU B 1 8 ? -0.858 14.648 -11.875 1 98.75 8 LEU B C 1
ATOM 2482 O O . LEU B 1 8 ? -0.569 14.148 -10.789 1 98.75 8 LEU B O 1
ATOM 2486 N N . THR B 1 9 ? -0.001 15.438 -12.531 1 98.19 9 THR B N 1
ATOM 2487 C CA . THR B 1 9 ? 1.341 15.742 -12.055 1 98.19 9 THR B CA 1
ATOM 2488 C C . THR B 1 9 ? 1.296 16.828 -10.977 1 98.19 9 THR B C 1
ATOM 2490 O O . THR B 1 9 ? 0.261 17.469 -10.773 1 98.19 9 THR B O 1
ATOM 2493 N N . ARG B 1 10 ? 2.447 16.984 -10.32 1 97 10 ARG B N 1
ATOM 2494 C CA . ARG B 1 10 ? 2.566 18.078 -9.352 1 97 10 ARG B CA 1
ATOM 2495 C C . ARG B 1 10 ? 2.203 19.422 -9.992 1 97 10 ARG B C 1
ATOM 2497 O O . ARG B 1 10 ? 1.514 20.234 -9.375 1 97 10 ARG B O 1
ATOM 2504 N N . THR B 1 11 ? 2.633 19.641 -11.18 1 96.88 11 THR B N 1
ATOM 2505 C CA . THR B 1 11 ? 2.355 20.891 -11.906 1 96.88 11 THR B CA 1
ATOM 2506 C C . THR B 1 11 ? 0.863 21.016 -12.195 1 96.88 11 THR B C 1
ATOM 2508 O O . THR B 1 11 ? 0.299 22.109 -12.078 1 96.88 11 THR B O 1
ATOM 2511 N N . ASP B 1 12 ? 0.198 19.906 -12.57 1 97.94 12 ASP B N 1
ATOM 2512 C CA . ASP B 1 12 ? -1.233 19.922 -12.852 1 97.94 12 ASP B CA 1
ATOM 2513 C C . ASP B 1 12 ? -2.033 20.375 -11.633 1 97.94 12 ASP B C 1
ATOM 2515 O O . ASP B 1 12 ? -3.129 20.938 -11.773 1 97.94 12 ASP B O 1
ATOM 2519 N N . LEU B 1 13 ? -1.45 20.172 -10.391 1 97.94 13 LEU B N 1
ATOM 2520 C CA . LEU B 1 13 ? -2.191 20.422 -9.156 1 97.94 13 LEU B CA 1
ATOM 2521 C C . LEU B 1 13 ? -1.753 21.734 -8.508 1 97.94 13 LEU B C 1
ATOM 2523 O O . LEU B 1 13 ? -2.385 22.203 -7.562 1 97.94 13 LEU B O 1
ATOM 2527 N N . ALA B 1 14 ? -0.697 22.375 -8.938 1 93.69 14 ALA B N 1
ATOM 2528 C CA . ALA B 1 14 ? 0.043 23.422 -8.242 1 93.69 14 ALA B CA 1
ATOM 2529 C C . ALA B 1 14 ? -0.85 24.625 -7.957 1 93.69 14 ALA B C 1
ATOM 2531 O O . ALA B 1 14 ? -0.739 25.25 -6.902 1 93.69 14 ALA B O 1
ATOM 2532 N N . ASP B 1 15 ? -1.752 25 -8.812 1 91.94 15 ASP B N 1
ATOM 2533 C CA . ASP B 1 15 ? -2.473 26.266 -8.633 1 91.94 15 ASP B CA 1
ATOM 2534 C C . ASP B 1 15 ? -3.967 26.016 -8.43 1 91.94 15 ASP B C 1
ATOM 2536 O O . ASP B 1 15 ? -4.785 26.891 -8.695 1 91.94 15 ASP B O 1
ATOM 2540 N N . ILE B 1 16 ? -4.25 24.766 -8.094 1 94.69 16 ILE B N 1
ATOM 2541 C CA . ILE B 1 16 ? -5.641 24.5 -7.758 1 94.69 16 ILE B CA 1
ATOM 2542 C C . ILE B 1 16 ? -5.973 25.094 -6.395 1 94.69 16 ILE B C 1
ATOM 2544 O O . ILE B 1 16 ? -5.27 24.844 -5.414 1 94.69 16 ILE B O 1
ATOM 2548 N N . ASP B 1 17 ? -6.957 25.828 -6.355 1 88.94 17 ASP B N 1
ATOM 2549 C CA . ASP B 1 17 ? -7.305 26.562 -5.148 1 88.94 17 ASP B CA 1
ATOM 2550 C C . ASP B 1 17 ? -8.047 25.688 -4.152 1 88.94 17 ASP B C 1
ATOM 2552 O O . ASP B 1 17 ? -9.102 25.125 -4.473 1 88.94 17 ASP B O 1
ATOM 2556 N N . LEU B 1 18 ? -7.57 25.5 -3 1 95.31 18 LEU B N 1
ATOM 2557 C CA . LEU B 1 18 ? -8.195 24.984 -1.788 1 95.31 18 LEU B CA 1
ATOM 2558 C C . LEU B 1 18 ? -7.891 25.875 -0.592 1 95.31 18 LEU B C 1
ATOM 2560 O O . LEU B 1 18 ? -6.73 26.016 -0.189 1 95.31 18 LEU B O 1
ATOM 2564 N N . THR B 1 19 ? -8.969 26.469 0.005 1 97.69 19 THR B N 1
ATOM 2565 C CA . THR B 1 19 ? -8.75 27.344 1.152 1 97.69 19 THR B CA 1
ATOM 2566 C C . THR B 1 19 ? -8.5 26.516 2.416 1 97.69 19 THR B C 1
ATOM 2568 O O . THR B 1 19 ? -8.93 25.359 2.51 1 97.69 19 THR B O 1
ATOM 2571 N N . PRO B 1 20 ? -7.824 27.156 3.377 1 98 20 PRO B N 1
ATOM 2572 C CA . PRO B 1 20 ? -7.641 26.453 4.652 1 98 20 PRO B CA 1
ATOM 2573 C C . PRO B 1 20 ? -8.961 25.984 5.266 1 98 20 PRO B C 1
ATOM 2575 O O . PRO B 1 20 ? -9.055 24.859 5.75 1 98 20 PRO B O 1
ATOM 2578 N N . ALA B 1 21 ? -9.953 26.812 5.199 1 98.62 21 ALA B N 1
ATOM 2579 C CA . ALA B 1 21 ? -11.25 26.469 5.766 1 98.62 21 ALA B CA 1
ATOM 2580 C C . ALA B 1 21 ? -11.844 25.25 5.074 1 98.62 21 ALA B C 1
ATOM 2582 O O . ALA B 1 21 ? -12.367 24.344 5.734 1 98.62 21 ALA B O 1
ATOM 2583 N N . GLU B 1 22 ? -11.75 25.219 3.762 1 98.56 22 GLU B N 1
ATOM 2584 C CA . GLU B 1 22 ? -12.266 24.094 2.988 1 98.56 22 GLU B CA 1
ATOM 2585 C C . GLU B 1 22 ? -11.547 22.812 3.348 1 98.56 22 GLU B C 1
ATOM 2587 O O . GLU B 1 22 ? -12.18 21.766 3.521 1 98.56 22 GLU B O 1
ATOM 2592 N N . VAL B 1 23 ? -10.266 22.875 3.408 1 98.69 23 VAL B N 1
ATOM 2593 C CA . VAL B 1 23 ? -9.477 21.688 3.705 1 98.69 23 VAL B CA 1
ATOM 2594 C C . VAL B 1 23 ? -9.781 21.203 5.121 1 98.69 23 VAL B C 1
ATOM 2596 O O . VAL B 1 23 ? -9.922 20 5.359 1 98.69 23 VAL B O 1
ATOM 2599 N N . ILE B 1 24 ? -9.859 22.125 6.094 1 98.81 24 ILE B N 1
ATOM 2600 C CA . ILE B 1 24 ? -10.188 21.766 7.469 1 98.81 24 ILE B CA 1
ATOM 2601 C C . ILE B 1 24 ? -11.523 21.016 7.5 1 98.81 24 ILE B C 1
ATOM 2603 O O . ILE B 1 24 ? -11.648 19.984 8.164 1 98.81 24 ILE B O 1
ATOM 2607 N N . ASP B 1 25 ? -12.477 21.484 6.75 1 98.75 25 ASP B N 1
ATOM 2608 C CA . ASP B 1 25 ? -13.781 20.844 6.688 1 98.75 25 ASP B CA 1
ATOM 2609 C C . ASP B 1 25 ? -13.68 19.422 6.121 1 98.75 25 ASP B C 1
ATOM 2611 O O . ASP B 1 25 ? -14.281 18.484 6.648 1 98.75 25 ASP B O 1
ATOM 2615 N N . LEU B 1 26 ? -12.953 19.297 5.035 1 98.62 26 LEU B N 1
ATOM 2616 C CA . LEU B 1 26 ? -12.773 18 4.391 1 98.62 26 LEU B CA 1
ATOM 2617 C C . LEU B 1 26 ? -12.125 17 5.348 1 98.62 26 LEU B C 1
ATOM 2619 O O . LEU B 1 26 ? -12.57 15.852 5.449 1 98.62 26 LEU B O 1
ATOM 2623 N N . VAL B 1 27 ? -11.117 17.438 6.012 1 98.62 27 VAL B N 1
ATOM 2624 C CA . VAL B 1 27 ? -10.359 16.578 6.914 1 98.62 27 VAL B CA 1
ATOM 2625 C C . VAL B 1 27 ? -11.211 16.219 8.133 1 98.62 27 VAL B C 1
ATOM 2627 O O . VAL B 1 27 ? -11.227 15.07 8.578 1 98.62 27 VAL B O 1
ATOM 2630 N N . GLU B 1 28 ? -11.93 17.188 8.688 1 98.5 28 GLU B N 1
ATOM 2631 C CA . GLU B 1 28 ? -12.828 16.922 9.812 1 98.5 28 GLU B CA 1
ATOM 2632 C C . GLU B 1 28 ? -13.883 15.883 9.445 1 98.5 28 GLU B C 1
ATOM 2634 O O . GLU B 1 28 ? -14.172 14.984 10.234 1 98.5 28 GLU B O 1
ATOM 2639 N N . GLU B 1 29 ? -14.406 16.031 8.289 1 97.88 29 GLU B N 1
ATOM 2640 C CA . GLU B 1 29 ? -15.391 15.055 7.828 1 97.88 29 GLU B CA 1
ATOM 2641 C C . GLU B 1 29 ? -14.766 13.664 7.699 1 97.88 29 GLU B C 1
ATOM 2643 O O . GLU B 1 29 ? -15.414 12.656 7.98 1 97.88 29 GLU B O 1
ATOM 2648 N N . GLY B 1 30 ? -13.555 13.633 7.199 1 98.06 30 GLY B N 1
ATOM 2649 C CA . GLY B 1 30 ? -12.844 12.359 7.152 1 98.06 30 GLY B CA 1
ATOM 2650 C C . GLY B 1 30 ? -12.734 11.688 8.508 1 98.06 30 GLY B C 1
ATOM 2651 O O . GLY B 1 30 ? -13.008 10.492 8.641 1 98.06 30 GLY B O 1
ATOM 2652 N N . TYR B 1 31 ? -12.344 12.461 9.531 1 98.38 31 TYR B N 1
ATOM 2653 C CA . TYR B 1 31 ? -12.242 11.938 10.891 1 98.38 31 TYR B CA 1
ATOM 2654 C C . TYR B 1 31 ? -13.609 11.484 11.391 1 98.38 31 TYR B C 1
ATOM 2656 O O . TYR B 1 31 ? -13.727 10.438 12.031 1 98.38 31 TYR B O 1
ATOM 2664 N N . LEU B 1 32 ? -14.648 12.266 11.141 1 97.88 32 LEU B N 1
ATOM 2665 C CA . LEU B 1 32 ? -16 11.953 11.609 1 97.88 32 LEU B CA 1
ATOM 2666 C C . LEU B 1 32 ? -16.5 10.648 10.992 1 97.88 32 LEU B C 1
ATOM 2668 O O . LEU B 1 32 ? -17.047 9.797 11.695 1 97.88 32 LEU B O 1
ATOM 2672 N N . ALA B 1 33 ? -16.297 10.508 9.703 1 96.81 33 ALA B N 1
ATOM 2673 C CA . ALA B 1 33 ? -16.719 9.297 9.008 1 96.81 33 ALA B CA 1
ATOM 2674 C C . ALA B 1 33 ? -16 8.07 9.57 1 96.81 33 ALA B C 1
ATOM 2676 O O . ALA B 1 33 ? -16.594 7.004 9.719 1 96.81 33 ALA B O 1
ATOM 2677 N N . TYR B 1 34 ? -14.805 8.242 9.859 1 97.5 34 TYR B N 1
ATOM 2678 C CA . TYR B 1 34 ? -14.031 7.156 10.453 1 97.5 34 TYR B CA 1
ATOM 2679 C C . TYR B 1 34 ? -14.539 6.828 11.852 1 97.5 34 TYR B C 1
ATOM 2681 O O . TYR B 1 34 ? -14.711 5.656 12.195 1 97.5 34 TYR B O 1
ATOM 2689 N N . ALA B 1 35 ? -14.727 7.82 12.617 1 97.44 35 ALA B N 1
ATOM 2690 C CA . ALA B 1 35 ? -15.195 7.633 13.984 1 97.44 35 ALA B CA 1
ATOM 2691 C C . ALA B 1 35 ? -16.547 6.926 14.008 1 97.44 35 ALA B C 1
ATOM 2693 O O . ALA B 1 35 ? -16.859 6.188 14.953 1 97.44 35 ALA B O 1
ATOM 2694 N N . ARG B 1 36 ? -17.328 7.121 12.969 1 94.69 36 ARG B N 1
ATOM 2695 C CA . ARG B 1 36 ? -18.641 6.492 12.883 1 94.69 36 ARG B CA 1
ATOM 2696 C C . ARG B 1 36 ? -18.516 5.012 12.539 1 94.69 36 ARG B C 1
ATOM 2698 O O . ARG B 1 36 ? -19.516 4.281 12.555 1 94.69 36 ARG B O 1
ATOM 2705 N N . GLY B 1 37 ? -17.391 4.551 12.211 1 91.56 37 GLY B N 1
ATOM 2706 C CA . GLY B 1 37 ? -17.172 3.141 11.93 1 91.56 37 GLY B CA 1
ATOM 2707 C C . GLY B 1 37 ? -17.484 2.756 10.5 1 91.56 37 GLY B C 1
ATOM 2708 O O . GLY B 1 37 ? -17.531 1.569 10.164 1 91.56 37 GLY B O 1
ATOM 2709 N N . GLU B 1 38 ? -17.688 3.729 9.711 1 89.56 38 GLU B N 1
ATOM 2710 C CA . GLU B 1 38 ? -18.078 3.477 8.32 1 89.56 38 GLU B CA 1
ATOM 2711 C C . GLU B 1 38 ? -16.859 3.49 7.398 1 89.56 38 GLU B C 1
ATOM 2713 O O . GLU B 1 38 ? -16.875 2.873 6.332 1 89.56 38 GLU B O 1
ATOM 2718 N N . SER B 1 39 ? -15.875 4.262 7.715 1 96.19 39 SER B N 1
ATOM 2719 C CA . SER B 1 39 ? -14.625 4.34 6.965 1 96.19 39 SER B CA 1
ATOM 2720 C C . SER B 1 39 ? -13.586 3.367 7.52 1 96.19 39 SER B C 1
ATOM 2722 O O . SER B 1 39 ? -13.758 2.828 8.617 1 96.19 39 SER B O 1
ATOM 2724 N N . ARG B 1 40 ? -12.648 2.996 6.691 1 96.94 40 ARG B N 1
ATOM 2725 C CA . ARG B 1 40 ? -11.57 2.09 7.086 1 96.94 40 ARG B CA 1
ATOM 2726 C C . ARG B 1 40 ? -10.203 2.738 6.887 1 96.94 40 ARG B C 1
ATOM 2728 O O . ARG B 1 40 ? -9.984 3.434 5.895 1 96.94 40 ARG B O 1
ATOM 2735 N N . CYS B 1 41 ? -9.391 2.492 7.816 1 97.25 41 CYS B N 1
ATOM 2736 C CA . CYS B 1 41 ? -8.039 3.039 7.781 1 97.25 41 CYS B CA 1
ATOM 2737 C C . CYS B 1 41 ? -7.062 2.117 8.5 1 97.25 41 CYS B C 1
ATOM 2739 O O . CYS B 1 41 ? -6.641 2.406 9.625 1 97.25 41 CYS B O 1
ATOM 2741 N N . PRO B 1 42 ? -6.656 1.021 7.867 1 96.38 42 PRO B N 1
ATOM 2742 C CA . PRO B 1 42 ? -5.648 0.17 8.5 1 96.38 42 PRO B CA 1
ATOM 2743 C C . PRO B 1 42 ? -4.34 0.912 8.781 1 96.38 42 PRO B C 1
ATOM 2745 O O . PRO B 1 42 ? -4.062 1.939 8.156 1 96.38 42 PRO B O 1
ATOM 2748 N N . VAL B 1 43 ? -3.594 0.42 9.781 1 96 43 VAL B N 1
ATOM 2749 C CA . VAL B 1 43 ? -2.275 0.97 10.086 1 96 43 VAL B CA 1
ATOM 2750 C C . VAL B 1 43 ? -1.37 0.845 8.859 1 96 43 VAL B C 1
ATOM 2752 O O . VAL B 1 43 ? -1.361 -0.189 8.195 1 96 43 VAL B O 1
ATOM 2755 N N . LYS B 1 44 ? -0.676 1.863 8.578 1 96.31 44 LYS B N 1
ATOM 2756 C CA . LYS B 1 44 ? 0.165 1.9 7.383 1 96.31 44 LYS B CA 1
ATOM 2757 C C . LYS B 1 44 ? 1.299 0.884 7.477 1 96.31 44 LYS B C 1
ATOM 2759 O O . LYS B 1 44 ? 1.698 0.492 8.578 1 96.31 44 LYS B O 1
ATOM 2764 N N . LEU B 1 45 ? 1.728 0.442 6.297 1 95.94 45 LEU B N 1
ATOM 2765 C CA . LEU B 1 45 ? 2.986 -0.291 6.199 1 95.94 45 LEU B CA 1
ATOM 2766 C C . LEU B 1 45 ? 4.172 0.667 6.18 1 95.94 45 LEU B C 1
ATOM 2768 O O . LEU B 1 45 ? 4.199 1.612 5.387 1 95.94 45 LEU B O 1
ATOM 2772 N N . MET B 1 46 ? 5.027 0.488 7.066 1 93.25 46 MET B N 1
ATOM 2773 C CA . MET B 1 46 ? 6.312 1.184 7.051 1 93.25 46 MET B CA 1
ATOM 2774 C C . MET B 1 46 ? 7.465 0.195 6.926 1 93.25 46 MET B C 1
ATOM 2776 O O . MET B 1 46 ? 7.496 -0.82 7.625 1 93.25 46 MET B O 1
ATOM 2780 N N . MET B 1 47 ? 8.289 0.49 6.043 1 92.12 47 MET B N 1
ATOM 2781 C CA . MET B 1 47 ? 9.391 -0.439 5.801 1 92.12 47 MET B CA 1
ATOM 2782 C C . MET B 1 47 ? 10.719 0.307 5.672 1 92.12 47 MET B C 1
ATOM 2784 O O . MET B 1 47 ? 10.906 1.079 4.73 1 92.12 47 MET B O 1
ATOM 2788 N N . PRO B 1 48 ? 11.578 0.089 6.66 1 84.62 48 PRO B N 1
ATOM 2789 C CA . PRO B 1 48 ? 12.953 0.561 6.457 1 84.62 48 PRO B CA 1
ATOM 2790 C C . PRO B 1 48 ? 13.695 -0.228 5.383 1 84.62 48 PRO B C 1
ATOM 2792 O O . PRO B 1 48 ? 13.469 -1.432 5.23 1 84.62 48 PRO B O 1
ATOM 2795 N N . ILE B 1 49 ? 14.477 0.402 4.637 1 83.06 49 ILE B N 1
ATOM 2796 C CA . ILE B 1 49 ? 15.312 -0.257 3.641 1 83.06 49 ILE B CA 1
ATOM 2797 C C . ILE B 1 49 ? 16.625 -0.695 4.281 1 83.06 49 ILE B C 1
ATOM 2799 O O . ILE B 1 49 ? 17.25 0.072 5.012 1 83.06 49 ILE B O 1
ATOM 2803 N N . PRO B 1 50 ? 17 -1.931 4.125 1 80.88 50 PRO B N 1
ATOM 2804 C CA . PRO B 1 50 ? 18.125 -2.516 4.871 1 80.88 50 PRO B CA 1
ATOM 2805 C C . PRO B 1 50 ? 19.422 -1.749 4.676 1 80.88 50 PRO B C 1
ATOM 2807 O O . PRO B 1 50 ? 20.312 -1.783 5.547 1 80.88 50 PRO B O 1
ATOM 2810 N N . LYS B 1 51 ? 19.625 -1.088 3.656 1 84.88 51 LYS B N 1
ATOM 2811 C CA . LYS B 1 51 ? 20.828 -0.285 3.498 1 84.88 51 LYS B CA 1
ATOM 2812 C C . LYS B 1 51 ? 20.719 1.035 4.254 1 84.88 51 LYS B C 1
ATOM 2814 O O . LYS B 1 51 ? 20.359 2.059 3.676 1 84.88 51 LYS B O 1
ATOM 2819 N N . VAL B 1 52 ? 21.172 1.071 5.465 1 80.94 52 VAL B N 1
ATOM 2820 C CA . VAL B 1 52 ? 20.953 2.135 6.441 1 80.94 52 VAL B CA 1
ATOM 2821 C C . VAL B 1 52 ? 21.625 3.424 5.953 1 80.94 52 VAL B C 1
ATOM 2823 O O . VAL B 1 52 ? 21.109 4.52 6.191 1 80.94 52 VAL B O 1
ATOM 2826 N N . GLU B 1 53 ? 22.688 3.246 5.203 1 82.75 53 GLU B N 1
ATOM 2827 C CA . GLU B 1 53 ? 23.438 4.406 4.738 1 82.75 53 GLU B CA 1
ATOM 2828 C C . GLU B 1 53 ? 22.625 5.238 3.754 1 82.75 53 GLU B C 1
ATOM 2830 O O . GLU B 1 53 ? 22.875 6.43 3.58 1 82.75 53 GLU B O 1
ATOM 2835 N N . ARG B 1 54 ? 21.688 4.594 3.146 1 84.44 54 ARG B N 1
ATOM 2836 C CA . ARG B 1 54 ? 20.875 5.297 2.172 1 84.44 54 ARG B CA 1
ATOM 2837 C C . ARG B 1 54 ? 19.766 6.086 2.861 1 84.44 54 ARG B C 1
ATOM 2839 O O . ARG B 1 54 ? 19.141 6.965 2.252 1 84.44 54 ARG B O 1
ATOM 2846 N N . ASP B 1 55 ? 19.516 5.801 4.164 1 84.44 55 ASP B N 1
ATOM 2847 C CA . ASP B 1 55 ? 18.516 6.508 4.953 1 84.44 55 ASP B CA 1
ATOM 2848 C C . ASP B 1 55 ? 17.172 6.57 4.215 1 84.44 55 ASP B C 1
ATOM 2850 O O . ASP B 1 55 ? 16.594 7.648 4.055 1 84.44 55 ASP B O 1
ATOM 2854 N N . ALA B 1 56 ? 16.828 5.465 3.686 1 86.12 56 ALA B N 1
ATOM 2855 C CA . ALA B 1 56 ? 15.609 5.387 2.881 1 86.12 56 ALA B CA 1
ATOM 2856 C C . ALA B 1 56 ? 14.453 4.816 3.695 1 86.12 56 ALA B C 1
ATOM 2858 O O . ALA B 1 56 ? 14.664 4.055 4.641 1 86.12 56 ALA B O 1
ATOM 2859 N N . VAL B 1 57 ? 13.266 5.312 3.359 1 87.81 57 VAL B N 1
ATOM 2860 C CA . VAL B 1 57 ? 12.062 4.793 3.996 1 87.81 57 VAL B CA 1
ATOM 2861 C C . VAL B 1 57 ? 10.93 4.715 2.975 1 87.81 57 VAL B C 1
ATOM 2863 O O . VAL B 1 57 ? 10.914 5.461 1.994 1 87.81 57 VAL B O 1
ATOM 2866 N N . SER B 1 58 ? 10.078 3.805 3.172 1 93.81 58 SER B N 1
ATOM 2867 C CA . SER B 1 58 ? 8.906 3.633 2.318 1 93.81 58 SER B CA 1
ATOM 2868 C C . SER B 1 58 ? 7.664 3.312 3.141 1 93.81 58 SER B C 1
ATOM 2870 O O . SER B 1 58 ? 7.75 2.633 4.164 1 93.81 58 SER B O 1
ATOM 2872 N N . TYR B 1 59 ? 6.531 3.887 2.643 1 95.06 59 TYR B N 1
ATOM 2873 C CA . TYR B 1 59 ? 5.246 3.645 3.285 1 95.06 59 TYR B CA 1
ATOM 2874 C C . TYR B 1 59 ? 4.176 3.299 2.254 1 95.06 59 TYR B C 1
ATOM 2876 O O . TYR B 1 59 ? 4.234 3.758 1.11 1 95.06 59 TYR B O 1
ATOM 2884 N N . SER B 1 60 ? 3.295 2.455 2.658 1 97.94 60 SER B N 1
ATOM 2885 C CA . SER B 1 60 ? 2.082 2.182 1.896 1 97.94 60 SER B CA 1
ATOM 2886 C C . SER B 1 60 ? 0.842 2.271 2.779 1 97.94 60 SER B C 1
ATOM 2888 O O . SER B 1 60 ? 0.815 1.715 3.879 1 97.94 60 SER B O 1
ATOM 2890 N N . MET B 1 61 ? -0.095 3.053 2.328 1 98.44 61 MET B N 1
ATOM 2891 C CA . MET B 1 61 ? -1.362 3.201 3.037 1 98.44 61 MET B CA 1
ATOM 2892 C C . MET B 1 61 ? -2.533 2.793 2.148 1 98.44 61 MET B C 1
ATOM 2894 O O . MET B 1 61 ? -2.467 2.926 0.926 1 98.44 61 MET B O 1
ATOM 2898 N N . LEU B 1 62 ? -3.51 2.258 2.775 1 98.44 62 LEU B N 1
ATOM 2899 C CA . LEU B 1 62 ? -4.773 1.846 2.17 1 98.44 62 LEU B CA 1
ATOM 2900 C C . LEU B 1 62 ? -5.957 2.295 3.021 1 98.44 62 LEU B C 1
ATOM 2902 O O . LEU B 1 62 ? -5.918 2.188 4.25 1 98.44 62 LEU B O 1
ATOM 2906 N N . GLY B 1 63 ? -6.957 2.893 2.357 1 98.19 63 GLY B N 1
ATOM 2907 C CA . GLY B 1 63 ? -8.117 3.293 3.135 1 98.19 63 GLY B CA 1
ATOM 2908 C C . GLY B 1 63 ? -9.367 3.455 2.295 1 98.19 63 GLY B C 1
ATOM 2909 O O . GLY B 1 63 ? -9.312 3.416 1.065 1 98.19 63 GLY B O 1
ATOM 2910 N N . TYR B 1 64 ? -10.492 3.553 2.963 1 97.81 64 TYR B N 1
ATOM 2911 C CA . TYR B 1 64 ? -11.82 3.758 2.395 1 97.81 64 TYR B CA 1
ATOM 2912 C C . TYR B 1 64 ? -12.531 4.906 3.092 1 97.81 64 TYR B C 1
ATOM 2914 O O . TYR B 1 64 ? -12.672 4.91 4.316 1 97.81 64 TYR B O 1
ATOM 2922 N N . ASP B 1 65 ? -12.906 5.871 2.363 1 97.69 65 ASP B N 1
ATOM 2923 C CA . ASP B 1 65 ? -13.742 6.961 2.865 1 97.69 65 ASP B CA 1
ATOM 2924 C C . ASP B 1 65 ? -15.219 6.715 2.553 1 97.69 65 ASP B C 1
ATOM 2926 O O . ASP B 1 65 ? -15.625 6.754 1.39 1 97.69 65 ASP B O 1
ATOM 2930 N N . SER B 1 66 ? -16.031 6.562 3.518 1 95.5 66 SER B N 1
ATOM 2931 C CA . SER B 1 66 ? -17.438 6.207 3.314 1 95.5 66 SER B CA 1
ATOM 2932 C C . SER B 1 66 ? -18.25 7.414 2.857 1 95.5 66 SER B C 1
ATOM 2934 O O . SER B 1 66 ? -19.281 7.262 2.205 1 95.5 66 SER B O 1
ATOM 2936 N N . SER B 1 67 ? -17.828 8.617 3.258 1 96 67 SER B N 1
ATOM 2937 C CA . SER B 1 67 ? -18.562 9.812 2.863 1 96 67 SER B CA 1
ATOM 2938 C C . SER B 1 67 ? -18.531 10.016 1.352 1 96 67 SER B C 1
ATOM 2940 O O . SER B 1 67 ? -19.547 10.336 0.736 1 96 67 SER B O 1
ATOM 2942 N N . LEU B 1 68 ? -17.359 9.797 0.787 1 96.75 68 LEU B N 1
ATOM 2943 C CA . LEU B 1 68 ? -17.172 9.969 -0.65 1 96.75 68 LEU B CA 1
ATOM 2944 C C . LEU B 1 68 ? -17.328 8.641 -1.384 1 96.75 68 LEU B C 1
ATOM 2946 O O . LEU B 1 68 ? -17.438 8.617 -2.611 1 96.75 68 LEU B O 1
ATOM 2950 N N . GLU B 1 69 ? -17.281 7.531 -0.646 1 95.88 69 GLU B N 1
ATOM 2951 C CA . GLU B 1 69 ? -17.25 6.176 -1.186 1 95.88 69 GLU B CA 1
ATOM 2952 C C . GLU B 1 69 ? -16.094 5.988 -2.158 1 95.88 69 GLU B C 1
ATOM 2954 O O . GLU B 1 69 ? -16.281 5.527 -3.285 1 95.88 69 GLU B O 1
ATOM 2959 N N . GLN B 1 70 ? -14.922 6.375 -1.703 1 97.31 70 GLN B N 1
ATOM 2960 C CA . GLN B 1 70 ? -13.672 6.277 -2.451 1 97.31 70 GLN B CA 1
ATOM 2961 C C . GLN B 1 70 ? -12.672 5.371 -1.734 1 97.31 70 GLN B C 1
ATOM 2963 O O . GLN B 1 70 ? -12.57 5.402 -0.507 1 97.31 70 GLN B O 1
ATOM 2968 N N . ILE B 1 71 ? -12.031 4.516 -2.514 1 97.56 71 ILE B N 1
ATOM 2969 C CA . ILE B 1 71 ? -10.859 3.789 -2.037 1 97.56 71 ILE B CA 1
ATOM 2970 C C . ILE B 1 71 ? -9.594 4.582 -2.361 1 97.56 71 ILE B C 1
ATOM 2972 O O . ILE B 1 71 ? -9.477 5.164 -3.441 1 97.56 71 ILE B O 1
ATOM 2976 N N . GLY B 1 72 ? -8.711 4.66 -1.418 1 98.62 72 GLY B N 1
ATOM 2977 C CA . GLY B 1 72 ? -7.449 5.352 -1.643 1 98.62 72 GLY B CA 1
ATOM 2978 C C . GLY B 1 72 ? -6.234 4.496 -1.337 1 98.62 72 GLY B C 1
ATOM 2979 O O . GLY B 1 72 ? -6.23 3.74 -0.365 1 98.62 72 GLY B O 1
ATOM 2980 N N . PHE B 1 73 ? -5.207 4.527 -2.215 1 98.88 73 PHE B N 1
ATOM 2981 C CA . PHE B 1 73 ? -3.873 3.977 -2.004 1 98.88 73 PHE B CA 1
ATOM 2982 C C . PHE B 1 73 ? -2.824 5.082 -2.006 1 98.88 73 PHE B C 1
ATOM 2984 O O . PHE B 1 73 ? -2.715 5.84 -2.971 1 98.88 73 PHE B O 1
ATOM 2991 N N . LYS B 1 74 ? -2.107 5.176 -0.96 1 98.75 74 LYS B N 1
ATOM 2992 C CA . LYS B 1 74 ? -1.012 6.141 -0.905 1 98.75 74 LYS B CA 1
ATOM 2993 C C . LYS B 1 74 ? 0.33 5.438 -0.726 1 98.75 74 LYS B C 1
ATOM 2995 O O . LYS B 1 74 ? 0.443 4.496 0.062 1 98.75 74 LYS B O 1
ATOM 3000 N N . THR B 1 75 ? 1.279 5.84 -1.502 1 98.38 75 THR B N 1
ATOM 3001 C CA . THR B 1 75 ? 2.627 5.289 -1.396 1 98.38 75 THR B CA 1
ATOM 3002 C C . THR B 1 75 ? 3.656 6.402 -1.24 1 98.38 75 THR B C 1
ATOM 3004 O O . THR B 1 75 ? 3.426 7.531 -1.677 1 98.38 75 THR B O 1
ATOM 3007 N N . SER B 1 76 ? 4.73 6.086 -0.582 1 95.88 76 SER B N 1
ATOM 3008 C CA . SER B 1 76 ? 5.828 7.031 -0.398 1 95.88 76 SER B CA 1
ATOM 3009 C C . SER B 1 76 ? 7.18 6.32 -0.418 1 95.88 76 SER B C 1
ATOM 3011 O O . SER B 1 76 ? 7.348 5.277 0.219 1 95.88 76 SER B O 1
ATOM 3013 N N . TYR B 1 77 ? 8.039 6.828 -1.185 1 95.31 77 TYR B N 1
ATOM 3014 C CA . TYR B 1 77 ? 9.438 6.414 -1.184 1 95.31 77 TYR B CA 1
ATOM 3015 C C . TYR B 1 77 ? 10.367 7.621 -1.068 1 95.31 77 TYR B C 1
ATOM 3017 O O . TYR B 1 77 ? 10.227 8.594 -1.814 1 95.31 77 TYR B O 1
ATOM 3025 N N . ARG B 1 78 ? 11.203 7.539 -0.12 1 91.56 78 ARG B N 1
ATOM 3026 C CA . ARG B 1 78 ? 12.219 8.578 0.056 1 91.56 78 ARG B CA 1
ATOM 3027 C C . ARG B 1 78 ? 13.609 7.965 0.176 1 91.56 78 ARG B C 1
ATOM 3029 O O . ARG B 1 78 ? 13.797 6.969 0.876 1 91.56 78 ARG B O 1
ATOM 3036 N N . GLN B 1 79 ? 14.477 8.484 -0.596 1 88.56 79 GLN B N 1
ATOM 3037 C CA . GLN B 1 79 ? 15.883 8.188 -0.342 1 88.56 79 GLN B CA 1
ATOM 3038 C C . GLN B 1 79 ? 16.609 9.414 0.191 1 88.56 79 GLN B C 1
ATOM 3040 O O . GLN B 1 79 ? 16.562 10.484 -0.415 1 88.56 79 GLN B O 1
ATOM 3045 N N . GLY B 1 80 ? 17.391 9.195 1.218 1 78.56 80 GLY B N 1
ATOM 3046 C CA . GLY B 1 80 ? 18.125 10.281 1.856 1 78.56 80 GLY B CA 1
ATOM 3047 C C . GLY B 1 80 ? 17.266 11.125 2.77 1 78.56 80 GLY B C 1
ATOM 3048 O O . GLY B 1 80 ? 16.047 11.172 2.609 1 78.56 80 GLY B O 1
ATOM 3049 N N . SER B 1 81 ? 17.906 11.578 3.834 1 61.53 81 SER B N 1
ATOM 3050 C CA . SER B 1 81 ? 17.172 12.383 4.801 1 61.53 81 SER B CA 1
ATOM 3051 C C . SER B 1 81 ? 17.391 13.875 4.562 1 61.53 81 SER B C 1
ATOM 3053 O O . SER B 1 81 ? 16.672 14.711 5.109 1 61.53 81 SER B O 1
ATOM 3055 N N . GLU B 1 82 ? 18.344 14.102 3.727 1 56.44 82 GLU B N 1
ATOM 3056 C CA . GLU B 1 82 ? 18.75 15.508 3.721 1 56.44 82 GLU B CA 1
ATOM 3057 C C . GLU B 1 82 ? 18.156 16.234 2.52 1 56.44 82 GLU B C 1
ATOM 3059 O O . GLU B 1 82 ? 18.125 17.469 2.496 1 56.44 82 GLU B O 1
ATOM 3064 N N . SER B 1 83 ? 17.875 15.477 1.486 1 59.03 83 SER B N 1
ATOM 3065 C CA . SER B 1 83 ? 17.328 16.203 0.342 1 59.03 83 SER B CA 1
ATOM 3066 C C . SER B 1 83 ? 15.906 15.766 0.026 1 59.03 83 SER B C 1
ATOM 3068 O O . SER B 1 83 ? 15.594 14.57 0.071 1 59.03 83 SER B O 1
ATOM 3070 N N . ALA B 1 84 ? 15.094 16.828 -0.052 1 62.75 84 ALA B N 1
ATOM 3071 C CA . ALA B 1 84 ? 13.703 16.656 -0.468 1 62.75 84 ALA B CA 1
ATOM 3072 C C . ALA B 1 84 ? 13.617 16.25 -1.936 1 62.75 84 ALA B C 1
ATOM 3074 O O . ALA B 1 84 ? 12.531 15.914 -2.432 1 62.75 84 ALA B O 1
ATOM 3075 N N . ASP B 1 85 ? 14.703 16.078 -2.414 1 70.94 85 ASP B N 1
ATOM 3076 C CA . ASP B 1 85 ? 14.68 15.961 -3.867 1 70.94 85 ASP B CA 1
ATOM 3077 C C . ASP B 1 85 ? 14.281 14.547 -4.293 1 70.94 85 ASP B C 1
ATOM 3079 O O . ASP B 1 85 ? 13.688 14.367 -5.359 1 70.94 85 ASP B O 1
ATOM 3083 N N . LYS B 1 86 ? 14.469 13.617 -3.414 1 87.44 86 LYS B N 1
ATOM 3084 C CA . LYS B 1 86 ? 14.117 12.242 -3.77 1 87.44 86 LYS B CA 1
ATOM 3085 C C . LYS B 1 86 ? 13.016 11.703 -2.861 1 87.44 86 LYS B C 1
ATOM 3087 O O . LYS B 1 86 ? 13.234 10.758 -2.109 1 87.44 86 LYS B O 1
ATOM 3092 N N . TYR B 1 87 ? 12.023 12.375 -2.875 1 89.88 87 TYR B N 1
ATOM 3093 C CA . TYR B 1 87 ? 10.82 12.016 -2.123 1 89.88 87 TYR B CA 1
ATOM 3094 C C . TYR B 1 87 ? 9.617 11.898 -3.047 1 89.88 87 TYR B C 1
ATOM 3096 O O . TYR B 1 87 ? 9.117 12.906 -3.557 1 89.88 87 TYR B O 1
ATOM 3104 N N . TYR B 1 88 ? 9.141 10.664 -3.275 1 95.19 88 TYR B N 1
ATOM 3105 C CA . TYR B 1 88 ? 8.102 10.367 -4.254 1 95.19 88 TYR B CA 1
ATOM 3106 C C . TYR B 1 88 ? 6.844 9.844 -3.572 1 95.19 88 TYR B C 1
ATOM 3108 O O . TYR B 1 88 ? 6.812 8.703 -3.104 1 95.19 88 TYR B O 1
ATOM 3116 N N . THR B 1 89 ? 5.891 10.703 -3.471 1 96.44 89 THR B N 1
ATOM 3117 C CA . THR B 1 89 ? 4.602 10.312 -2.9 1 96.44 89 THR B CA 1
AT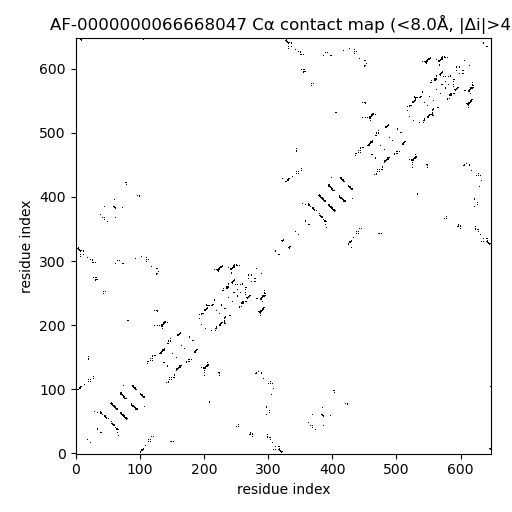OM 3118 C C . THR B 1 89 ? 3.525 10.266 -3.979 1 96.44 89 THR B C 1
ATOM 3120 O O . THR B 1 89 ? 3.512 11.102 -4.887 1 96.44 89 THR B O 1
ATOM 3123 N N . THR B 1 90 ? 2.686 9.258 -3.961 1 98.5 90 THR B N 1
ATOM 3124 C CA . THR B 1 90 ? 1.552 9.141 -4.871 1 98.5 90 THR B CA 1
ATOM 3125 C C . THR B 1 90 ? 0.28 8.789 -4.105 1 98.5 90 THR B C 1
ATOM 3127 O O . THR B 1 90 ? 0.345 8.289 -2.977 1 98.5 90 THR B O 1
ATOM 3130 N N . ILE B 1 91 ? -0.821 9.102 -4.676 1 98.81 91 ILE B N 1
ATOM 3131 C CA . ILE B 1 91 ? -2.105 8.594 -4.207 1 98.81 91 ILE B CA 1
ATOM 3132 C C . ILE B 1 91 ? -2.992 8.25 -5.398 1 98.81 91 ILE B C 1
ATOM 3134 O O . ILE B 1 91 ? -3.023 8.984 -6.391 1 98.81 91 ILE B O 1
ATOM 3138 N N . SER B 1 92 ? -3.639 7.129 -5.406 1 98.75 92 SER B N 1
ATOM 3139 C CA . SER B 1 92 ? -4.645 6.742 -6.391 1 98.75 92 SER B CA 1
ATOM 3140 C C . SER B 1 92 ? -6.016 6.586 -5.75 1 98.75 92 SER B C 1
ATOM 3142 O O . SER B 1 92 ? -6.125 6.164 -4.598 1 98.75 92 SER B O 1
ATOM 3144 N N . LEU B 1 93 ? -7.008 6.973 -6.484 1 98.62 93 LEU B N 1
ATOM 3145 C CA . LEU B 1 93 ? -8.391 6.93 -6.023 1 98.62 93 LEU B CA 1
ATOM 3146 C C . LEU B 1 93 ? -9.25 6.066 -6.941 1 98.62 93 LEU B C 1
ATOM 3148 O O . LEU B 1 93 ? -9.086 6.102 -8.164 1 98.62 93 LEU B O 1
ATOM 3152 N N . TYR B 1 94 ? -10.125 5.32 -6.344 1 97.19 94 TYR B N 1
ATOM 3153 C CA . TYR B 1 94 ? -11.117 4.508 -7.039 1 97.19 94 TYR B CA 1
ATOM 3154 C C . TYR B 1 94 ? -12.523 4.777 -6.5 1 97.19 94 TYR B C 1
ATOM 3156 O O . TYR B 1 94 ? -12.719 4.883 -5.285 1 97.19 94 TYR B O 1
ATOM 3164 N N . ASP B 1 95 ? -13.469 4.887 -7.391 1 95.62 95 ASP B N 1
ATOM 3165 C CA . ASP B 1 95 ? -14.867 5.094 -7.027 1 95.62 95 ASP B CA 1
ATOM 3166 C C . ASP B 1 95 ? -15.547 3.768 -6.691 1 95.62 95 ASP B C 1
ATOM 3168 O O . ASP B 1 95 ? -15.812 2.957 -7.578 1 95.62 95 ASP B O 1
ATOM 3172 N N . ASP B 1 96 ? -15.867 3.574 -5.438 1 93.44 96 ASP B N 1
ATOM 3173 C CA . ASP B 1 96 ? -16.422 2.303 -4.992 1 93.44 96 ASP B CA 1
ATOM 3174 C C . ASP B 1 96 ? -17.875 2.145 -5.473 1 93.44 96 ASP B C 1
ATOM 3176 O O . ASP B 1 96 ? -18.391 1.03 -5.527 1 93.44 96 ASP B O 1
ATOM 3180 N N . THR B 1 97 ? -18.547 3.223 -5.754 1 92.12 97 THR B N 1
ATOM 3181 C CA . THR B 1 97 ? -19.922 3.156 -6.238 1 92.12 97 THR B CA 1
ATOM 3182 C C . THR B 1 97 ? -19.984 2.543 -7.637 1 92.12 97 THR B C 1
ATOM 3184 O O . THR B 1 97 ? -20.797 1.657 -7.898 1 92.12 97 THR B O 1
ATOM 3187 N N . THR B 1 98 ? -19.078 2.957 -8.508 1 91.06 98 THR B N 1
ATOM 3188 C CA . THR B 1 98 ? -19.109 2.514 -9.898 1 91.06 98 THR B CA 1
ATOM 3189 C C . THR B 1 98 ? -18.141 1.363 -10.117 1 91.06 98 THR B C 1
ATOM 3191 O O . THR B 1 98 ? -18.25 0.626 -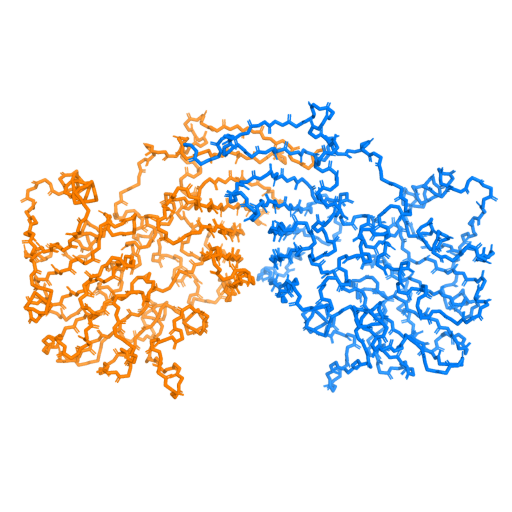11.094 1 91.06 98 THR B O 1
ATOM 3194 N N . GLY B 1 99 ? -17.172 1.233 -9.227 1 92 99 GLY B N 1
ATOM 3195 C CA . GLY B 1 99 ? -16.109 0.26 -9.398 1 92 99 GLY B CA 1
ATOM 3196 C C . GLY B 1 99 ? -15.031 0.721 -10.367 1 92 99 GLY B C 1
ATOM 3197 O O . GLY B 1 99 ? -14.227 -0.086 -10.836 1 92 99 GLY B O 1
ATOM 3198 N N . LEU B 1 100 ? -14.953 2.039 -10.688 1 94.44 100 LEU B N 1
ATOM 3199 C CA . LEU B 1 100 ? -14.047 2.537 -11.719 1 94.44 100 LEU B CA 1
ATOM 3200 C C . LEU B 1 100 ? -12.875 3.287 -11.102 1 94.44 100 LEU B C 1
ATOM 3202 O O . LEU B 1 100 ? -13.016 3.889 -10.031 1 94.44 100 LEU B O 1
ATOM 3206 N N . PRO B 1 101 ? -11.703 3.217 -11.789 1 96.5 101 PRO B N 1
ATOM 3207 C CA . PRO B 1 101 ? -10.609 4.082 -11.352 1 96.5 101 PRO B CA 1
ATOM 3208 C C . PRO B 1 101 ? -10.891 5.562 -11.602 1 96.5 101 PRO B C 1
ATOM 3210 O O . PRO B 1 101 ? -11.656 5.906 -12.508 1 96.5 101 PRO B O 1
ATOM 3213 N N . PHE B 1 102 ? -10.258 6.391 -10.844 1 97.31 102 PHE B N 1
ATOM 3214 C CA . PHE B 1 102 ? -10.516 7.82 -10.992 1 97.31 102 PHE B CA 1
ATOM 3215 C C . PHE B 1 102 ? -9.227 8.578 -11.281 1 97.31 102 PHE B C 1
ATOM 3217 O O . PHE B 1 102 ? -9.023 9.062 -12.398 1 97.31 102 PHE B O 1
ATOM 3224 N N . ALA B 1 103 ? -8.266 8.5 -10.344 1 98.38 103 ALA B N 1
ATOM 3225 C CA . ALA B 1 103 ? -7.09 9.344 -10.531 1 98.38 103 ALA B CA 1
ATOM 3226 C C . ALA B 1 103 ? -5.848 8.695 -9.914 1 98.38 103 ALA B C 1
ATOM 3228 O O . ALA B 1 103 ? -5.953 7.926 -8.953 1 98.38 103 ALA B O 1
ATOM 3229 N N . PHE B 1 104 ? -4.742 8.875 -10.508 1 98.75 104 PHE B N 1
ATOM 3230 C CA . PHE B 1 104 ? -3.393 8.688 -9.984 1 98.75 104 PHE B CA 1
ATOM 3231 C C . PHE B 1 104 ? -2.613 10 -10.016 1 98.75 104 PHE B C 1
ATOM 3233 O O . PHE B 1 104 ? -2.449 10.602 -11.078 1 98.75 104 PHE B O 1
ATOM 3240 N N . MET B 1 105 ? -2.062 10.43 -8.797 1 98.69 105 MET B N 1
ATOM 3241 C CA . MET B 1 105 ? -1.534 11.789 -8.82 1 98.69 105 MET B CA 1
ATOM 3242 C C . MET B 1 105 ? -0.381 11.938 -7.828 1 98.69 105 MET B C 1
ATOM 3244 O O . MET B 1 105 ? -0.217 11.109 -6.93 1 98.69 105 MET B O 1
ATOM 3248 N N . ASP B 1 106 ? 0.45 13 -8.07 1 97.94 106 ASP B N 1
ATOM 3249 C CA . ASP B 1 106 ? 1.39 13.445 -7.047 1 97.94 106 ASP B CA 1
ATOM 3250 C C . ASP B 1 106 ? 0.665 13.789 -5.746 1 97.94 106 ASP B C 1
ATOM 3252 O O . ASP B 1 106 ? -0.404 14.406 -5.773 1 97.94 106 ASP B O 1
ATOM 3256 N N . CYS B 1 107 ? 1.263 13.398 -4.652 1 97.19 107 CYS B N 1
ATOM 3257 C CA . CYS B 1 107 ? 0.537 13.492 -3.393 1 97.19 107 CYS B CA 1
ATOM 3258 C C . CYS B 1 107 ? 1.09 14.617 -2.527 1 97.19 107 CYS B C 1
ATOM 3260 O O . CYS B 1 107 ? 0.676 14.781 -1.379 1 97.19 107 CYS B O 1
ATOM 3262 N N . GLN B 1 108 ? 2.045 15.391 -2.998 1 94.44 108 GLN B N 1
ATOM 3263 C CA . GLN B 1 108 ? 2.693 16.406 -2.184 1 94.44 108 GLN B CA 1
ATOM 3264 C C . GLN B 1 108 ? 1.684 17.453 -1.695 1 94.44 108 GLN B C 1
ATOM 3266 O O . GLN B 1 108 ? 1.643 17.766 -0.506 1 94.44 108 GLN B O 1
ATOM 3271 N N . ARG B 1 109 ? 0.845 17.922 -2.59 1 95.88 109 ARG B N 1
ATOM 3272 C CA . ARG B 1 109 ? -0.123 18.953 -2.221 1 95.88 109 ARG B CA 1
ATOM 3273 C C . ARG B 1 109 ? -1.159 18.406 -1.245 1 95.88 109 ARG B C 1
ATOM 3275 O O . ARG B 1 109 ? -1.644 19.125 -0.375 1 95.88 109 ARG B O 1
ATOM 3282 N N . VAL B 1 110 ? -1.491 17.156 -1.445 1 97.75 110 VAL B N 1
ATOM 3283 C CA . VAL B 1 110 ? -2.453 16.516 -0.554 1 97.75 110 VAL B CA 1
ATOM 3284 C C . VAL B 1 110 ? -1.919 16.531 0.877 1 97.75 110 VAL B C 1
ATOM 3286 O O . VAL B 1 110 ? -2.59 17.016 1.792 1 97.75 110 VAL B O 1
ATOM 3289 N N . GLY B 1 111 ? -0.669 16.062 1.059 1 96 111 GLY B N 1
ATOM 3290 C CA . GLY B 1 111 ? -0.045 16.047 2.373 1 96 111 GLY B CA 1
ATOM 3291 C C . GLY B 1 111 ? 0.161 17.438 2.947 1 96 111 GLY B C 1
ATOM 3292 O O . GLY B 1 111 ? -0.072 17.656 4.137 1 96 111 GLY B O 1
ATOM 3293 N N . ALA B 1 112 ? 0.528 18.344 2.084 1 94.94 112 ALA B N 1
ATOM 3294 C CA . ALA B 1 112 ? 0.837 19.719 2.492 1 94.94 112 ALA B CA 1
ATOM 3295 C C . ALA B 1 112 ? -0.421 20.453 2.953 1 94.94 112 ALA B C 1
ATOM 3297 O O . ALA B 1 112 ? -0.336 21.469 3.627 1 94.94 112 ALA B O 1
ATOM 3298 N N . ALA B 1 113 ? -1.575 19.875 2.6 1 96.94 113 ALA B N 1
ATOM 3299 C CA . ALA B 1 113 ? -2.84 20.5 2.973 1 96.94 113 ALA B CA 1
ATOM 3300 C C . ALA B 1 113 ? -3.477 19.797 4.164 1 96.94 113 ALA B C 1
ATOM 3302 O O . ALA B 1 113 ? -3.799 20.422 5.172 1 96.94 113 ALA B O 1
ATOM 3303 N N . ARG B 1 114 ? -3.551 18.5 4.07 1 97.94 114 ARG B N 1
ATOM 3304 C CA . ARG B 1 114 ? -4.289 17.781 5.105 1 97.94 114 ARG B CA 1
ATOM 3305 C C . ARG B 1 114 ? -3.525 17.797 6.426 1 97.94 114 ARG B C 1
ATOM 3307 O O . ARG B 1 114 ? -4.129 17.75 7.5 1 97.94 114 ARG B O 1
ATOM 3314 N N . THR B 1 115 ? -2.164 17.875 6.406 1 97.25 115 THR B N 1
ATOM 3315 C CA . THR B 1 115 ? -1.359 17.844 7.621 1 97.25 115 THR B CA 1
ATOM 3316 C C . THR B 1 115 ? -1.593 19.078 8.469 1 97.25 115 THR B C 1
ATOM 3318 O O . THR B 1 115 ? -1.96 18.984 9.641 1 97.25 115 THR B O 1
ATOM 3321 N N . PRO B 1 116 ? -1.481 20.25 7.918 1 97.31 116 PRO B N 1
ATOM 3322 C CA . PRO B 1 116 ? -1.805 21.422 8.734 1 97.31 116 PRO B CA 1
ATOM 3323 C C . PRO B 1 116 ? -3.275 21.469 9.148 1 97.31 116 PRO B C 1
ATOM 3325 O O . PRO B 1 116 ? -3.605 21.984 10.219 1 97.31 116 PRO B O 1
ATOM 3328 N N . ALA B 1 117 ? -4.156 20.906 8.328 1 98.62 117 ALA B N 1
ATOM 3329 C CA . ALA B 1 117 ? -5.559 20.828 8.727 1 98.62 117 ALA B CA 1
ATOM 3330 C C . ALA B 1 117 ? -5.715 19.969 9.977 1 98.62 117 ALA B C 1
ATOM 3332 O O . ALA B 1 117 ? -6.438 20.328 10.906 1 98.62 117 ALA B O 1
ATOM 3333 N N . THR B 1 118 ? -5.051 18.844 10 1 98.44 118 THR B N 1
ATOM 3334 C CA . THR B 1 118 ? -5.055 17.984 11.18 1 98.44 118 THR B CA 1
ATOM 3335 C C . THR B 1 118 ? -4.531 18.734 12.398 1 98.44 118 THR B C 1
ATOM 3337 O O . THR B 1 118 ? -5.098 18.625 13.492 1 98.44 118 THR B O 1
ATOM 3340 N N . THR B 1 119 ? -3.48 19.438 12.188 1 98.12 119 THR B N 1
ATOM 3341 C CA . THR B 1 119 ? -2.902 20.234 13.266 1 98.12 119 THR B CA 1
ATOM 3342 C C . THR B 1 119 ? -3.906 21.266 13.781 1 98.12 119 THR B C 1
ATOM 3344 O O . THR B 1 119 ? -4.098 21.406 14.992 1 98.12 119 THR B O 1
ATOM 3347 N N . ALA B 1 120 ? -4.551 21.953 12.906 1 98.62 120 ALA B N 1
ATOM 3348 C CA . ALA B 1 120 ? -5.531 22.984 13.258 1 98.62 120 ALA B CA 1
ATOM 3349 C C . ALA B 1 120 ? -6.715 22.375 14 1 98.62 120 ALA B C 1
ATOM 3351 O O . ALA B 1 120 ? -7.188 22.938 14.992 1 98.62 120 ALA B O 1
ATOM 3352 N N . ILE B 1 121 ? -7.188 21.266 13.516 1 98.81 121 ILE B N 1
ATOM 3353 C CA . ILE B 1 121 ? -8.305 20.578 14.148 1 98.81 121 ILE B CA 1
ATOM 3354 C C . ILE B 1 121 ? -7.902 20.141 15.562 1 98.81 121 ILE B C 1
ATOM 3356 O O . ILE B 1 121 ? -8.68 20.281 16.5 1 98.81 121 ILE B O 1
ATOM 3360 N N . THR B 1 122 ? -6.695 19.625 15.672 1 98.75 122 THR B N 1
ATOM 3361 C CA . THR B 1 122 ? -6.18 19.234 16.984 1 98.75 122 THR B CA 1
ATOM 3362 C C . THR B 1 122 ? -6.156 20.422 17.922 1 98.75 122 THR B C 1
ATOM 3364 O O . THR B 1 122 ? -6.629 20.344 19.062 1 98.75 122 THR B O 1
ATOM 3367 N N . ALA B 1 123 ? -5.68 21.516 17.484 1 98.75 123 ALA B N 1
ATOM 3368 C CA . ALA B 1 123 ? -5.594 22.734 18.312 1 98.75 123 ALA B CA 1
ATOM 3369 C C . ALA B 1 123 ? -6.984 23.219 18.703 1 98.75 123 ALA B C 1
ATOM 3371 O O . ALA B 1 123 ? -7.211 23.609 19.844 1 98.75 123 ALA B O 1
ATOM 3372 N N . LYS B 1 124 ? -7.887 23.203 17.75 1 98.44 124 LYS B N 1
ATOM 3373 C CA . LYS B 1 124 ? -9.258 23.641 17.984 1 98.44 124 LYS B CA 1
ATOM 3374 C C . LYS B 1 124 ? -9.875 22.891 19.172 1 98.44 124 LYS B C 1
ATOM 3376 O O . LYS B 1 124 ? -10.586 23.484 19.984 1 98.44 124 LYS B O 1
ATOM 3381 N N . HIS B 1 125 ? -9.531 21.625 19.281 1 98.31 125 HIS B N 1
ATOM 3382 C CA . HIS B 1 125 ? -10.203 20.781 20.266 1 98.31 125 HIS B CA 1
ATOM 3383 C C . HIS B 1 125 ? -9.383 20.672 21.547 1 98.31 125 HIS B C 1
ATOM 3385 O O . HIS B 1 125 ? -9.914 20.312 22.594 1 98.31 125 HIS B O 1
ATOM 3391 N N . CYS B 1 126 ? -8.062 21 21.453 1 98.38 126 CYS B N 1
ATOM 3392 C CA . CYS B 1 126 ? -7.211 20.594 22.562 1 98.38 126 CYS B CA 1
ATOM 3393 C C . CYS B 1 126 ? -6.543 21.812 23.203 1 98.38 126 CYS B C 1
ATOM 3395 O O . CYS B 1 126 ? -6.012 21.719 24.312 1 98.38 126 CYS B O 1
ATOM 3397 N N . ALA B 1 127 ? -6.504 22.906 22.547 1 98.44 127 ALA B N 1
ATOM 3398 C CA . ALA B 1 127 ? -5.926 24.109 23.141 1 98.44 127 ALA B CA 1
ATOM 3399 C C . ALA B 1 127 ? -6.75 24.578 24.328 1 98.44 127 ALA B C 1
ATOM 3401 O O . ALA B 1 127 ? -7.953 24.328 24.406 1 98.44 127 ALA B O 1
ATOM 3402 N N . ARG B 1 128 ? -6.105 25.234 25.25 1 97.75 128 ARG B N 1
ATOM 3403 C CA . ARG B 1 128 ? -6.848 25.797 26.359 1 97.75 128 ARG B CA 1
ATOM 3404 C C . ARG B 1 128 ? -7.746 26.938 25.891 1 97.75 128 ARG B C 1
ATOM 3406 O O . ARG B 1 128 ? -7.434 27.625 24.922 1 97.75 128 ARG B O 1
ATOM 3413 N N . GLU B 1 129 ? -8.867 27.125 26.578 1 95.94 129 GLU B N 1
ATOM 3414 C CA . GLU B 1 129 ? -9.734 28.266 26.297 1 95.94 129 GLU B CA 1
ATOM 3415 C C . GLU B 1 129 ? -8.977 29.578 26.406 1 95.94 129 GLU B C 1
ATOM 3417 O O . GLU B 1 129 ? -8.203 29.781 27.359 1 95.94 129 GLU B O 1
ATOM 3422 N N . GLY B 1 130 ? -9.047 30.375 25.406 1 96.06 130 GLY B N 1
ATOM 3423 C CA . GLY B 1 130 ? -8.43 31.688 25.469 1 96.06 130 GLY B CA 1
ATOM 3424 C C . GLY B 1 130 ? -7 31.703 24.969 1 96.06 130 GLY B C 1
ATOM 3425 O O . GLY B 1 130 ? -6.301 32.719 25.094 1 96.06 130 GLY B O 1
ATOM 3426 N N . ALA B 1 131 ? -6.52 30.641 24.422 1 97.75 131 ALA B N 1
ATOM 3427 C CA . ALA B 1 131 ? -5.18 30.609 23.844 1 97.75 131 ALA B CA 1
ATOM 3428 C C . ALA B 1 131 ? -4.988 31.75 22.844 1 97.75 131 ALA B C 1
ATOM 3430 O O . ALA B 1 131 ? -5.867 32.031 22.016 1 97.75 131 ALA B O 1
ATOM 3431 N N . THR B 1 132 ? -3.797 32.469 22.906 1 98.25 132 THR B N 1
ATOM 3432 C CA . THR B 1 132 ? -3.588 33.594 22.047 1 98.25 132 THR B CA 1
ATOM 3433 C C . THR B 1 132 ? -2.209 33.562 21.391 1 98.25 132 THR B C 1
ATOM 3435 O O . THR B 1 132 ? -1.933 34.281 20.438 1 98.25 132 THR B O 1
ATOM 3438 N N . LYS B 1 133 ? -1.356 32.625 21.828 1 98.75 133 LYS B N 1
ATOM 3439 C CA . LYS B 1 133 ? 0.023 32.562 21.359 1 98.75 133 LYS B CA 1
ATOM 3440 C C . LYS B 1 133 ? 0.341 31.203 20.75 1 98.75 133 LYS B C 1
ATOM 3442 O O . LYS B 1 133 ? 0.126 30.156 21.375 1 98.75 133 LYS B O 1
ATOM 3447 N N . ALA B 1 134 ? 0.827 31.25 19.531 1 98.75 134 ALA B N 1
ATOM 3448 C CA . ALA B 1 134 ? 1.2 30.016 18.859 1 98.75 134 ALA B CA 1
ATOM 3449 C C . ALA B 1 134 ? 2.627 30.094 18.328 1 98.75 134 ALA B C 1
ATOM 3451 O O . ALA B 1 134 ? 3.049 31.125 17.812 1 98.75 134 ALA B O 1
ATOM 3452 N N . LEU B 1 135 ? 3.32 28.984 18.469 1 98.12 135 LEU B N 1
ATOM 3453 C CA . LEU B 1 135 ? 4.68 28.844 17.969 1 98.12 135 LEU B CA 1
ATOM 3454 C C . LEU B 1 135 ? 4.762 27.703 16.953 1 98.12 135 LEU B C 1
ATOM 3456 O O . LEU B 1 135 ? 4.391 26.562 17.266 1 98.12 135 LEU B O 1
ATOM 3460 N N . MET B 1 136 ? 5.195 28.016 15.734 1 97.06 136 MET B N 1
ATOM 3461 C CA . MET B 1 136 ? 5.496 27.031 14.695 1 97.06 136 MET B CA 1
ATOM 3462 C C . MET B 1 136 ? 7 26.781 14.609 1 97.06 136 MET B C 1
ATOM 3464 O O . MET B 1 136 ? 7.781 27.719 14.43 1 97.06 136 MET B O 1
ATOM 3468 N N . ILE B 1 137 ? 7.332 25.516 14.797 1 95.88 137 ILE B N 1
ATOM 3469 C CA . ILE B 1 137 ? 8.734 25.125 14.664 1 95.88 137 ILE B CA 1
ATOM 3470 C C . ILE B 1 137 ? 8.922 24.266 13.422 1 95.88 137 ILE B C 1
ATOM 3472 O O . ILE B 1 137 ? 8.406 23.141 13.352 1 95.88 137 ILE B O 1
ATOM 3476 N N . GLY B 1 138 ? 9.711 24.734 12.461 1 93.69 138 GLY B N 1
ATOM 3477 C CA . GLY B 1 138 ? 9.945 24.047 11.203 1 93.69 138 GLY B CA 1
ATOM 3478 C C . GLY B 1 138 ? 9.336 24.75 10.008 1 93.69 138 GLY B C 1
ATOM 3479 O O . GLY B 1 138 ? 8.203 25.25 10.086 1 93.69 138 GLY B O 1
ATOM 3480 N N . THR B 1 139 ? 10.109 24.812 8.93 1 92.38 139 THR B N 1
ATOM 3481 C CA . THR B 1 139 ? 9.672 25.516 7.727 1 92.38 139 THR B CA 1
ATOM 3482 C C . THR B 1 139 ? 9.758 24.594 6.508 1 92.38 139 THR B C 1
ATOM 3484 O O . THR B 1 139 ? 10.055 25.047 5.402 1 92.38 139 THR B O 1
ATOM 3487 N N . GLY B 1 140 ? 9.586 23.266 6.754 1 88.25 140 GLY B N 1
ATOM 3488 C CA . GLY B 1 140 ? 9.422 22.328 5.656 1 88.25 140 GLY B CA 1
ATOM 3489 C C . GLY B 1 140 ? 8.047 22.375 5.027 1 88.25 140 GLY B C 1
ATOM 3490 O O . GLY B 1 140 ? 7.215 23.203 5.402 1 88.25 140 GLY B O 1
ATOM 3491 N N . VAL B 1 141 ? 7.844 21.438 4.168 1 83.62 141 VAL B N 1
ATOM 3492 C CA . VAL B 1 141 ? 6.605 21.406 3.395 1 83.62 141 VAL B CA 1
ATOM 3493 C C . VAL B 1 141 ? 5.406 21.328 4.336 1 83.62 141 VAL B C 1
ATOM 3495 O O . VAL B 1 141 ? 4.395 22 4.113 1 83.62 141 VAL B O 1
ATOM 3498 N N . GLN B 1 142 ? 5.543 20.656 5.414 1 84.5 142 GLN B N 1
ATOM 3499 C CA . GLN B 1 142 ? 4.422 20.453 6.328 1 84.5 142 GLN B CA 1
ATOM 3500 C C . GLN B 1 142 ? 4.176 21.703 7.18 1 84.5 142 GLN B C 1
ATOM 3502 O O . GLN B 1 142 ? 3.049 21.953 7.602 1 84.5 142 GLN B O 1
ATOM 3507 N N . GLY B 1 143 ? 5.199 22.422 7.453 1 89.31 143 GLY B N 1
ATOM 3508 C CA . GLY B 1 143 ? 5.102 23.531 8.383 1 89.31 143 GLY B CA 1
ATOM 3509 C C . GLY B 1 143 ? 4.703 24.828 7.715 1 89.31 143 GLY B C 1
ATOM 3510 O O . GLY B 1 143 ? 4.16 25.734 8.367 1 89.31 143 GLY B O 1
ATOM 3511 N N . ARG B 1 144 ? 4.891 24.906 6.422 1 93.38 144 ARG B N 1
ATOM 3512 C CA . ARG B 1 144 ? 4.742 26.172 5.688 1 93.38 144 ARG B CA 1
ATOM 3513 C C . ARG B 1 144 ? 3.289 26.625 5.684 1 93.38 144 ARG B C 1
ATOM 3515 O O . ARG B 1 144 ? 3.018 27.828 5.645 1 93.38 144 ARG B O 1
ATOM 3522 N N . ASN B 1 145 ? 2.404 25.656 5.773 1 95.31 145 ASN B N 1
ATOM 3523 C CA . ASN B 1 145 ? 0.99 26 5.664 1 95.31 145 ASN B CA 1
ATOM 3524 C C . ASN B 1 145 ? 0.31 26 7.031 1 95.31 145 ASN B C 1
ATOM 3526 O O . ASN B 1 145 ? -0.87 26.344 7.141 1 95.31 145 ASN B O 1
ATOM 3530 N N . THR B 1 146 ? 0.979 25.812 8.07 1 97.25 146 THR B N 1
ATOM 3531 C CA . THR B 1 146 ? 0.359 25.484 9.352 1 97.25 146 THR B CA 1
ATOM 3532 C C . THR B 1 146 ? -0.26 26.734 9.977 1 97.25 146 THR B C 1
ATOM 3534 O O . THR B 1 146 ? -1.404 26.703 10.438 1 97.25 146 THR B O 1
ATOM 3537 N N . LEU B 1 147 ? 0.391 27.875 9.961 1 98.06 147 LEU B N 1
ATOM 3538 C CA . LEU B 1 147 ? -0.051 29.047 10.703 1 98.06 147 LEU B CA 1
ATOM 3539 C C . LEU B 1 147 ? -1.376 29.578 10.156 1 98.06 147 LEU B C 1
ATOM 3541 O O . LEU B 1 147 ? -2.311 29.828 10.922 1 98.06 147 LEU B O 1
ATOM 3545 N N . PRO B 1 148 ? -1.534 29.656 8.82 1 97.88 148 PRO B N 1
ATOM 3546 C CA . PRO B 1 148 ? -2.85 30.078 8.32 1 97.88 148 PRO B CA 1
ATOM 3547 C C . PRO B 1 148 ? -3.961 29.109 8.727 1 97.88 148 PRO B C 1
ATOM 3549 O O . PRO B 1 148 ? -5.086 29.531 8.992 1 97.88 148 PRO B O 1
ATOM 3552 N N . TYR B 1 149 ? -3.688 27.828 8.75 1 98.38 149 TYR B N 1
ATOM 3553 C CA . TYR B 1 149 ? -4.676 26.844 9.164 1 98.38 149 TYR B CA 1
ATOM 3554 C C . TYR B 1 149 ? -5.027 27 10.633 1 98.38 149 TYR B C 1
ATOM 3556 O O . TYR B 1 149 ? -6.203 26.953 11.008 1 98.38 149 TYR B O 1
ATOM 3564 N N . LEU B 1 150 ? -4.023 27.266 11.477 1 98.38 150 LEU B N 1
ATOM 3565 C CA . LEU B 1 150 ? -4.258 27.5 12.898 1 98.38 150 LEU B CA 1
ATOM 3566 C C . LEU B 1 150 ? -5.152 28.719 13.109 1 98.38 150 LEU B C 1
ATOM 3568 O O . LEU B 1 150 ? -6.117 28.656 13.867 1 98.38 150 LEU B O 1
ATOM 3572 N N . LEU B 1 151 ? -4.848 29.75 12.383 1 98.12 151 LEU B N 1
ATOM 3573 C CA . LEU B 1 151 ? -5.613 30.984 12.508 1 98.12 151 LEU B CA 1
ATOM 3574 C C . LEU B 1 151 ? -7.051 30.781 12.039 1 98.12 151 LEU B C 1
ATOM 3576 O O . LEU B 1 151 ? -7.977 31.406 12.578 1 98.12 151 LEU B O 1
ATOM 3580 N N . THR B 1 152 ? -7.203 30 11.047 1 98.44 152 THR B N 1
ATOM 3581 C CA . THR B 1 152 ? -8.539 29.703 10.539 1 98.44 152 THR B CA 1
ATOM 3582 C C . THR B 1 152 ? -9.367 28.969 11.594 1 98.44 152 THR B C 1
ATOM 3584 O O . THR B 1 152 ? -10.547 29.266 11.781 1 98.44 152 THR B O 1
ATOM 3587 N N . ALA B 1 153 ? -8.789 28.047 12.289 1 98.38 153 ALA B N 1
ATOM 3588 C CA . ALA B 1 153 ? -9.484 27.266 13.297 1 98.38 153 ALA B CA 1
ATOM 3589 C C . ALA B 1 153 ? -9.625 28.031 14.602 1 98.38 153 ALA B C 1
ATOM 3591 O O . ALA B 1 153 ? -10.57 27.812 15.367 1 98.38 153 ALA B O 1
ATOM 3592 N N . LEU B 1 154 ? -8.617 28.906 14.883 1 98.44 154 LEU B N 1
ATOM 3593 C CA . LEU B 1 154 ? -8.562 29.703 16.109 1 98.44 154 LEU B CA 1
ATOM 3594 C C . LEU B 1 154 ? -8.336 31.172 15.781 1 98.44 154 LEU B C 1
ATOM 3596 O O . LEU B 1 154 ? -7.246 31.703 16 1 98.44 154 LEU B O 1
ATOM 3600 N N . PRO B 1 155 ? -9.359 31.844 15.43 1 97.25 155 PRO B N 1
ATOM 3601 C CA . PRO B 1 155 ? -9.234 33.219 14.922 1 97.25 155 PRO B CA 1
ATOM 3602 C C . PRO B 1 155 ? -8.773 34.188 16 1 97.25 155 PRO B C 1
ATOM 3604 O O . PRO B 1 155 ? -8.344 35.312 15.68 1 97.25 155 PRO B O 1
ATOM 3607 N N . ASP B 1 156 ? -8.805 33.812 17.234 1 96.75 156 ASP B N 1
ATOM 3608 C CA . ASP B 1 156 ? -8.477 34.719 18.328 1 96.75 156 ASP B CA 1
ATOM 3609 C C . ASP B 1 156 ? -6.977 34.719 18.625 1 96.75 156 ASP B C 1
ATOM 3611 O O . ASP B 1 156 ? -6.5 35.438 19.484 1 96.75 156 ASP B O 1
ATOM 3615 N N . LEU B 1 157 ? -6.223 33.906 17.891 1 98.25 157 LEU B N 1
ATOM 3616 C CA . LEU B 1 157 ? -4.773 33.938 18.047 1 98.25 157 LEU B CA 1
ATOM 3617 C C . LEU B 1 157 ? -4.215 35.312 17.719 1 98.25 157 LEU B C 1
ATOM 3619 O O . LEU B 1 157 ? -4.598 35.906 16.719 1 98.25 157 LEU B O 1
ATOM 3623 N N . GLN B 1 158 ? -3.301 35.75 18.547 1 97.81 158 GLN B N 1
ATOM 3624 C CA . GLN B 1 158 ? -2.773 37.094 18.406 1 97.81 158 GLN B CA 1
ATOM 3625 C C . GLN B 1 158 ? -1.287 37.062 18.062 1 97.81 158 GLN B C 1
ATOM 3627 O O . GLN B 1 158 ? -0.853 37.719 17.109 1 97.81 158 GLN B O 1
ATOM 3632 N N . GLU B 1 159 ? -0.544 36.344 18.844 1 98.38 159 GLU B N 1
ATOM 3633 C CA . GLU B 1 159 ? 0.901 36.281 18.641 1 98.38 159 GLU B CA 1
ATOM 3634 C C . GLU B 1 159 ? 1.302 35 17.922 1 98.38 159 GLU B C 1
ATOM 3636 O O . GLU B 1 159 ? 1.098 33.875 18.438 1 98.38 159 GLU B O 1
ATOM 3641 N N . LEU B 1 160 ? 1.807 35.156 16.75 1 98.56 160 LEU B N 1
ATOM 3642 C CA . LEU B 1 160 ? 2.293 34.031 15.945 1 98.56 160 LEU B CA 1
ATOM 3643 C C . LEU B 1 160 ? 3.812 34.062 15.828 1 98.56 160 LEU B C 1
ATOM 3645 O O . LEU B 1 160 ? 4.383 35.062 15.398 1 98.56 160 LEU B O 1
ATOM 3649 N N . ARG B 1 161 ? 4.43 33.031 16.234 1 98.31 161 ARG B N 1
ATOM 3650 C CA . ARG B 1 161 ? 5.887 32.938 16.219 1 98.31 161 ARG B CA 1
ATOM 3651 C C . ARG B 1 161 ? 6.352 31.797 15.32 1 98.31 161 ARG B C 1
ATOM 3653 O O . ARG B 1 161 ? 5.648 30.797 15.164 1 98.31 161 ARG B O 1
ATOM 3660 N N . LEU B 1 162 ? 7.504 31.984 14.703 1 97.25 162 LEU B N 1
ATOM 3661 C CA . LEU B 1 162 ? 8.086 31.016 13.789 1 97.25 162 LEU B CA 1
ATOM 3662 C C . LEU B 1 162 ? 9.562 30.797 14.094 1 97.25 162 LEU B C 1
ATOM 3664 O O . LEU B 1 162 ? 10.312 31.766 14.242 1 97.25 162 LEU B O 1
ATOM 3668 N N . PHE B 1 163 ? 9.883 29.578 14.227 1 96.38 163 PHE B N 1
ATOM 3669 C CA . PHE B 1 163 ? 11.297 29.203 14.227 1 96.38 163 PHE B CA 1
ATOM 3670 C C . PHE B 1 163 ? 11.633 28.375 12.992 1 96.38 163 PHE B C 1
ATOM 3672 O O . PHE B 1 163 ? 10.977 27.375 12.703 1 96.38 163 PHE B O 1
ATOM 3679 N N . GLY B 1 164 ? 12.586 28.719 12.258 1 92.94 164 GLY B N 1
ATOM 3680 C CA . GLY B 1 164 ? 13.141 28 11.117 1 92.94 164 GLY B CA 1
ATOM 3681 C C . GLY B 1 164 ? 14.594 28.359 10.844 1 92.94 164 GLY B C 1
ATOM 3682 O O . GLY B 1 164 ? 15.078 29.391 11.281 1 92.94 164 GLY B O 1
ATOM 3683 N N . THR B 1 165 ? 15.234 27.438 10.148 1 90.06 165 THR B N 1
ATOM 3684 C CA . THR B 1 165 ? 16.656 27.656 9.922 1 90.06 165 THR B CA 1
ATOM 3685 C C . THR B 1 165 ? 16.953 27.812 8.43 1 90.06 165 THR B C 1
ATOM 3687 O O . THR B 1 165 ? 18.031 28.281 8.047 1 90.06 165 THR B O 1
ATOM 3690 N N . HIS B 1 166 ? 16.078 27.484 7.551 1 89.25 166 HIS B N 1
ATOM 3691 C CA . HIS B 1 166 ? 16.297 27.578 6.113 1 89.25 166 HIS B CA 1
ATOM 3692 C C . HIS B 1 166 ? 15.656 28.844 5.539 1 89.25 166 HIS B C 1
ATOM 3694 O O . HIS B 1 166 ? 14.438 29 5.594 1 89.25 166 HIS B O 1
ATOM 3700 N N . PRO B 1 167 ? 16.469 29.672 4.883 1 93.56 167 PRO B N 1
ATOM 3701 C CA . PRO B 1 167 ? 15.945 30.938 4.398 1 93.56 167 PRO B CA 1
ATOM 3702 C C . PRO B 1 167 ? 14.781 30.766 3.428 1 93.56 167 PRO B C 1
ATOM 3704 O O . PRO B 1 167 ? 13.781 31.5 3.518 1 93.56 167 PRO B O 1
ATOM 3707 N N . ASP B 1 168 ? 14.883 29.844 2.537 1 93.44 168 ASP B N 1
ATOM 3708 C CA . ASP B 1 168 ? 13.812 29.625 1.57 1 93.44 168 ASP B CA 1
ATOM 3709 C C . ASP B 1 168 ? 12.523 29.172 2.266 1 93.44 168 ASP B C 1
ATOM 3711 O O . ASP B 1 168 ? 11.43 29.625 1.903 1 93.44 168 ASP B O 1
ATOM 3715 N N . GLY B 1 169 ? 12.672 28.297 3.238 1 93.31 169 GLY B N 1
ATOM 3716 C CA . GLY B 1 169 ? 11.516 27.859 4.004 1 93.31 169 GLY B CA 1
ATOM 3717 C C . GLY B 1 169 ? 10.852 28.984 4.773 1 93.31 169 GLY B C 1
ATOM 3718 O O . GLY B 1 169 ? 9.625 29.078 4.801 1 93.31 169 GLY B O 1
ATOM 3719 N N . ILE B 1 170 ? 11.664 29.812 5.359 1 95.5 170 ILE B N 1
ATOM 3720 C CA . ILE B 1 170 ? 11.156 30.953 6.102 1 95.5 170 ILE B CA 1
ATOM 3721 C C . ILE B 1 170 ? 10.406 31.891 5.152 1 95.5 170 ILE B C 1
ATOM 3723 O O . ILE B 1 170 ? 9.273 32.281 5.43 1 95.5 170 ILE B O 1
ATOM 3727 N N . ALA B 1 171 ? 11.016 32.156 4.031 1 97.19 171 ALA B N 1
ATOM 3728 C CA . ALA B 1 171 ? 10.414 33.062 3.047 1 97.19 171 ALA B CA 1
ATOM 3729 C C . ALA B 1 171 ? 9.07 32.5 2.561 1 97.19 171 ALA B C 1
ATOM 3731 O O . ALA B 1 171 ? 8.102 33.25 2.418 1 97.19 171 ALA B O 1
ATOM 3732 N N . GLU B 1 172 ? 9.023 31.219 2.322 1 95.94 172 GLU B N 1
ATOM 3733 C CA . GLU B 1 172 ? 7.805 30.594 1.837 1 95.94 172 GLU B CA 1
ATOM 3734 C C . GLU B 1 172 ? 6.715 30.594 2.902 1 95.94 172 GLU B C 1
ATOM 3736 O O . GLU B 1 172 ? 5.535 30.781 2.588 1 95.94 172 GLU B O 1
ATOM 3741 N N . THR B 1 173 ? 7.113 30.375 4.141 1 96.69 173 THR B N 1
ATOM 3742 C CA . THR B 1 173 ? 6.152 30.438 5.234 1 96.69 173 THR B CA 1
ATOM 3743 C C . THR B 1 173 ? 5.539 31.828 5.34 1 96.69 173 THR B C 1
ATOM 3745 O O . THR B 1 173 ? 4.32 31.969 5.465 1 96.69 173 THR B O 1
ATOM 3748 N N . LEU B 1 174 ? 6.363 32.844 5.25 1 97.44 174 LEU B N 1
ATOM 3749 C CA . LEU B 1 174 ? 5.891 34.219 5.332 1 97.44 174 LEU B CA 1
ATOM 3750 C C . LEU B 1 174 ? 4.992 34.562 4.145 1 97.44 174 LEU B C 1
ATOM 3752 O O . LEU B 1 174 ? 3.973 35.219 4.309 1 97.44 174 LEU B O 1
ATOM 3756 N N . ALA B 1 175 ? 5.355 34.062 3.006 1 97 175 ALA B N 1
ATOM 3757 C CA . ALA B 1 175 ? 4.555 34.312 1.809 1 97 175 ALA B CA 1
ATOM 3758 C C . ALA B 1 175 ? 3.18 33.656 1.931 1 97 175 ALA B C 1
ATOM 3760 O O . ALA B 1 175 ? 2.172 34.25 1.539 1 97 175 ALA B O 1
ATOM 3761 N N . THR B 1 176 ? 3.174 32.469 2.445 1 96.31 176 THR B N 1
ATOM 3762 C CA . THR B 1 176 ? 1.918 31.75 2.643 1 96.31 176 THR B CA 1
ATOM 3763 C C . THR B 1 176 ? 1.02 32.5 3.627 1 96.31 176 THR B C 1
ATOM 3765 O O . THR B 1 176 ? -0.184 32.625 3.396 1 96.31 176 THR B O 1
ATOM 3768 N N . MET B 1 177 ? 1.612 33 4.715 1 96.81 177 MET B N 1
ATOM 3769 C CA . MET B 1 177 ? 0.852 33.781 5.691 1 96.81 177 MET B CA 1
ATOM 3770 C C . MET B 1 177 ? 0.27 35.031 5.059 1 96.81 177 MET B C 1
ATOM 3772 O O . MET B 1 177 ? -0.906 35.344 5.254 1 96.81 177 MET B O 1
ATOM 3776 N N . ARG B 1 178 ? 1.077 35.719 4.301 1 96.88 178 ARG B N 1
ATOM 3777 C CA . ARG B 1 178 ? 0.636 36.938 3.658 1 96.88 178 ARG B CA 1
ATOM 3778 C C . ARG B 1 178 ? -0.518 36.656 2.697 1 96.88 178 ARG B C 1
ATOM 3780 O O . ARG B 1 178 ? -1.418 37.5 2.555 1 96.88 178 ARG B O 1
ATOM 3787 N N . ARG B 1 179 ? -0.509 35.562 2.072 1 95.69 179 ARG B N 1
ATOM 3788 C CA . ARG B 1 179 ? -1.538 35.219 1.104 1 95.69 179 ARG B CA 1
ATOM 3789 C C . ARG B 1 179 ? -2.9 35.062 1.775 1 95.69 179 ARG B C 1
ATOM 3791 O O . ARG B 1 179 ? -3.902 35.562 1.262 1 95.69 179 ARG B O 1
ATOM 3798 N N . TRP B 1 180 ? -2.91 34.469 2.906 1 96.69 180 TRP B N 1
ATOM 3799 C CA . TRP B 1 180 ? -4.191 34.125 3.516 1 96.69 180 TRP B CA 1
ATOM 3800 C C . TRP B 1 180 ? -4.594 35.188 4.559 1 96.69 180 TRP B C 1
ATOM 3802 O O . TRP B 1 180 ? -5.781 35.438 4.742 1 96.69 180 TRP B O 1
ATOM 3812 N N . TYR B 1 181 ? -3.52 35.688 5.23 1 97.44 181 TYR B N 1
ATOM 3813 C CA . TYR B 1 181 ? -3.756 36.656 6.281 1 97.44 181 TYR B CA 1
ATOM 3814 C C . TYR B 1 181 ? -2.75 37.812 6.199 1 97.44 181 TYR B C 1
ATOM 3816 O O . TYR B 1 181 ? -1.877 37.938 7.059 1 97.44 181 TYR B O 1
ATOM 3824 N N . PRO B 1 182 ? -2.93 38.688 5.27 1 97 182 PRO B N 1
ATOM 3825 C CA . PRO B 1 182 ? -1.941 39.719 4.988 1 97 182 PRO B CA 1
ATOM 3826 C C . PRO B 1 182 ? -1.752 40.688 6.16 1 97 182 PRO B C 1
ATOM 3828 O O . PRO B 1 182 ? -0.696 41.312 6.285 1 97 182 PRO B O 1
ATOM 3831 N N . ASP B 1 183 ? -2.73 40.781 7.023 1 96.31 183 ASP B N 1
ATOM 3832 C CA . ASP B 1 183 ? -2.668 41.781 8.094 1 96.31 183 ASP B CA 1
ATOM 3833 C C . ASP B 1 183 ? -2.07 41.156 9.367 1 96.31 183 ASP B C 1
ATOM 3835 O O . ASP B 1 183 ? -1.934 41.844 10.375 1 96.31 183 ASP B O 1
ATOM 3839 N N . ARG B 1 184 ? -1.729 39.875 9.289 1 97.06 184 ARG B N 1
ATOM 3840 C CA . ARG B 1 184 ? -1.156 39.25 10.461 1 97.06 184 ARG B CA 1
ATOM 3841 C C . ARG B 1 184 ? 0.362 39.156 10.352 1 97.06 184 ARG B C 1
ATOM 3843 O O . ARG B 1 184 ? 0.897 38.875 9.266 1 97.06 184 ARG B O 1
ATOM 3850 N N . LYS B 1 185 ? 1.021 39.438 11.453 1 95.56 185 LYS B N 1
ATOM 3851 C CA . LYS B 1 185 ? 2.48 39.406 11.484 1 95.56 185 LYS B CA 1
ATOM 3852 C C . LYS B 1 185 ? 2.982 38.125 12.188 1 95.56 185 LYS B C 1
ATOM 3854 O O . LYS B 1 185 ? 2.328 37.625 13.094 1 95.56 185 LYS B O 1
ATOM 3859 N N . ILE B 1 186 ? 4.078 37.656 11.703 1 97.5 186 ILE B N 1
ATOM 3860 C CA . ILE B 1 186 ? 4.773 36.531 12.312 1 97.5 186 ILE B CA 1
ATOM 3861 C C . ILE B 1 186 ? 6.102 37 12.898 1 97.5 186 ILE B C 1
ATOM 3863 O O . ILE B 1 186 ? 6.859 37.719 12.242 1 97.5 186 ILE B O 1
ATOM 3867 N N . GLU B 1 187 ? 6.328 36.688 14.102 1 98 187 GLU B N 1
ATOM 3868 C CA . GLU B 1 187 ? 7.605 36.969 14.742 1 98 187 GLU B CA 1
ATOM 3869 C C . GLU B 1 187 ? 8.578 35.812 14.594 1 98 187 GLU B C 1
ATOM 3871 O O . GLU B 1 187 ? 8.273 34.688 15 1 98 187 GLU B O 1
ATOM 3876 N N . LEU B 1 188 ? 9.766 36.062 14.031 1 97.62 188 LEU B N 1
ATOM 3877 C CA . LEU B 1 188 ? 10.82 35.031 13.992 1 97.62 188 LEU B CA 1
ATOM 3878 C C . LEU B 1 188 ? 11.531 34.938 15.336 1 97.62 188 LEU B C 1
ATOM 3880 O O . LEU B 1 188 ? 11.891 35.969 15.922 1 97.62 188 LEU B O 1
ATOM 3884 N N . VAL B 1 189 ? 11.672 33.719 15.766 1 96.62 189 VAL B N 1
ATOM 3885 C CA . VAL B 1 189 ? 12.305 33.562 17.062 1 96.62 189 VAL B CA 1
ATOM 3886 C C . VAL B 1 189 ? 13.57 32.719 16.922 1 96.62 189 VAL B C 1
ATOM 3888 O O . VAL B 1 189 ? 13.734 31.984 15.938 1 96.62 189 VAL B O 1
ATOM 3891 N N . GLY B 1 190 ? 14.484 32.844 17.906 1 93.75 190 GLY B N 1
ATOM 3892 C CA . GLY B 1 190 ? 15.742 32.094 17.859 1 93.75 190 GLY B CA 1
ATOM 3893 C C . GLY B 1 190 ? 15.922 31.156 19.031 1 93.75 190 GLY B C 1
ATOM 3894 O O . GLY B 1 190 ? 16.578 30.125 18.906 1 93.75 190 GLY B O 1
ATOM 3895 N N . ASP B 1 191 ? 15.406 31.531 20.156 1 95.81 191 ASP B N 1
ATOM 3896 C CA . ASP B 1 191 ? 15.523 30.719 21.359 1 95.81 191 ASP B CA 1
ATOM 3897 C C . ASP B 1 191 ? 14.297 29.828 21.547 1 95.81 191 ASP B C 1
ATOM 3899 O O . ASP B 1 191 ? 13.312 30.234 22.172 1 95.81 191 ASP B O 1
ATOM 3903 N N . VAL B 1 192 ? 14.445 28.578 21.203 1 95.75 192 VAL B N 1
ATOM 3904 C CA . VAL B 1 192 ? 13.312 27.656 21.109 1 95.75 192 VAL B CA 1
ATOM 3905 C C . VAL B 1 192 ? 12.758 27.375 22.516 1 95.75 192 VAL B C 1
ATOM 3907 O O . VAL B 1 192 ? 11.555 27.516 22.75 1 95.75 192 VAL B O 1
ATOM 3910 N N . PRO B 1 193 ? 13.586 27.125 23.547 1 97.19 193 PRO B N 1
ATOM 3911 C CA . PRO B 1 193 ? 13.039 26.875 24.891 1 97.19 193 PRO B CA 1
ATOM 3912 C C . PRO B 1 193 ? 12.234 28.047 25.438 1 97.19 193 PRO B C 1
ATOM 3914 O O . PRO B 1 193 ? 11.133 27.859 25.953 1 97.19 193 PRO B O 1
ATOM 3917 N N . THR B 1 194 ? 12.734 29.219 25.297 1 97.88 194 THR B N 1
ATOM 3918 C CA . THR B 1 194 ? 12.055 30.422 25.781 1 97.88 194 THR B CA 1
ATOM 3919 C C . THR B 1 194 ? 10.742 30.641 25.031 1 97.88 194 THR B C 1
ATOM 3921 O O . THR B 1 194 ? 9.727 30.984 25.625 1 97.88 194 THR B O 1
ATOM 3924 N N . ALA B 1 195 ? 10.805 30.469 23.75 1 98.06 195 ALA B N 1
ATOM 3925 C CA . ALA B 1 195 ? 9.609 30.641 22.922 1 98.06 195 ALA B CA 1
ATOM 3926 C C . ALA B 1 195 ? 8.539 29.609 23.281 1 98.06 195 ALA B C 1
ATOM 3928 O O . ALA B 1 195 ? 7.352 29.938 23.312 1 98.06 195 ALA B O 1
ATOM 3929 N N . VAL B 1 196 ? 8.969 28.375 23.516 1 98.12 196 VAL B N 1
ATOM 3930 C CA . VAL B 1 196 ? 8.039 27.328 23.906 1 98.12 196 VAL B CA 1
ATOM 3931 C C . VAL B 1 196 ? 7.363 27.688 25.219 1 98.12 196 VAL B C 1
ATOM 3933 O O . VAL B 1 196 ? 6.141 27.609 25.344 1 98.12 196 VAL B O 1
ATOM 3936 N N . ALA B 1 197 ? 8.109 28.188 26.156 1 98.38 197 ALA B N 1
ATOM 3937 C CA . ALA B 1 197 ? 7.613 28.516 27.484 1 98.38 197 ALA B CA 1
ATOM 3938 C C . ALA B 1 197 ? 6.617 29.672 27.438 1 98.38 197 ALA B C 1
ATOM 3940 O O . ALA B 1 197 ? 5.793 29.828 28.344 1 98.38 197 ALA B O 1
ATOM 3941 N N . ASP B 1 198 ? 6.684 30.422 26.391 1 98.38 198 ASP B N 1
ATOM 3942 C CA . ASP B 1 198 ? 5.828 31.594 26.281 1 98.38 198 ASP B CA 1
ATOM 3943 C C . ASP B 1 198 ? 4.73 31.391 25.25 1 98.38 198 ASP B C 1
ATOM 3945 O O . ASP B 1 198 ? 4.211 32.344 24.672 1 98.38 198 ASP B O 1
ATOM 3949 N N . SER B 1 199 ? 4.406 30.188 24.906 1 98.69 199 SER B N 1
ATOM 3950 C CA . SER B 1 199 ? 3.402 29.891 23.875 1 98.69 199 SER B CA 1
ATOM 3951 C C . SER B 1 199 ? 2.301 28.984 24.438 1 98.69 199 SER B C 1
ATOM 3953 O O . SER B 1 199 ? 2.574 28.062 25.203 1 98.69 199 SER B O 1
ATOM 3955 N N . ASP B 1 200 ? 1.012 29.25 24.031 1 98.69 200 ASP B N 1
ATOM 3956 C CA . ASP B 1 200 ? -0.123 28.406 24.406 1 98.69 200 ASP B CA 1
ATOM 3957 C C . ASP B 1 200 ? -0.171 27.141 23.562 1 98.69 200 ASP B C 1
ATOM 3959 O O . ASP B 1 200 ? -0.617 26.094 24.031 1 98.69 200 ASP B O 1
ATOM 3963 N N . ILE B 1 201 ? 0.216 27.266 22.312 1 98.81 201 ILE B N 1
ATOM 3964 C CA . ILE B 1 201 ? 0.227 26.172 21.344 1 98.81 201 ILE B CA 1
ATOM 3965 C C . ILE B 1 201 ? 1.595 26.094 20.656 1 98.81 201 ILE B C 1
ATOM 3967 O O . ILE B 1 201 ? 2.088 27.094 20.141 1 98.81 201 ILE B O 1
ATOM 3971 N N . VAL B 1 202 ? 2.191 24.938 20.688 1 98.25 202 VAL B N 1
ATOM 3972 C CA . VAL B 1 202 ? 3.465 24.703 20.016 1 98.25 202 VAL B CA 1
ATOM 3973 C C . VAL B 1 202 ? 3.305 23.562 19.016 1 98.25 202 VAL B C 1
ATOM 3975 O O . VAL B 1 202 ? 2.84 22.469 19.359 1 98.25 202 VAL B O 1
ATOM 3978 N N . VAL B 1 203 ? 3.652 23.828 17.766 1 97.62 203 VAL B N 1
ATOM 3979 C CA . VAL B 1 203 ? 3.635 22.812 16.719 1 97.62 203 VAL B CA 1
ATOM 3980 C C . VAL B 1 203 ? 5.062 22.516 16.266 1 97.62 203 VAL B C 1
ATOM 3982 O O . VAL B 1 203 ? 5.824 23.422 15.93 1 97.62 203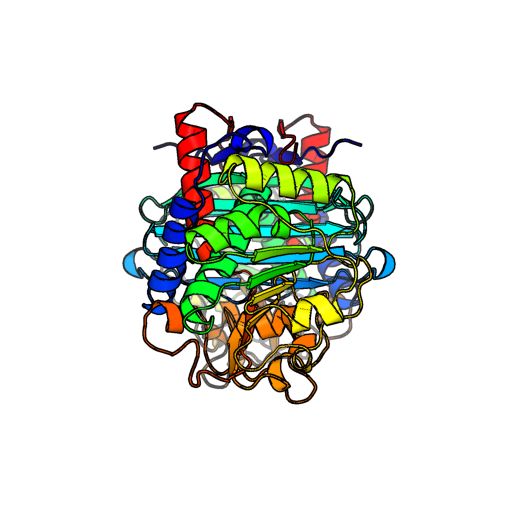 VAL B O 1
ATOM 3985 N N . VAL B 1 204 ? 5.371 21.281 16.312 1 95.75 204 VAL B N 1
ATOM 3986 C CA . VAL B 1 204 ? 6.707 20.859 15.906 1 95.75 204 VAL B CA 1
ATOM 3987 C C . VAL B 1 204 ? 6.621 20.031 14.633 1 95.75 204 VAL B C 1
ATOM 3989 O O . VAL B 1 204 ? 6.164 18.875 14.664 1 95.75 204 VAL B O 1
ATOM 3992 N N . ALA B 1 205 ? 7.008 20.562 13.516 1 90.5 205 ALA B N 1
ATOM 3993 C CA . ALA B 1 205 ? 7.086 19.875 12.227 1 90.5 205 ALA B CA 1
ATOM 3994 C C . ALA B 1 205 ? 8.5 19.969 11.648 1 90.5 205 ALA B C 1
ATOM 3996 O O . ALA B 1 205 ? 8.664 20.172 10.445 1 90.5 205 ALA B O 1
ATOM 3997 N N . SER B 1 206 ? 9.461 19.906 12.391 1 74 206 SER B N 1
ATOM 3998 C CA . SER B 1 206 ? 10.844 20.109 11.969 1 74 206 SER B CA 1
ATOM 3999 C C . SER B 1 206 ? 11.445 18.828 11.422 1 74 206 SER B C 1
ATOM 4001 O O . SER B 1 206 ? 10.977 17.734 11.734 1 74 206 SER B O 1
ATOM 4003 N N . GLY B 1 207 ? 12.273 19.047 10.391 1 65.62 207 GLY B N 1
ATOM 4004 C CA . GLY B 1 207 ? 13.102 17.938 9.961 1 65.62 207 GLY B CA 1
ATOM 4005 C C . GLY B 1 207 ? 14.234 17.641 10.922 1 65.62 207 GLY B C 1
ATOM 4006 O O . GLY B 1 207 ? 14.086 17.781 12.141 1 65.62 207 GLY B O 1
ATOM 4007 N N . ARG B 1 208 ? 15.266 17.188 10.383 1 59.88 208 ARG B N 1
ATOM 4008 C CA . ARG B 1 208 ? 16.422 16.781 11.172 1 59.88 208 ARG B CA 1
ATOM 4009 C C . ARG B 1 208 ? 17.234 17.984 11.633 1 59.88 208 ARG B C 1
ATOM 4011 O O . ARG B 1 208 ? 18.125 17.844 12.469 1 59.88 208 ARG B O 1
ATOM 4018 N N . ALA B 1 209 ? 16.766 19.25 11.016 1 61.03 209 ALA B N 1
ATOM 4019 C CA . ALA B 1 209 ? 17.562 20.422 11.352 1 61.03 209 ALA B CA 1
ATOM 4020 C C . ALA B 1 209 ? 17.531 20.703 12.852 1 61.03 209 ALA B C 1
ATOM 4022 O O . ALA B 1 209 ? 16.516 20.453 13.508 1 61.03 209 ALA B O 1
ATOM 4023 N N . ALA B 1 210 ? 18.719 21.078 13.398 1 63.31 210 ALA B N 1
ATOM 4024 C CA . ALA B 1 210 ? 19.094 20.891 14.789 1 63.31 210 ALA B CA 1
ATOM 4025 C C . ALA B 1 210 ? 18.562 22.016 15.672 1 63.31 210 ALA B C 1
ATOM 4027 O O . ALA B 1 210 ? 18.734 23.203 15.344 1 63.31 210 ALA B O 1
ATOM 4028 N N . HIS B 1 211 ? 17.484 22.047 16.297 1 75.19 211 HIS B N 1
ATOM 4029 C CA . HIS B 1 211 ? 17.094 22.672 17.562 1 75.19 211 HIS B CA 1
ATOM 4030 C C . HIS B 1 211 ? 17.047 21.641 18.688 1 75.19 211 HIS B C 1
ATOM 4032 O O . HIS B 1 211 ? 17.016 20.438 18.422 1 75.19 211 HIS B O 1
ATOM 4038 N N . PRO B 1 212 ? 17.344 22.219 19.891 1 84.5 212 PRO B N 1
ATOM 4039 C CA . PRO B 1 212 ? 17.094 21.234 20.938 1 84.5 212 PRO B CA 1
ATOM 4040 C C . PRO B 1 212 ? 15.711 20.594 20.812 1 84.5 212 PRO B C 1
ATOM 4042 O O . PRO B 1 212 ? 14.75 21.25 20.406 1 84.5 212 PRO B O 1
ATOM 4045 N N . LYS B 1 213 ? 15.711 19.328 21.094 1 92.25 213 LYS B N 1
ATOM 4046 C CA . LYS B 1 213 ? 14.422 18.641 21.094 1 92.25 213 LYS B CA 1
ATOM 4047 C C . LYS B 1 213 ? 13.461 19.281 22.109 1 92.25 213 LYS B C 1
ATOM 4049 O O . LYS B 1 213 ? 13.828 19.516 23.25 1 92.25 213 LYS B O 1
ATOM 4054 N N . VAL B 1 214 ? 12.359 19.547 21.641 1 95.12 214 VAL B N 1
ATOM 4055 C CA . VAL B 1 214 ? 11.375 20.203 22.484 1 95.12 214 VAL B CA 1
ATOM 4056 C C . VAL B 1 214 ? 10.93 19.25 23.594 1 95.12 214 VAL B C 1
ATOM 4058 O O . VAL B 1 214 ? 10.594 18.094 23.328 1 95.12 214 VAL B O 1
ATOM 4061 N N . ARG B 1 215 ? 10.891 19.781 24.766 1 94.94 215 ARG B N 1
ATOM 4062 C CA . ARG B 1 215 ? 10.43 19.031 25.922 1 94.94 215 ARG B CA 1
ATOM 4063 C C . ARG B 1 215 ? 9.031 19.469 26.344 1 94.94 215 ARG B C 1
ATOM 4065 O O . ARG B 1 215 ? 8.742 20.656 26.391 1 94.94 215 ARG B O 1
ATOM 4072 N N . THR B 1 216 ? 8.234 18.484 26.656 1 94.94 216 THR B N 1
ATOM 4073 C CA . THR B 1 216 ? 6.871 18.766 27.078 1 94.94 216 THR B CA 1
ATOM 4074 C C . THR B 1 216 ? 6.875 19.641 28.328 1 94.94 216 THR B C 1
ATOM 4076 O O . THR B 1 216 ? 6 20.484 28.5 1 94.94 216 THR B O 1
ATOM 4079 N N . GLU B 1 217 ? 7.875 19.516 29.156 1 94.75 217 GLU B N 1
ATOM 4080 C CA . GLU B 1 217 ? 8 20.234 30.438 1 94.75 217 GLU B CA 1
ATOM 4081 C C . GLU B 1 217 ? 8.242 21.719 30.203 1 94.75 217 GLU B C 1
ATOM 4083 O O . GLU B 1 217 ? 8.086 22.531 31.125 1 94.75 217 GLU B O 1
ATOM 4088 N N . TRP B 1 218 ? 8.633 22.016 29.031 1 97.5 218 TRP B N 1
ATOM 4089 C CA . TRP B 1 218 ? 8.875 23.422 28.719 1 97.5 218 TRP B CA 1
ATOM 4090 C C . TRP B 1 218 ? 7.559 24.188 28.578 1 97.5 218 TRP B C 1
ATOM 4092 O O . TRP B 1 218 ? 7.535 25.422 28.656 1 97.5 218 TRP B O 1
ATOM 4102 N N . LEU B 1 219 ? 6.477 23.453 28.312 1 98.19 219 LEU B N 1
ATOM 4103 C CA . LEU B 1 219 ? 5.18 24.094 28.109 1 98.19 219 LEU B CA 1
ATOM 4104 C C . LEU B 1 219 ? 4.727 24.812 29.375 1 98.19 219 LEU B C 1
ATOM 4106 O O . LEU B 1 219 ? 4.938 24.312 30.484 1 98.19 219 LEU B O 1
ATOM 4110 N N . PRO B 1 220 ? 4.09 25.938 29.25 1 98.31 220 PRO B N 1
ATOM 4111 C CA . PRO B 1 220 ? 3.379 26.5 30.406 1 98.31 220 PRO B CA 1
ATOM 4112 C C . PRO B 1 220 ? 2.184 25.641 30.828 1 98.31 220 PRO B C 1
ATOM 4114 O O . PRO B 1 220 ? 1.713 24.812 30.062 1 98.31 220 PRO B O 1
ATOM 4117 N N . PRO B 1 221 ? 1.72 25.938 32.094 1 97.69 221 PRO B N 1
ATOM 4118 C CA . PRO B 1 221 ? 0.444 25.297 32.438 1 97.69 221 PRO B CA 1
ATOM 4119 C C . PRO B 1 221 ? -0.645 25.578 31.391 1 97.69 221 PRO B C 1
ATOM 4121 O O . PRO B 1 221 ? -0.81 26.719 30.953 1 97.69 221 PRO B O 1
ATOM 4124 N N . GLY B 1 222 ? -1.294 24.5 30.922 1 98.38 222 GLY B N 1
ATOM 4125 C CA . GLY B 1 222 ? -2.357 24.625 29.938 1 98.38 222 GLY B CA 1
ATOM 4126 C C . GLY B 1 222 ? -1.859 24.562 28.516 1 98.38 222 GLY B C 1
ATOM 4127 O O . GLY B 1 222 ? -2.654 24.578 27.562 1 98.38 222 GLY B O 1
ATOM 4128 N N . GLY B 1 223 ? -0.552 24.406 28.328 1 98.69 223 GLY B N 1
ATOM 4129 C CA . GLY B 1 223 ? 0.05 24.406 27.016 1 98.69 223 GLY B CA 1
ATOM 4130 C C . GLY B 1 223 ? -0.301 23.188 26.188 1 98.69 223 GLY B C 1
ATOM 4131 O O . GLY B 1 223 ? -0.574 22.109 26.75 1 98.69 223 GLY B O 1
ATOM 4132 N N . LEU B 1 224 ? -0.345 23.312 24.891 1 98.75 224 LEU B N 1
ATOM 4133 C CA . LEU B 1 224 ? -0.553 22.234 23.922 1 98.75 224 LEU B CA 1
ATOM 4134 C C . LEU B 1 224 ? 0.663 22.078 23.031 1 98.75 224 LEU B C 1
ATOM 4136 O O . LEU B 1 224 ? 1.111 23.031 22.406 1 98.75 224 LEU B O 1
ATOM 4140 N N . LEU B 1 225 ? 1.211 20.891 22.984 1 98.06 225 LEU B N 1
ATOM 4141 C CA . LEU B 1 225 ? 2.297 20.531 22.078 1 98.06 225 LEU B CA 1
ATOM 4142 C C . LEU B 1 225 ? 1.817 19.547 21.031 1 98.06 225 LEU B C 1
ATOM 4144 O O . LEU B 1 225 ? 1.352 18.453 21.359 1 98.06 225 LEU B O 1
ATOM 4148 N N . ILE B 1 226 ? 1.938 19.922 19.75 1 97.5 226 ILE B N 1
ATOM 4149 C CA . ILE B 1 226 ? 1.55 19.047 18.641 1 97.5 226 ILE B CA 1
ATOM 4150 C C . ILE B 1 226 ? 2.791 18.625 17.859 1 97.5 226 ILE B C 1
ATOM 4152 O O . ILE B 1 226 ? 3.475 19.453 17.266 1 97.5 226 ILE B O 1
ATOM 4156 N N . SER B 1 227 ? 3.053 17.391 17.828 1 95.62 227 SER B N 1
ATOM 4157 C CA . SER B 1 227 ? 4.152 16.828 17.047 1 95.62 227 SER B CA 1
ATOM 4158 C C . SER B 1 227 ? 3.668 16.297 15.703 1 95.62 227 SER B C 1
ATOM 4160 O O . SER B 1 227 ? 2.85 15.383 15.656 1 95.62 227 SER B O 1
ATOM 4162 N N . VAL B 1 228 ? 4.133 16.875 14.477 1 91 228 VAL B N 1
ATOM 4163 C CA . VAL B 1 228 ? 3.742 16.484 13.125 1 91 228 VAL B CA 1
ATOM 4164 C C . VAL B 1 228 ? 4.727 15.445 12.586 1 91 228 VAL B C 1
ATOM 4166 O O . VAL B 1 228 ? 4.484 14.836 11.539 1 91 228 VAL B O 1
ATOM 4169 N N . ALA B 1 229 ? 5.348 14.516 13 1 73.88 229 ALA B N 1
ATOM 4170 C CA . ALA B 1 229 ? 6.176 13.445 12.445 1 73.88 229 ALA B CA 1
ATOM 4171 C C . ALA B 1 229 ? 7.246 13.008 13.438 1 73.88 229 ALA B C 1
ATOM 4173 O O . ALA B 1 229 ? 8.258 12.414 13.055 1 73.88 229 ALA B O 1
ATOM 4174 N N . SER B 1 230 ? 7.121 13.234 14.5 1 68.75 230 SER B N 1
ATOM 4175 C CA . SER B 1 230 ? 7.828 12.688 15.656 1 68.75 230 SER B CA 1
ATOM 4176 C C . SER B 1 230 ? 9.234 13.266 15.766 1 68.75 230 SER B C 1
ATOM 4178 O O . SER B 1 230 ? 9.938 13.008 16.75 1 68.75 230 SER B O 1
ATOM 4180 N N . LYS B 1 231 ? 9.609 14.031 14.812 1 80.06 231 LYS B N 1
ATOM 4181 C CA . LYS B 1 231 ? 10.953 14.594 14.891 1 80.06 231 LYS B CA 1
ATOM 4182 C C . LYS B 1 231 ? 10.953 15.906 15.672 1 80.06 231 LYS B C 1
ATOM 4184 O O . LYS B 1 231 ? 9.922 16.562 15.781 1 80.06 231 LYS B O 1
ATOM 4189 N N . GLY B 1 232 ? 11.953 16.172 16.406 1 88.31 232 GLY B N 1
ATOM 4190 C CA . GLY B 1 232 ? 12.141 17.453 17.062 1 88.31 232 GLY B CA 1
ATOM 4191 C C . GLY B 1 232 ? 11.57 17.5 18.469 1 88.31 232 GLY B C 1
ATOM 4192 O O . GLY B 1 232 ? 11.617 18.531 19.141 1 88.31 232 GLY B O 1
ATOM 4193 N N . VAL B 1 233 ? 10.977 16.438 18.844 1 92.25 233 VAL B N 1
ATOM 4194 C CA . VAL B 1 233 ? 10.391 16.344 20.172 1 92.25 233 VAL B CA 1
ATOM 4195 C C . VAL B 1 233 ? 11.133 15.297 21 1 92.25 233 VAL B C 1
ATOM 4197 O O . VAL B 1 233 ? 11.547 14.266 20.469 1 92.25 233 VAL B O 1
ATOM 4200 N N . GLU B 1 234 ? 11.258 15.562 22.219 1 90.62 234 GLU B N 1
ATOM 4201 C CA . GLU B 1 234 ? 11.984 14.68 23.125 1 90.62 234 GLU B CA 1
ATOM 4202 C C . GLU B 1 234 ? 11.258 13.352 23.297 1 90.62 234 GLU B C 1
ATOM 4204 O O . GLU B 1 234 ? 10.023 13.312 23.328 1 90.62 234 GLU B O 1
ATOM 4209 N N . SER B 1 235 ? 12.055 12.305 23.438 1 88.69 235 SER B N 1
ATOM 4210 C CA . SER B 1 235 ? 11.492 10.992 23.719 1 88.69 235 SER B CA 1
ATOM 4211 C C . SER B 1 235 ? 10.656 11.008 24.984 1 88.69 235 SER B C 1
ATOM 4213 O O . SER B 1 235 ? 10.953 11.75 25.922 1 88.69 235 SER B O 1
ATOM 4215 N N . GLY B 1 236 ? 9.641 10.273 25 1 87.75 236 GLY B N 1
ATOM 4216 C CA . GLY B 1 236 ? 8.805 10.156 26.188 1 87.75 236 GLY B CA 1
ATOM 4217 C C . GLY B 1 236 ? 7.809 11.297 26.312 1 87.75 236 GLY B C 1
ATOM 4218 O O . GLY B 1 236 ? 7.18 11.453 27.359 1 87.75 236 GLY B O 1
ATOM 4219 N N . ALA B 1 237 ? 7.684 12.062 25.328 1 90.19 237 ALA B N 1
ATOM 4220 C CA . ALA B 1 237 ? 6.789 13.219 25.344 1 90.19 237 ALA B CA 1
ATOM 4221 C C . ALA B 1 237 ? 5.371 12.812 25.719 1 90.19 237 ALA B C 1
ATOM 4223 O O . ALA B 1 237 ? 4.672 13.555 26.422 1 90.19 237 ALA B O 1
ATOM 4224 N N . LEU B 1 238 ? 4.965 11.664 25.281 1 89.62 238 LEU B N 1
ATOM 4225 C CA . LEU B 1 238 ? 3.631 11.172 25.594 1 89.62 238 LEU B CA 1
ATOM 4226 C C . LEU B 1 238 ? 3.457 11.008 27.109 1 89.62 238 LEU B C 1
ATOM 4228 O O . LEU B 1 238 ? 2.424 11.383 27.656 1 89.62 238 LEU B O 1
ATOM 4232 N N . ARG B 1 239 ? 4.422 10.578 27.766 1 88.88 239 ARG B N 1
ATOM 4233 C CA . ARG B 1 239 ? 4.367 10.297 29.188 1 88.88 239 ARG B CA 1
ATOM 4234 C C . ARG B 1 239 ? 4.535 11.578 30 1 88.88 239 ARG B C 1
ATOM 4236 O O . ARG B 1 239 ? 3.996 11.688 31.109 1 88.88 239 ARG B O 1
ATOM 4243 N N . ALA B 1 240 ? 5.215 12.438 29.484 1 92.62 240 ALA B N 1
ATOM 4244 C CA . ALA B 1 240 ? 5.512 13.68 30.203 1 92.62 240 ALA B CA 1
ATOM 4245 C C . ALA B 1 240 ? 4.293 14.594 30.234 1 92.62 240 ALA B C 1
ATOM 4247 O O . ALA B 1 240 ? 4.234 15.531 31.031 1 92.62 240 ALA B O 1
ATOM 4248 N N . ALA B 1 241 ? 3.322 14.328 29.422 1 95.5 241 ALA B N 1
ATOM 4249 C CA . ALA B 1 241 ? 2.131 15.172 29.328 1 95.5 241 ALA B CA 1
ATOM 4250 C C . ALA B 1 241 ? 1.087 14.75 30.359 1 95.5 241 ALA B C 1
ATOM 4252 O O . ALA B 1 241 ? 1.073 13.602 30.812 1 95.5 241 ALA B O 1
ATOM 4253 N N . ASP B 1 242 ? 0.23 15.648 30.766 1 96.56 242 ASP B N 1
ATOM 4254 C CA . ASP B 1 242 ? -0.9 15.344 31.625 1 96.56 242 ASP B CA 1
ATOM 4255 C C . ASP B 1 242 ? -2.021 14.656 30.859 1 96.56 242 ASP B C 1
ATOM 4257 O O . ASP B 1 242 ? -2.811 13.906 31.438 1 96.56 242 ASP B O 1
ATOM 4261 N N . TYR B 1 243 ? -2.102 14.938 29.656 1 96.81 243 TYR B N 1
ATOM 4262 C CA . TYR B 1 243 ? -3.09 14.375 28.734 1 96.81 243 TYR B CA 1
ATOM 4263 C C . TYR B 1 243 ? -2.488 14.148 27.359 1 96.81 243 TYR B C 1
ATOM 4265 O O . TYR B 1 243 ? -1.989 15.086 26.734 1 96.81 243 TYR B O 1
ATOM 4273 N N . ALA B 1 244 ? -2.486 12.938 26.891 1 96.25 244 ALA B N 1
ATOM 4274 C CA . ALA B 1 244 ? -1.82 12.57 25.641 1 96.25 244 ALA B CA 1
ATOM 4275 C C . ALA B 1 244 ? -2.83 12.102 24.594 1 96.25 244 ALA B C 1
ATOM 4277 O O . ALA B 1 244 ? -3.668 11.242 24.875 1 96.25 244 ALA B O 1
ATOM 4278 N N . ILE B 1 245 ? -2.682 12.68 23.406 1 96.56 245 ILE B N 1
ATOM 4279 C CA . ILE B 1 245 ? -3.574 12.359 22.297 1 96.56 245 ILE B CA 1
ATOM 4280 C C . ILE B 1 245 ? -2.756 11.898 21.094 1 96.56 245 ILE B C 1
ATOM 4282 O O . ILE B 1 245 ? -1.577 12.242 20.969 1 96.56 245 ILE B O 1
ATOM 4286 N N . ALA B 1 246 ? -3.404 11.07 20.266 1 96.38 246 ALA B N 1
ATOM 4287 C CA . ALA B 1 246 ? -2.871 10.75 18.953 1 96.38 246 ALA B CA 1
ATOM 4288 C C . ALA B 1 246 ? -3.982 10.703 17.906 1 96.38 246 ALA B C 1
ATOM 4290 O O . ALA B 1 246 ? -5.152 10.523 18.25 1 96.38 246 ALA B O 1
ATOM 4291 N N . THR B 1 247 ? -3.617 10.891 16.719 1 97.19 247 THR B N 1
ATOM 4292 C CA . THR B 1 247 ? -4.605 10.664 15.672 1 97.19 247 THR B CA 1
ATOM 4293 C C . THR B 1 247 ? -5.062 9.211 15.664 1 97.19 247 THR B C 1
ATOM 4295 O O . THR B 1 247 ? -6.23 8.922 15.391 1 97.19 247 THR B O 1
ATOM 4298 N N . SER B 1 248 ? -4.113 8.359 15.906 1 95.94 248 SER B N 1
ATOM 4299 C CA . SER B 1 248 ? -4.379 6.922 15.945 1 95.94 248 SER B CA 1
ATOM 4300 C C . SER B 1 248 ? -3.34 6.188 16.781 1 95.94 248 SER B C 1
ATOM 4302 O O . SER B 1 248 ? -2.137 6.387 16.609 1 95.94 248 SER B O 1
ATOM 4304 N N . ALA B 1 249 ? -3.861 5.324 17.703 1 93.94 249 ALA B N 1
ATOM 4305 C CA . ALA B 1 249 ? -2.957 4.5 18.5 1 93.94 249 ALA B CA 1
ATOM 4306 C C . ALA B 1 249 ? -2.141 3.566 17.609 1 93.94 249 ALA B C 1
ATOM 4308 O O . ALA B 1 249 ? -0.951 3.352 17.859 1 93.94 249 ALA B O 1
ATOM 4309 N N . GLY B 1 250 ? -2.789 2.992 16.641 1 92.12 250 GLY B N 1
ATOM 4310 C CA . GLY B 1 250 ? -2.098 2.105 15.719 1 92.12 250 GLY B CA 1
ATOM 4311 C C . GLY B 1 250 ? -0.972 2.789 14.961 1 92.12 250 GLY B C 1
ATOM 4312 O O . GLY B 1 250 ? 0.137 2.258 14.875 1 92.12 250 GLY B O 1
ATOM 4313 N N . GLN B 1 251 ? -1.277 3.924 14.406 1 92.31 251 GLN B N 1
ATOM 4314 C CA . GLN B 1 251 ? -0.26 4.676 13.688 1 92.31 251 GLN B CA 1
ATOM 4315 C C . GLN B 1 251 ? 0.888 5.078 14.602 1 92.31 251 GLN B C 1
ATOM 4317 O O . GLN B 1 251 ? 2.049 5.09 14.188 1 92.31 251 GLN B O 1
ATOM 4322 N N . LEU B 1 252 ? 0.552 5.512 15.766 1 90.56 252 LEU B N 1
ATOM 4323 C CA . LEU B 1 252 ? 1.557 5.84 16.766 1 90.56 252 LEU B CA 1
ATOM 4324 C C . LEU B 1 252 ? 2.521 4.68 16.984 1 90.56 252 LEU B C 1
ATOM 4326 O O . LEU B 1 252 ? 3.729 4.887 17.125 1 90.56 252 LEU B O 1
ATOM 4330 N N . GLY B 1 253 ? 2.064 3.508 16.984 1 88.19 253 GLY B N 1
ATOM 4331 C CA . GLY B 1 253 ? 2.875 2.318 17.188 1 88.19 253 GLY B CA 1
ATOM 4332 C C . GLY B 1 253 ? 3.873 2.078 16.062 1 88.19 253 GLY B C 1
ATOM 4333 O O . GLY B 1 253 ? 4.863 1.367 16.25 1 88.19 253 GLY B O 1
ATOM 4334 N N . VAL B 1 254 ? 3.656 2.668 14.953 1 86.69 254 VAL B N 1
ATOM 4335 C CA . VAL B 1 254 ? 4.5 2.426 13.781 1 86.69 254 VAL B CA 1
ATOM 4336 C C . VAL B 1 254 ? 5.453 3.604 13.586 1 86.69 254 VAL B C 1
ATOM 4338 O O . VAL B 1 254 ? 6.629 3.414 13.266 1 86.69 254 VAL B O 1
ATOM 4341 N N . THR B 1 255 ? 5.035 4.805 13.812 1 84.19 255 THR B N 1
ATOM 4342 C CA . THR B 1 255 ? 5.828 5.973 13.453 1 84.19 255 THR B CA 1
ATOM 4343 C C . THR B 1 255 ? 6.242 6.75 14.703 1 84.19 255 THR B C 1
ATOM 4345 O O . THR B 1 255 ? 7.09 7.641 14.633 1 84.19 255 THR B O 1
ATOM 4348 N N . GLY B 1 256 ? 5.637 6.461 15.773 1 82.81 256 GLY B N 1
ATOM 4349 C CA . GLY B 1 256 ? 5.863 7.273 16.953 1 82.81 256 GLY B CA 1
ATOM 4350 C C . GLY B 1 256 ? 6.434 6.488 18.125 1 82.81 256 GLY B C 1
ATOM 4351 O O . GLY B 1 256 ? 6.27 6.875 19.281 1 82.81 256 GLY B O 1
ATOM 4352 N N . THR B 1 257 ? 7.039 5.418 17.891 1 79.62 257 THR B N 1
ATOM 4353 C CA . THR B 1 257 ? 7.496 4.527 18.953 1 79.62 257 THR B CA 1
ATOM 4354 C C . THR B 1 257 ? 8.461 5.25 19.891 1 79.62 257 THR B C 1
ATOM 4356 O O . THR B 1 257 ? 8.453 5.016 21.094 1 79.62 257 THR B O 1
ATOM 4359 N N . ARG B 1 258 ? 9.133 6.148 19.391 1 81.5 258 ARG B N 1
ATOM 4360 C CA . ARG B 1 258 ? 10.117 6.879 20.188 1 81.5 258 ARG B CA 1
ATOM 4361 C C . ARG B 1 258 ? 9.438 7.812 21.188 1 81.5 258 ARG B C 1
ATOM 4363 O O . ARG B 1 258 ? 10.008 8.133 22.219 1 81.5 258 ARG B O 1
ATOM 4370 N N . LEU B 1 259 ? 8.258 8.188 20.875 1 85.44 259 LEU B N 1
ATOM 4371 C CA . LEU B 1 259 ? 7.551 9.141 21.719 1 85.44 259 LEU B CA 1
ATOM 4372 C C . LEU B 1 259 ? 6.949 8.453 22.938 1 85.44 259 LEU B C 1
ATOM 4374 O O . LEU B 1 259 ? 6.633 9.102 23.938 1 85.44 259 LEU B O 1
ATOM 4378 N N . ALA B 1 260 ? 6.625 7.148 22.828 1 79.94 260 ALA B N 1
ATOM 4379 C CA . ALA B 1 260 ? 5.938 6.387 23.875 1 79.94 260 ALA B CA 1
ATOM 4380 C C . ALA B 1 260 ? 6.887 6.035 25.016 1 79.94 260 ALA B C 1
ATOM 4382 O O . ALA B 1 260 ? 6.48 5.98 26.172 1 79.94 260 ALA B O 1
ATOM 4383 N N . GLY B 1 261 ? 8.062 5.969 24.891 1 72.69 261 GLY B N 1
ATOM 4384 C CA . GLY B 1 261 ? 8.984 5.539 25.938 1 72.69 261 GLY B CA 1
ATOM 4385 C C . GLY B 1 261 ? 8.992 4.035 26.141 1 72.69 261 GLY B C 1
ATOM 4386 O O . GLY B 1 261 ? 8.438 3.291 25.328 1 72.69 261 GLY B O 1
ATOM 4387 N N . PRO B 1 262 ? 9.531 3.543 27.234 1 72.19 262 PRO B N 1
ATOM 4388 C CA . PRO B 1 262 ? 9.797 2.119 27.453 1 72.19 262 PRO B CA 1
ATOM 4389 C C . PRO B 1 262 ? 8.523 1.321 27.75 1 72.19 262 PRO B C 1
ATOM 4391 O O . PRO B 1 262 ? 8.477 0.116 27.484 1 72.19 262 PRO B O 1
ATOM 4394 N N . ASP B 1 263 ? 7.559 1.969 28.328 1 73.06 263 ASP B N 1
ATOM 4395 C CA . ASP B 1 263 ? 6.352 1.259 28.75 1 73.06 263 ASP B CA 1
ATOM 4396 C C . ASP B 1 263 ? 5.348 1.17 27.594 1 73.06 263 ASP B C 1
ATOM 4398 O O . ASP B 1 263 ? 4.266 0.602 27.75 1 73.06 263 ASP B O 1
ATOM 4402 N N . GLY B 1 264 ? 5.715 1.681 26.516 1 75.56 264 GLY B N 1
ATOM 4403 C CA . GLY B 1 264 ? 4.84 1.638 25.344 1 75.56 264 GLY B CA 1
ATOM 4404 C C . GLY B 1 264 ? 3.895 2.822 25.266 1 75.56 264 GLY B C 1
ATOM 4405 O O . GLY B 1 264 ? 3.869 3.666 26.172 1 75.56 264 GLY B O 1
ATOM 4406 N N . PRO B 1 265 ? 3.25 2.871 24.188 1 77.19 265 PRO B N 1
ATOM 4407 C CA . PRO B 1 265 ? 2.387 4.031 23.953 1 77.19 265 PRO B CA 1
ATOM 4408 C C . PRO B 1 265 ? 1.109 3.99 24.781 1 77.19 265 PRO B C 1
ATOM 4410 O O . PRO B 1 265 ? 0.416 2.971 24.812 1 77.19 265 PRO B O 1
ATOM 4413 N N . VAL B 1 266 ? 0.921 4.969 25.594 1 85.56 266 VAL B N 1
ATOM 4414 C CA . VAL B 1 266 ? -0.354 5.176 26.266 1 85.56 266 VAL B CA 1
ATOM 4415 C C . VAL B 1 266 ? -0.946 6.523 25.859 1 85.56 266 VAL B C 1
ATOM 4417 O O . VAL B 1 266 ? -0.289 7.559 25.969 1 85.56 266 VAL B O 1
ATOM 4420 N N . ILE B 1 267 ? -2.084 6.461 25.266 1 94.56 267 ILE B N 1
ATOM 4421 C CA . ILE B 1 267 ? -2.766 7.699 24.906 1 94.56 267 ILE B CA 1
ATOM 4422 C C . ILE B 1 267 ? -4.121 7.762 25.609 1 94.56 267 ILE B C 1
ATOM 4424 O O . ILE B 1 267 ? -4.715 6.727 25.922 1 94.56 267 ILE B O 1
ATOM 4428 N N . ASP B 1 268 ? -4.566 8.961 25.859 1 96.75 268 ASP B N 1
ATOM 4429 C CA . ASP B 1 268 ? -5.832 9.18 26.547 1 96.75 268 ASP B CA 1
ATOM 4430 C C . ASP B 1 268 ? -7 9.188 25.562 1 96.75 268 ASP B C 1
ATOM 4432 O O . ASP B 1 268 ? -8.125 8.82 25.922 1 96.75 268 ASP B O 1
ATOM 4436 N N . ALA B 1 269 ? -6.75 9.633 24.375 1 97.62 269 ALA B N 1
ATOM 4437 C CA . ALA B 1 269 ? -7.812 9.719 23.375 1 97.62 269 ALA B CA 1
ATOM 4438 C C . ALA B 1 269 ? -7.23 9.781 21.969 1 97.62 269 ALA B C 1
ATOM 4440 O O . ALA B 1 269 ? -6.062 10.125 21.781 1 97.62 269 ALA B O 1
ATOM 4441 N N . GLU B 1 270 ? -8.078 9.391 21.047 1 98.19 270 GLU B N 1
ATOM 4442 C CA . GLU B 1 270 ? -7.762 9.578 19.641 1 98.19 270 GLU B CA 1
ATOM 4443 C C . GLU B 1 270 ? -8.531 10.766 19.062 1 98.19 270 GLU B C 1
ATOM 4445 O O . GLU B 1 270 ? -9.688 10.984 19.406 1 98.19 270 GLU B O 1
ATOM 4450 N N . LEU B 1 271 ? -7.898 11.422 18.156 1 98.56 271 LEU B N 1
ATOM 4451 C CA . LEU B 1 271 ? -8.461 12.633 17.578 1 98.56 271 LEU B CA 1
ATOM 4452 C C . LEU B 1 271 ? -9.812 12.359 16.938 1 98.56 271 LEU B C 1
ATOM 4454 O O . LEU B 1 271 ? -10.75 13.141 17.094 1 98.56 271 LEU B O 1
ATOM 4458 N N . PRO B 1 272 ? -10.008 11.242 16.172 1 98.69 272 PRO B N 1
ATOM 4459 C CA . PRO B 1 272 ? -11.328 11 15.594 1 98.69 272 PRO B CA 1
ATOM 4460 C C . PRO B 1 272 ? -12.43 10.945 16.641 1 98.69 272 PRO B C 1
ATOM 4462 O O . PRO B 1 272 ? -13.531 11.461 16.422 1 98.69 272 PRO B O 1
ATOM 4465 N N . ASP B 1 273 ? -12.164 10.383 17.75 1 98.5 273 ASP B N 1
ATOM 4466 C CA . ASP B 1 273 ? -13.148 10.32 18.828 1 98.5 273 ASP B CA 1
ATOM 4467 C C . ASP B 1 273 ? -13.406 11.711 19.422 1 98.5 273 ASP B C 1
ATOM 4469 O O . ASP B 1 273 ? -14.531 12.023 19.812 1 98.5 273 ASP B O 1
ATOM 4473 N N . ILE B 1 274 ? -12.367 12.469 19.5 1 98.69 274 ILE B N 1
ATOM 4474 C CA . ILE B 1 274 ? -12.5 13.836 20 1 98.69 274 ILE B CA 1
ATOM 4475 C C . ILE B 1 274 ? -13.367 14.656 19.047 1 98.69 274 ILE B C 1
ATOM 4477 O O . ILE B 1 274 ? -14.289 15.344 19.484 1 98.69 274 ILE B O 1
ATOM 4481 N N . VAL B 1 275 ? -13.109 14.555 17.766 1 98.5 275 VAL B N 1
ATOM 4482 C CA . VAL B 1 275 ? -13.852 15.281 16.734 1 98.5 275 VAL B CA 1
ATOM 4483 C C . VAL B 1 275 ? -15.32 14.859 16.766 1 98.5 275 VAL B C 1
ATOM 4485 O O . VAL B 1 275 ? -16.219 15.68 16.578 1 98.5 275 VAL B O 1
ATOM 4488 N N . ALA B 1 276 ? -15.562 13.641 17.109 1 98.25 276 ALA B N 1
ATOM 4489 C CA . ALA B 1 276 ? -16.922 13.086 17.125 1 98.25 276 ALA B CA 1
ATOM 4490 C C . ALA B 1 276 ? -17.625 13.391 18.438 1 98.25 276 ALA B C 1
ATOM 4492 O O . ALA B 1 276 ? -18.781 13.039 18.625 1 98.25 276 ALA B O 1
ATOM 4493 N N . GLY B 1 277 ? -16.969 13.953 19.391 1 97.94 277 GLY B N 1
ATOM 4494 C CA . GLY B 1 277 ? -17.547 14.305 20.672 1 97.94 277 GLY B CA 1
ATOM 4495 C C . GLY B 1 277 ? -17.594 13.141 21.641 1 97.94 277 GLY B C 1
ATOM 4496 O O . GLY B 1 277 ? -18.312 13.203 22.656 1 97.94 277 GLY B O 1
ATOM 4497 N N . ARG B 1 278 ? -16.844 12.117 21.375 1 97.94 278 ARG B N 1
ATOM 4498 C CA . ARG B 1 278 ? -16.859 10.914 22.203 1 97.94 278 ARG B CA 1
ATOM 4499 C C . ARG B 1 278 ? -15.75 10.953 23.234 1 97.94 278 ARG B C 1
ATOM 4501 O O . ARG B 1 278 ? -15.742 10.148 24.172 1 97.94 278 ARG B O 1
ATOM 4508 N N . ALA B 1 279 ? -14.844 11.797 23.062 1 98.06 279 ALA B N 1
ATOM 4509 C CA . ALA B 1 279 ? -13.75 12.023 24 1 98.06 279 ALA B CA 1
ATOM 4510 C C . ALA B 1 279 ? -13.398 13.508 24.078 1 98.06 279 ALA B C 1
ATOM 4512 O O . ALA B 1 279 ? -13.781 14.289 23.203 1 98.06 279 ALA B O 1
ATOM 4513 N N . ARG B 1 280 ? -12.695 13.82 25.141 1 97.62 280 ARG B N 1
ATOM 4514 C CA . ARG B 1 280 ? -12.289 15.211 25.312 1 97.62 280 ARG B CA 1
ATOM 4515 C C . ARG B 1 280 ? -10.836 15.414 24.891 1 97.62 280 ARG B C 1
ATOM 4517 O O . ARG B 1 280 ? -9.992 14.539 25.094 1 97.62 280 ARG B O 1
ATOM 4524 N N . GLY B 1 281 ? -10.578 16.531 24.297 1 97.81 281 GLY B N 1
ATOM 4525 C CA . GLY B 1 281 ? -9.219 16.875 23.922 1 97.81 281 GLY B CA 1
ATOM 4526 C C . GLY B 1 281 ? -8.375 17.344 25.078 1 97.81 281 GLY B C 1
ATOM 4527 O O . GLY B 1 281 ? -7.145 17.297 25.031 1 97.81 281 GLY B O 1
ATOM 4528 N N . ARG B 1 282 ? -9.094 17.844 26 1 97.06 282 ARG B N 1
ATOM 4529 C CA . ARG B 1 282 ? -8.531 18.328 27.25 1 97.06 282 ARG B CA 1
ATOM 4530 C C . ARG B 1 282 ? -9.492 18.094 28.406 1 97.06 282 ARG B C 1
ATOM 4532 O O . ARG B 1 282 ? -10.703 18.203 28.25 1 97.06 282 ARG B O 1
ATOM 4539 N N . ILE B 1 283 ? -8.914 17.797 29.594 1 96.44 283 ILE B N 1
ATOM 4540 C CA . ILE B 1 283 ? -9.75 17.578 30.766 1 96.44 283 ILE B CA 1
ATOM 4541 C C . ILE B 1 283 ? -9.656 18.797 31.703 1 96.44 283 ILE B C 1
ATOM 4543 O O . ILE B 1 283 ? -10.68 19.375 32.062 1 96.44 283 ILE B O 1
ATOM 4547 N N . GLY B 1 284 ? -8.438 19.109 32 1 96.12 284 GLY B N 1
ATOM 4548 C CA . GLY B 1 284 ? -8.219 20.25 32.875 1 96.12 284 GLY B CA 1
ATOM 4549 C C . GLY B 1 284 ? -7.637 21.453 32.156 1 96.12 284 GLY B C 1
ATOM 4550 O O . GLY B 1 284 ? -6.848 21.297 31.234 1 96.12 284 GLY B O 1
ATOM 4551 N N . ALA B 1 285 ? -7.914 22.672 32.688 1 95.88 285 ALA B N 1
ATOM 4552 C CA . ALA B 1 285 ? -7.445 23.906 32.062 1 95.88 285 ALA B CA 1
ATOM 4553 C C . ALA B 1 285 ? -5.926 24.016 32.125 1 95.88 285 ALA B C 1
ATOM 4555 O O . ALA B 1 285 ? -5.293 24.594 31.25 1 95.88 285 ALA B O 1
ATOM 4556 N N . ASP B 1 286 ? -5.375 23.438 33.156 1 97.12 286 ASP B N 1
ATOM 4557 C CA . ASP B 1 286 ? -3.938 23.562 33.375 1 97.12 286 ASP B CA 1
ATOM 4558 C C . ASP B 1 286 ? -3.184 22.359 32.812 1 97.12 286 ASP B C 1
ATOM 4560 O O . ASP B 1 286 ? -1.955 22.297 32.875 1 97.12 286 ASP B O 1
ATOM 4564 N N . ASP B 1 287 ? -3.893 21.391 32.219 1 97.69 287 ASP B N 1
ATOM 4565 C CA . ASP B 1 287 ? -3.248 20.219 31.625 1 97.69 287 ASP B CA 1
ATOM 4566 C C . ASP B 1 287 ? -2.273 20.609 30.516 1 97.69 287 ASP B C 1
ATOM 4568 O O . ASP B 1 287 ? -2.621 21.391 29.641 1 97.69 287 ASP B O 1
ATOM 4572 N N . ARG B 1 288 ? -1.075 20.078 30.641 1 98.19 288 ARG B N 1
ATOM 4573 C CA . ARG B 1 288 ? -0.212 20.062 29.453 1 98.19 288 ARG B CA 1
ATOM 4574 C C . ARG B 1 288 ? -0.583 18.906 28.531 1 98.19 288 ARG B C 1
ATOM 4576 O O . ARG B 1 288 ? -0.461 17.734 28.891 1 98.19 288 ARG B O 1
ATOM 4583 N N . VAL B 1 289 ? -1.056 19.297 27.375 1 98.19 289 VAL B N 1
ATOM 4584 C CA . VAL B 1 289 ? -1.544 18.297 26.422 1 98.19 289 VAL B CA 1
ATOM 4585 C C . VAL B 1 289 ? -0.486 18.047 25.359 1 98.19 289 VAL B C 1
ATOM 4587 O O . VAL B 1 289 ? 0.113 18.984 24.828 1 98.19 289 VAL B O 1
ATOM 4590 N N . PHE B 1 290 ? -0.209 16.812 25.094 1 97.06 290 PHE B N 1
ATOM 4591 C CA . PHE B 1 290 ? 0.632 16.391 23.969 1 97.06 290 PHE B CA 1
ATOM 4592 C C . PHE B 1 290 ? -0.189 15.656 22.922 1 97.06 290 PHE B C 1
ATOM 4594 O O . PHE B 1 290 ? -0.949 14.742 23.25 1 97.06 290 PHE B O 1
ATOM 4601 N N . ALA B 1 291 ? -0.03 16.109 21.734 1 97 291 ALA B N 1
ATOM 4602 C CA . ALA B 1 291 ? -0.727 15.461 20.625 1 97 291 ALA B CA 1
ATOM 4603 C C . ALA B 1 291 ? 0.258 14.992 19.562 1 97 291 ALA B C 1
ATOM 4605 O O . ALA B 1 291 ? 1.062 15.781 19.062 1 97 291 ALA B O 1
ATOM 4606 N N . PHE B 1 292 ? 0.207 13.727 19.25 1 95.88 292 PHE B N 1
ATOM 4607 C CA . PHE B 1 292 ? 0.99 13.195 18.141 1 95.88 292 PHE B CA 1
ATOM 4608 C C . PHE B 1 292 ? 0.127 13.031 16.891 1 95.88 292 PHE B C 1
ATOM 4610 O O . PHE B 1 292 ? -0.815 12.234 16.875 1 95.88 292 PHE B O 1
ATOM 4617 N N . ALA B 1 293 ? 0.523 13.789 15.891 1 94.75 293 ALA B N 1
ATOM 4618 C CA . ALA B 1 293 ? -0.24 13.789 14.648 1 94.75 293 ALA B CA 1
ATOM 4619 C C . ALA B 1 293 ? 0.445 12.938 13.586 1 94.75 293 ALA B C 1
ATOM 4621 O O . ALA B 1 293 ? 1.296 13.43 12.836 1 94.75 293 ALA B O 1
ATOM 4622 N N . SER B 1 294 ? -0.008 11.734 13.508 1 92.88 294 SER B N 1
ATOM 4623 C CA . SER B 1 294 ? 0.434 10.875 12.422 1 92.88 294 SER B CA 1
ATOM 4624 C C . SER B 1 294 ? -0.605 10.82 11.305 1 92.88 294 SER B C 1
ATOM 4626 O O . SER B 1 294 ? -1.808 10.875 11.562 1 92.88 294 SER B O 1
ATOM 4628 N N . GLY B 1 295 ? -0.063 10.727 10.156 1 94.12 295 GLY B N 1
ATOM 4629 C CA . GLY B 1 295 ? -0.932 10.75 8.992 1 94.12 295 GLY B CA 1
ATOM 4630 C C . GLY B 1 295 ? -1.843 9.539 8.898 1 94.12 295 GLY B C 1
ATOM 4631 O O . GLY B 1 295 ? -1.424 8.414 9.188 1 94.12 295 GLY B O 1
ATOM 4632 N N . MET B 1 296 ? -3.094 9.773 8.617 1 97.19 296 MET B N 1
ATOM 4633 C CA . MET B 1 296 ? -4.102 8.773 8.289 1 97.19 296 MET B CA 1
ATOM 4634 C C . MET B 1 296 ? -4.66 9 6.887 1 97.19 296 MET B C 1
ATOM 4636 O O . MET B 1 296 ? -5.055 10.117 6.547 1 97.19 296 MET B O 1
ATOM 4640 N N . ILE B 1 297 ? -4.742 7.957 6.121 1 98.38 297 ILE B N 1
ATOM 4641 C CA . ILE B 1 297 ? -5.117 8.109 4.723 1 98.38 297 ILE B CA 1
ATOM 4642 C C . ILE B 1 297 ? -6.559 8.602 4.625 1 98.38 297 ILE B C 1
ATOM 4644 O O . ILE B 1 297 ? -6.953 9.188 3.611 1 98.38 297 ILE B O 1
ATOM 4648 N N . ILE B 1 298 ? -7.344 8.461 5.621 1 98.25 298 ILE B N 1
ATOM 4649 C CA . ILE B 1 298 ? -8.742 8.891 5.582 1 98.25 298 ILE B CA 1
ATOM 4650 C C . ILE B 1 298 ? -8.812 10.414 5.496 1 98.25 298 ILE B C 1
ATOM 4652 O O . ILE B 1 298 ? -9.859 10.977 5.168 1 98.25 298 ILE B O 1
ATOM 4656 N N . THR B 1 299 ? -7.73 11.078 5.852 1 98.56 299 THR B N 1
ATOM 4657 C CA . THR B 1 299 ? -7.68 12.531 5.699 1 98.56 299 THR B CA 1
ATOM 4658 C C . THR B 1 299 ? -7.113 12.914 4.336 1 98.56 299 THR B C 1
ATOM 4660 O O . THR B 1 299 ? -7.383 14 3.828 1 98.56 299 THR B O 1
ATOM 4663 N N . ASP B 1 300 ? -6.324 12.07 3.73 1 98.75 300 ASP B N 1
ATOM 4664 C CA . ASP B 1 300 ? -5.758 12.312 2.406 1 98.75 300 ASP B CA 1
ATOM 4665 C C . ASP B 1 300 ? -6.824 12.188 1.321 1 98.75 300 ASP B C 1
ATOM 4667 O O . ASP B 1 300 ? -6.844 12.977 0.373 1 98.75 300 ASP B O 1
ATOM 4671 N N . ILE B 1 301 ? -7.75 11.227 1.466 1 98.88 301 ILE B N 1
ATOM 4672 C CA . ILE B 1 301 ? -8.68 10.836 0.415 1 98.88 301 ILE B CA 1
ATOM 4673 C C . ILE B 1 301 ? -9.578 12.023 0.054 1 98.88 301 ILE B C 1
ATOM 4675 O O . ILE B 1 301 ? -9.68 12.398 -1.115 1 98.88 301 ILE B O 1
ATOM 4679 N N . PRO B 1 302 ? -10.188 12.688 1.036 1 98.75 302 PRO B N 1
ATOM 4680 C CA . PRO B 1 302 ? -11.062 13.789 0.646 1 98.75 302 PRO B CA 1
ATOM 4681 C C . PRO B 1 302 ? -10.297 14.953 0.007 1 98.75 302 PRO B C 1
ATOM 4683 O O . PRO B 1 302 ? -10.812 15.602 -0.911 1 98.75 302 PRO B O 1
ATOM 4686 N N . VAL B 1 303 ? -9.117 15.25 0.452 1 98.81 303 VAL B N 1
ATOM 4687 C CA . VAL B 1 303 ? -8.32 16.328 -0.114 1 98.81 303 VAL B CA 1
ATOM 4688 C C . VAL B 1 303 ? -7.875 15.961 -1.526 1 98.81 303 VAL B C 1
ATOM 4690 O O . VAL B 1 303 ? -7.973 16.766 -2.449 1 98.81 303 VAL B O 1
ATOM 4693 N N . ALA B 1 304 ? -7.426 14.727 -1.694 1 98.88 304 ALA B N 1
ATOM 4694 C CA . ALA B 1 304 ? -7.023 14.242 -3.014 1 98.88 304 ALA B CA 1
ATOM 4695 C C . ALA B 1 304 ? -8.195 14.289 -3.994 1 98.88 304 ALA B C 1
ATOM 4697 O O . ALA B 1 304 ? -8.031 14.703 -5.145 1 98.88 304 ALA B O 1
ATOM 4698 N N . HIS B 1 305 ? -9.336 13.844 -3.514 1 98.81 305 HIS B N 1
ATOM 4699 C CA . HIS B 1 305 ? -10.531 13.844 -4.355 1 98.81 305 HIS B CA 1
ATOM 4700 C C . HIS B 1 305 ? -10.883 15.258 -4.812 1 98.81 305 HIS B C 1
ATOM 4702 O O . HIS B 1 305 ? -11.188 15.477 -5.988 1 98.81 305 HIS B O 1
ATOM 4708 N N . ALA B 1 306 ? -10.844 16.203 -3.91 1 98.75 306 ALA B N 1
ATOM 4709 C CA . ALA B 1 306 ? -11.156 17.594 -4.234 1 98.75 306 ALA B CA 1
ATOM 4710 C C . ALA B 1 306 ? -10.172 18.156 -5.254 1 98.75 306 ALA B C 1
ATOM 4712 O O . ALA B 1 306 ? -10.578 18.766 -6.242 1 98.75 306 ALA B O 1
ATOM 4713 N N . LEU B 1 307 ? -8.883 17.953 -5.051 1 98.69 307 LEU B N 1
ATOM 4714 C CA . LEU B 1 307 ? -7.855 18.422 -5.973 1 98.69 307 LEU B CA 1
ATOM 4715 C C . LEU B 1 307 ? -8.031 17.797 -7.352 1 98.69 307 LEU B C 1
ATOM 4717 O O . LEU B 1 307 ? -8.016 18.5 -8.367 1 98.69 307 LEU B O 1
ATOM 4721 N N . ALA B 1 308 ? -8.25 16.5 -7.387 1 98.56 308 ALA B N 1
ATOM 4722 C CA . ALA B 1 308 ? -8.375 15.766 -8.648 1 98.56 308 ALA B CA 1
ATOM 4723 C C . ALA B 1 308 ? -9.602 16.234 -9.43 1 98.56 308 ALA B C 1
ATOM 4725 O O . ALA B 1 308 ? -9.523 16.469 -10.641 1 98.56 308 ALA B O 1
ATOM 4726 N N . THR B 1 309 ? -10.719 16.344 -8.688 1 98.25 309 THR B N 1
ATOM 4727 C CA . THR B 1 309 ? -11.961 16.75 -9.328 1 98.25 309 THR B CA 1
ATOM 4728 C C . THR B 1 309 ? -11.797 18.125 -9.977 1 98.25 309 THR B C 1
ATOM 4730 O O . THR B 1 309 ? -12.203 18.344 -11.117 1 98.25 309 THR B O 1
ATOM 4733 N N . ARG B 1 310 ? -11.188 19.047 -9.305 1 98.38 310 ARG B N 1
ATOM 4734 C CA . ARG B 1 310 ? -11 20.406 -9.812 1 98.38 310 ARG B CA 1
ATOM 4735 C C . ARG B 1 310 ? -10 20.438 -10.961 1 98.38 310 ARG B C 1
ATOM 4737 O O . ARG B 1 310 ? -10.188 21.156 -11.938 1 98.38 310 ARG B O 1
ATOM 4744 N N . ALA B 1 311 ? -8.93 19.672 -10.805 1 98.38 311 ALA B N 1
ATOM 4745 C CA . ALA B 1 311 ? -7.934 19.609 -11.875 1 98.38 311 ALA B CA 1
ATOM 4746 C C . ALA B 1 311 ? -8.547 19.047 -13.164 1 98.38 311 ALA B C 1
ATOM 4748 O O . ALA B 1 311 ? -8.359 19.609 -14.242 1 98.38 311 ALA B O 1
ATOM 4749 N N . VAL B 1 312 ? -9.312 17.969 -13.055 1 97.56 312 VAL B N 1
ATOM 4750 C CA . VAL B 1 312 ? -9.953 17.344 -14.203 1 97.56 312 VAL B CA 1
ATOM 4751 C C . VAL B 1 312 ? -10.961 18.297 -14.836 1 97.56 312 VAL B C 1
ATOM 4753 O O . VAL B 1 312 ? -11.023 18.422 -16.062 1 97.56 312 VAL B O 1
ATOM 4756 N N . ALA B 1 313 ? -11.711 18.953 -13.992 1 97.19 313 ALA B N 1
ATOM 4757 C CA . ALA B 1 313 ? -12.68 19.922 -14.477 1 97.19 313 ALA B CA 1
ATOM 4758 C C . ALA B 1 313 ? -11.984 21.047 -15.25 1 97.19 313 ALA B C 1
ATOM 4760 O O . ALA B 1 313 ? -12.547 21.594 -16.203 1 97.19 313 ALA B O 1
ATOM 4761 N N . ALA B 1 314 ? -10.789 21.375 -14.875 1 97.44 314 ALA B N 1
ATOM 4762 C CA . ALA B 1 314 ? -10.016 22.438 -15.523 1 97.44 314 ALA B CA 1
ATOM 4763 C C . ALA B 1 314 ? -9.297 21.906 -16.766 1 97.44 314 ALA B C 1
ATOM 4765 O O . ALA B 1 314 ? -8.539 22.641 -17.406 1 97.44 314 ALA B O 1
ATOM 4766 N N . GLY B 1 315 ? -9.445 20.672 -17.109 1 97 315 GLY B N 1
ATOM 4767 C CA . GLY B 1 315 ? -8.867 20.062 -18.297 1 97 315 GLY B CA 1
ATOM 4768 C C . GLY B 1 315 ? -7.406 19.703 -18.125 1 97 315 GLY B C 1
ATOM 4769 O O . GLY B 1 315 ? -6.668 19.594 -19.109 1 97 315 GLY B O 1
ATOM 4770 N N . ARG B 1 316 ? -6.988 19.578 -16.938 1 97.69 316 ARG B N 1
ATOM 4771 C CA . ARG B 1 316 ? -5.586 19.281 -16.656 1 97.69 316 ARG B CA 1
ATOM 4772 C C . ARG B 1 316 ? -5.355 17.781 -16.562 1 97.69 316 ARG B C 1
ATOM 4774 O O . ARG B 1 316 ? -6.301 17 -16.375 1 97.69 316 ARG B O 1
ATOM 4781 N N . GLY B 1 317 ? -4.117 17.375 -16.688 1 97.06 317 GLY B N 1
ATOM 4782 C CA . GLY B 1 317 ? -3.725 15.984 -16.562 1 97.06 317 GLY B CA 1
ATOM 4783 C C . GLY B 1 317 ? -3.871 15.219 -17.859 1 97.06 317 GLY B C 1
ATOM 4784 O O . GLY B 1 317 ? -4.07 15.812 -18.922 1 97.06 317 GLY B O 1
ATOM 4785 N N . GLN B 1 318 ? -3.617 13.961 -17.844 1 96.75 318 GLN B N 1
ATOM 4786 C CA . GLN B 1 318 ? -3.725 13.07 -18.984 1 96.75 318 GLN B CA 1
ATOM 4787 C C . GLN B 1 318 ? -4.523 11.82 -18.641 1 96.75 318 GLN B C 1
ATOM 4789 O O . GLN B 1 318 ? -4.422 11.297 -17.531 1 96.75 318 GLN B O 1
ATOM 4794 N N . ARG B 1 319 ? -5.316 11.375 -19.594 1 96.5 319 ARG B N 1
ATOM 4795 C CA . ARG B 1 319 ? -6.074 10.141 -19.422 1 96.5 319 ARG B CA 1
ATOM 4796 C C . ARG B 1 319 ? -5.293 8.945 -19.969 1 96.5 319 ARG B C 1
ATOM 4798 O O . ARG B 1 319 ? -4.766 8.992 -21.078 1 96.5 319 ARG B O 1
ATOM 4805 N N . VAL B 1 320 ? -5.18 7.934 -19.172 1 97.56 320 VAL B N 1
ATOM 4806 C CA . VAL B 1 320 ? -4.488 6.711 -19.578 1 97.56 320 VAL B CA 1
ATOM 4807 C C . VAL B 1 320 ? -5.383 5.5 -19.312 1 97.56 320 VAL B C 1
ATOM 4809 O O . VAL B 1 320 ? -5.898 5.328 -18.203 1 97.56 320 VAL B O 1
ATOM 4812 N N . GLU B 1 321 ? -5.613 4.668 -20.328 1 96.5 321 GLU B N 1
ATOM 4813 C CA . GLU B 1 321 ? -6.309 3.398 -20.141 1 96.5 321 GLU B CA 1
ATOM 4814 C C . GLU B 1 321 ? -5.348 2.301 -19.703 1 96.5 321 GLU B C 1
ATOM 4816 O O . GLU B 1 321 ? -5.02 1.401 -20.484 1 96.5 321 GLU B O 1
ATOM 4821 N N . LEU B 1 322 ? -4.984 2.346 -18.406 1 97.06 322 LEU B N 1
ATOM 4822 C CA . LEU B 1 322 ? -3.896 1.547 -17.844 1 97.06 322 LEU B CA 1
ATOM 4823 C C . LEU B 1 322 ? -4.195 0.057 -17.984 1 97.06 322 LEU B C 1
ATOM 4825 O O . LEU B 1 322 ? -3.279 -0.748 -18.172 1 97.06 322 LEU B O 1
ATOM 4829 N N . TRP B 1 323 ? -5.469 -0.343 -17.953 1 95.94 323 TRP B N 1
ATOM 4830 C CA . TRP B 1 323 ? -5.836 -1.754 -17.875 1 95.94 323 TRP B CA 1
ATOM 4831 C C . TRP B 1 323 ? -6.465 -2.221 -19.188 1 95.94 323 TRP B C 1
ATOM 4833 O O . TRP B 1 323 ? -7.172 -3.229 -19.219 1 95.94 323 TRP B O 1
ATOM 4843 N N . SER B 1 324 ? -6.234 -1.431 -20.188 1 89.88 324 SER B N 1
ATOM 4844 C CA . SER B 1 324 ? -6.703 -1.845 -21.516 1 89.88 324 SER B CA 1
ATOM 4845 C C . SER B 1 324 ? -5.703 -2.775 -22.188 1 89.88 324 SER B C 1
ATOM 4847 O O . SER B 1 324 ? -4.512 -2.75 -21.875 1 89.88 324 SER B O 1
#

Foldseek 3Di:
DALWAFEEECVLLVPDDDDLVRLLVLLLLLLQQVLVVNKDWDAKDKDDDPPVVQVKIKIWTWIARRVQRKTKIKIWIATDQPDPPRIFIWMWIARNVVRGTYYIYGQLVLQLRLLLSLVLLLCLFAFFPPFAFEEQEALDSNRLQNVLSNCVSPVNHAAAEYEDDDPVSVVSSVVNCCVRPVPHDYHYDDQPLVSQLVGREYEYDHGPPDDQQDALVSHFFRHEYEYRQQPSHQFCNQVRWPAEEEQDLSNCVPRVQRNCPDVTNDHDYHSSCSSNVNDGSDDDNRTRYYYYYDDTCSSSRSSVVVSSVSSVVVVGGDIDSPPD/DALWAFEAECVLLVPDDDDLVNLLVLLLLLLQQVLVVNKDWDAKDKDDDPPVVQVKIKIWTWIARRVQRKTKIKIWIATDQPDPPRIFIWMWIARNVVRGTYYIYGQLVLQLRLLLSLVLLLCLFAFFPPFAFEEQEALDSNRLQNVLSNCVSPVNHAAAEYEDDDPVSVVSSVVNCCVRPVPHDYHYDDQPLVSQLVGREYEYPHGPPDDQQDALVSHFFRHEYEYRQQPSHQFCNQVRWPAEEEQDLSNCVPRVQRNCPDVTNDHDYHSSCSSNVNDGSDDDNRTRYYYYYDDTCSSSRSSVVVSSVSSVVVVGGDIGSPPD